Protein AF-A0A3S4TKV3-F1 (afdb_monomer_lite)

Sequence (472 aa):
MVNDLKDKLLKAQNDSVLFEVIQDLFYDEQNAEGQLSAALVELHHQGHINLLDTYLKLPQKEKEQNYYPIIQTFQDAIPHLKVEVLELVECINHLMKETVQDGTAHSLLLPLKKFCSIEITRAQALFDFVLENPHFESDMLSIALEAGATRNESLFFNHAICLLQHDQEEVCQRAIQAIGNINYKDKNLIELAVDAVDTLLEKHHSDFILASSLRTLVRLSAQTDKLEHALINFIDGHINHHGEQYIYEASVTLFIEHKQITPSIESRLLDICSYANPQSTQTINNIDHALRRILKQDNLQICVNFIEKFFEHNDFKLSVKAFSSFVRELHNHKDTYLATLITRWMLAKKLALGQFCFDLIQSVHGDCSLTYDIKLVPTNVGACSFLAKKACGWFFVHPKTVMSLIESLISVANETELAEIQRIVFNPLLISYPGSVKDYLSNLQIKSSPYSLPLFYQSSLIIVRLLMQLCK

pLDDT: mean 88.49, std 13.49, range [31.33, 98.62]

Structure (mmCIF, N/CA/C/O backbone):
data_AF-A0A3S4TKV3-F1
#
_entry.id   AF-A0A3S4TKV3-F1
#
loop_
_atom_site.group_PDB
_atom_site.id
_atom_site.type_symbol
_atom_site.label_atom_id
_atom_site.label_alt_id
_atom_site.label_comp_id
_atom_site.label_asym_id
_atom_site.label_entity_id
_atom_site.label_seq_id
_atom_site.pdbx_PDB_ins_code
_atom_site.Cartn_x
_atom_site.Cartn_y
_atom_site.Cartn_z
_atom_site.occupancy
_atom_site.B_iso_or_equiv
_atom_site.auth_seq_id
_atom_site.auth_comp_id
_atom_site.auth_asym_id
_atom_site.auth_atom_id
_atom_site.pdbx_PDB_model_num
ATOM 1 N N . MET A 1 1 ? -35.896 25.231 12.201 1.00 66.69 1 MET A N 1
ATOM 2 C CA . MET A 1 1 ? -35.278 24.246 11.295 1.00 66.69 1 MET A CA 1
ATOM 3 C C . MET A 1 1 ? -35.366 22.850 11.893 1.00 66.69 1 MET A C 1
ATOM 5 O O . MET A 1 1 ? -36.233 22.119 11.456 1.00 66.69 1 MET A O 1
ATOM 9 N N . VAL A 1 2 ? -34.651 22.525 12.981 1.00 72.75 2 VAL A N 1
ATOM 10 C CA . VAL A 1 2 ? -34.761 21.206 13.654 1.00 72.75 2 VAL A CA 1
ATOM 11 C C . VAL A 1 2 ? -36.206 20.828 14.032 1.00 72.75 2 VAL A C 1
ATOM 13 O O . VAL A 1 2 ? -36.629 19.715 13.755 1.00 72.75 2 VAL A O 1
ATOM 16 N N . ASN A 1 3 ? -37.009 21.754 14.574 1.00 78.19 3 ASN A N 1
ATOM 17 C CA . ASN A 1 3 ? -38.426 21.473 14.869 1.00 78.19 3 ASN A CA 1
ATOM 18 C C . ASN A 1 3 ? -39.281 21.192 13.615 1.00 78.19 3 ASN A C 1
ATOM 20 O O . ASN A 1 3 ? -40.187 20.376 13.688 1.00 78.19 3 ASN A O 1
ATOM 24 N N . ASP A 1 4 ? -38.967 21.804 12.467 1.00 83.12 4 ASP A N 1
ATOM 25 C CA . ASP A 1 4 ? -39.673 21.537 11.201 1.00 83.12 4 ASP A CA 1
ATOM 26 C C . ASP A 1 4 ? -39.309 20.148 10.646 1.00 83.12 4 ASP A C 1
ATOM 28 O O . ASP A 1 4 ? -40.176 19.404 10.194 1.00 83.12 4 ASP A O 1
ATOM 32 N N . LEU A 1 5 ? -38.035 19.748 10.769 1.00 85.19 5 LEU A N 1
ATOM 33 C CA . LEU A 1 5 ? -37.584 18.393 10.431 1.00 85.19 5 LEU A CA 1
ATOM 34 C C . LEU A 1 5 ? -38.294 17.340 11.288 1.00 85.19 5 LEU A C 1
ATOM 36 O O . LEU A 1 5 ? -38.765 16.335 10.761 1.00 85.19 5 LEU A O 1
ATOM 40 N N . LYS A 1 6 ? -38.435 17.587 12.595 1.00 85.38 6 LYS A N 1
ATOM 41 C CA . LYS A 1 6 ? -39.167 16.684 13.493 1.00 85.38 6 LYS A CA 1
ATOM 42 C C . LYS A 1 6 ? -40.624 16.515 13.089 1.00 85.38 6 LYS A C 1
ATOM 44 O O . LYS A 1 6 ? -41.102 15.387 13.050 1.00 85.38 6 LYS A O 1
ATOM 49 N N . ASP A 1 7 ? -41.309 17.606 12.757 1.00 86.88 7 ASP A N 1
ATOM 50 C CA . ASP A 1 7 ? -42.708 17.551 12.328 1.00 86.88 7 ASP A CA 1
ATOM 51 C C . ASP A 1 7 ? -42.875 16.751 11.029 1.00 86.88 7 ASP A C 1
ATOM 53 O O . ASP A 1 7 ? -43.895 16.087 10.840 1.00 86.88 7 ASP A O 1
ATOM 57 N N . LYS A 1 8 ? -41.885 16.789 10.128 1.00 87.44 8 LYS A N 1
ATOM 58 C CA . LYS A 1 8 ? -41.862 15.954 8.917 1.00 87.44 8 LYS A CA 1
ATOM 59 C C . LYS A 1 8 ? -41.610 14.479 9.252 1.00 87.44 8 LYS A C 1
ATOM 61 O O . LYS A 1 8 ? -42.349 13.629 8.766 1.00 87.44 8 LYS A O 1
ATOM 66 N N . LEU A 1 9 ? -40.645 14.181 10.125 1.00 89.31 9 LEU A N 1
ATOM 67 C CA . LEU A 1 9 ? -40.325 12.814 10.565 1.00 89.31 9 LEU A CA 1
ATOM 68 C C . LEU A 1 9 ? -41.496 12.151 11.309 1.00 89.31 9 LEU A C 1
ATOM 70 O O . LEU A 1 9 ? -41.817 10.996 11.050 1.00 89.31 9 LEU A O 1
ATOM 74 N N . LEU A 1 10 ? -42.192 12.891 12.177 1.00 89.56 10 LEU A N 1
ATOM 75 C CA . LEU A 1 10 ? -43.347 12.398 12.940 1.00 89.56 10 LEU A CA 1
ATOM 76 C C . LEU A 1 10 ? -44.586 12.109 12.081 1.00 89.56 10 LEU A C 1
ATOM 78 O O . LEU A 1 10 ? -45.495 11.416 12.532 1.00 89.56 10 LEU A O 1
ATOM 82 N N . LYS A 1 11 ? -44.654 12.641 10.854 1.00 89.38 11 LYS A N 1
ATOM 83 C CA . LYS A 1 11 ? -45.747 12.342 9.914 1.00 89.38 11 LYS A CA 1
ATOM 84 C C . LYS A 1 11 ? -45.597 10.975 9.248 1.00 89.38 11 LYS A C 1
ATOM 86 O O . LYS A 1 11 ? -46.554 10.523 8.615 1.00 89.38 11 LYS A O 1
ATOM 91 N N . ALA A 1 12 ? -44.440 10.324 9.375 1.00 86.06 12 ALA A N 1
ATOM 92 C CA . ALA A 1 12 ? -44.248 8.978 8.866 1.00 86.06 12 ALA A CA 1
ATOM 93 C C . ALA A 1 12 ? -45.174 7.995 9.598 1.00 86.06 12 ALA A C 1
ATOM 95 O O . ALA A 1 12 ? -45.174 7.903 10.822 1.00 86.06 12 ALA A O 1
ATOM 96 N N . GLN A 1 13 ? -45.998 7.273 8.837 1.00 75.75 13 GLN A N 1
ATOM 97 C CA . GLN A 1 13 ? -47.019 6.374 9.393 1.00 75.75 13 GLN A CA 1
ATOM 98 C C . GLN A 1 13 ? -46.471 4.982 9.738 1.00 75.75 13 GLN A C 1
ATOM 100 O O . GLN A 1 13 ? -47.117 4.229 10.465 1.00 75.75 13 GLN A O 1
ATOM 105 N N . ASN A 1 14 ? -45.313 4.621 9.182 1.00 84.31 14 ASN A N 1
ATOM 106 C CA . ASN A 1 14 ? -44.603 3.368 9.416 1.00 84.31 14 ASN A CA 1
ATOM 107 C C . ASN A 1 14 ? -43.107 3.530 9.080 1.00 84.31 14 ASN A C 1
ATOM 109 O O . ASN A 1 14 ? -42.698 4.560 8.540 1.00 84.31 14 ASN A O 1
ATOM 113 N N . ASP A 1 15 ? -42.318 2.492 9.368 1.00 81.75 15 ASP A N 1
ATOM 114 C CA . ASP A 1 15 ? -40.857 2.497 9.209 1.00 81.75 15 ASP A CA 1
ATOM 115 C C . ASP A 1 15 ? -40.417 2.708 7.744 1.00 81.75 15 ASP A C 1
ATOM 117 O O . ASP A 1 15 ? -39.469 3.443 7.485 1.00 81.75 15 ASP A O 1
ATOM 121 N N . SER A 1 16 ? -41.151 2.156 6.768 1.00 81.31 16 SER A N 1
ATOM 122 C CA . SER A 1 16 ? -40.861 2.349 5.335 1.00 81.31 16 SER A CA 1
ATOM 123 C C . SER A 1 16 ? -40.997 3.815 4.923 1.00 81.31 16 SER A C 1
ATOM 125 O O . SER A 1 16 ? -40.105 4.369 4.287 1.00 81.31 16 SER A O 1
ATOM 127 N N . VAL A 1 17 ? -42.093 4.460 5.332 1.00 85.06 17 VAL A N 1
ATOM 128 C CA . VAL A 1 17 ? -42.338 5.884 5.054 1.00 85.06 17 VAL A CA 1
ATOM 129 C C . VAL A 1 17 ? -41.316 6.755 5.786 1.00 85.06 17 VAL A C 1
ATOM 131 O O . VAL A 1 17 ? -40.918 7.799 5.280 1.00 85.06 17 VAL A O 1
ATOM 134 N N . LEU A 1 18 ? -40.847 6.336 6.965 1.00 88.94 18 LEU A N 1
ATOM 135 C CA . LEU A 1 18 ? -39.812 7.064 7.696 1.00 88.94 18 LEU A CA 1
ATOM 136 C C . LEU A 1 18 ? -38.477 7.066 6.938 1.00 88.94 18 LEU A C 1
ATOM 138 O O . LEU A 1 18 ? -37.832 8.110 6.864 1.00 88.94 18 LEU A O 1
ATOM 142 N N . PHE A 1 19 ? -38.079 5.941 6.339 1.00 89.44 19 PHE A N 1
ATOM 143 C CA . PHE A 1 19 ? -36.860 5.873 5.528 1.00 89.44 19 PHE A CA 1
ATOM 144 C C . PHE A 1 19 ? -36.936 6.728 4.258 1.00 89.44 19 PHE A C 1
ATOM 146 O O . PHE A 1 19 ? -35.955 7.396 3.931 1.00 89.44 19 PHE A O 1
ATOM 153 N N . GLU A 1 20 ? -38.093 6.769 3.591 1.00 87.88 20 GLU A N 1
ATOM 154 C CA . GLU A 1 20 ? -38.337 7.674 2.456 1.00 87.88 20 GLU A CA 1
ATOM 155 C C . GLU A 1 20 ? -38.192 9.141 2.884 1.00 87.88 20 GLU A C 1
ATOM 157 O O . GLU A 1 20 ? -37.454 9.905 2.265 1.00 87.88 20 GLU A O 1
ATOM 162 N N . VAL A 1 21 ? -38.799 9.522 4.015 1.00 89.69 21 VAL A N 1
ATOM 163 C CA . VAL A 1 21 ? -38.673 10.883 4.559 1.00 89.69 21 VAL A CA 1
ATOM 164 C C . VAL A 1 21 ? -37.220 11.210 4.921 1.00 89.69 21 VAL A C 1
ATOM 166 O O . VAL A 1 21 ? -36.770 12.326 4.671 1.00 89.69 21 VAL A O 1
ATOM 169 N N . ILE A 1 22 ? -36.458 10.266 5.484 1.00 89.62 22 ILE A N 1
ATOM 170 C CA . ILE A 1 22 ? -35.026 10.461 5.768 1.00 89.62 22 ILE A CA 1
ATOM 171 C C . ILE A 1 22 ? -34.249 10.710 4.472 1.00 89.62 22 ILE A C 1
ATOM 173 O O . ILE A 1 22 ? -33.426 11.622 4.438 1.00 89.62 22 ILE A O 1
ATOM 177 N N . GLN A 1 23 ? -34.510 9.941 3.412 1.00 88.88 23 GLN A N 1
ATOM 178 C CA . GLN A 1 23 ? -33.855 10.131 2.115 1.00 88.88 23 GLN A CA 1
ATOM 179 C C . GLN A 1 23 ? -34.175 11.503 1.514 1.00 88.88 23 GLN A C 1
ATOM 181 O O . GLN A 1 23 ? -33.253 12.212 1.110 1.00 88.88 23 GLN A O 1
ATOM 186 N N . ASP A 1 24 ? -35.446 11.901 1.510 1.00 88.88 24 ASP A N 1
ATOM 187 C CA . ASP A 1 24 ? -35.873 13.199 0.982 1.00 88.88 24 ASP A CA 1
ATOM 188 C C . ASP A 1 24 ? -35.232 14.357 1.757 1.00 88.88 24 ASP A C 1
ATOM 190 O O . ASP A 1 24 ? -34.696 15.296 1.167 1.00 88.88 24 ASP A O 1
ATOM 194 N N . LEU A 1 25 ? -35.226 14.273 3.092 1.00 89.19 25 LEU A N 1
ATOM 195 C CA . LEU A 1 25 ? -34.630 15.295 3.955 1.00 89.19 25 LEU A CA 1
ATOM 196 C C . LEU A 1 25 ? -33.105 15.329 3.879 1.00 89.19 25 LEU A C 1
ATOM 198 O O . LEU A 1 25 ? -32.507 16.379 4.103 1.00 89.19 25 LEU A O 1
ATOM 202 N N . PHE A 1 26 ? -32.461 14.204 3.576 1.00 86.88 26 PHE A N 1
ATOM 203 C CA . PHE A 1 26 ? -31.012 14.153 3.418 1.00 86.88 26 PHE A CA 1
ATOM 204 C C . PHE A 1 26 ? -30.543 14.994 2.224 1.00 86.88 26 PHE A C 1
ATOM 206 O O . PHE A 1 26 ? -29.505 15.645 2.315 1.00 86.88 26 PHE A O 1
ATOM 213 N N . TYR A 1 27 ? -31.314 15.009 1.133 1.00 85.44 27 TYR A N 1
ATOM 214 C CA . TYR A 1 27 ? -31.005 15.783 -0.074 1.00 85.44 27 TYR A CA 1
ATOM 215 C C . TYR A 1 27 ? -31.621 17.189 -0.098 1.00 85.44 27 TYR A C 1
ATOM 217 O O . TYR A 1 27 ? -31.359 17.948 -1.032 1.00 85.44 27 TYR A O 1
ATOM 225 N N . ASP A 1 28 ? -32.426 17.554 0.901 1.00 83.62 28 ASP A N 1
ATOM 226 C CA . ASP A 1 28 ? -33.000 18.894 1.014 1.00 83.62 28 ASP A CA 1
ATOM 227 C C . ASP A 1 28 ? -31.884 19.925 1.266 1.00 83.62 28 ASP A C 1
ATOM 229 O O . ASP A 1 28 ? -31.167 19.850 2.263 1.00 83.62 28 ASP A O 1
ATOM 233 N N . GLU A 1 29 ? -31.751 20.924 0.385 1.00 68.38 29 GLU A N 1
ATOM 234 C CA . GLU A 1 29 ? -30.771 22.016 0.512 1.00 68.38 29 GLU A CA 1
ATOM 235 C C . GLU A 1 29 ? -30.930 22.812 1.822 1.00 68.38 29 GLU A C 1
ATOM 237 O O . GLU A 1 29 ? -30.008 23.507 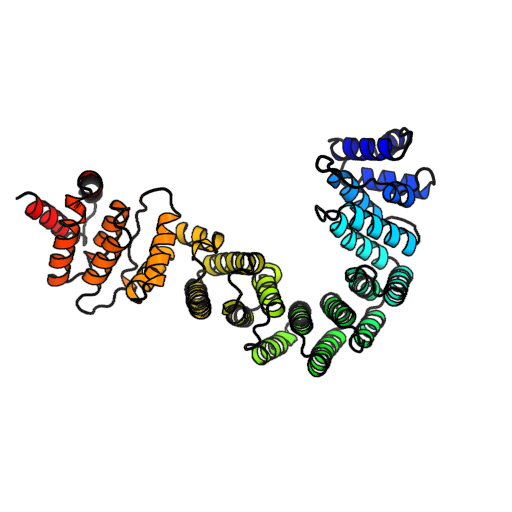2.254 1.00 68.38 29 GLU A O 1
ATOM 242 N N . GLN A 1 30 ? -32.099 22.723 2.467 1.00 66.50 30 GLN A N 1
ATOM 243 C CA . GLN A 1 30 ? -32.365 23.348 3.762 1.00 66.50 30 GLN A CA 1
ATOM 244 C C . GLN A 1 30 ? -31.854 22.527 4.953 1.00 66.50 30 GLN A C 1
ATOM 246 O O . GLN A 1 30 ? -31.803 23.052 6.069 1.00 66.50 30 GLN A O 1
ATOM 251 N N . ASN A 1 31 ? -31.470 21.264 4.755 1.00 72.00 31 ASN A N 1
ATOM 252 C CA . ASN A 1 31 ? -30.847 20.447 5.785 1.00 72.00 31 ASN A CA 1
ATOM 253 C C . ASN A 1 31 ? -29.372 20.846 5.927 1.00 72.00 31 ASN A C 1
ATOM 255 O O . ASN A 1 31 ? -28.505 20.402 5.176 1.00 72.00 31 ASN A O 1
ATOM 259 N N . ALA A 1 32 ? -29.075 21.708 6.901 1.00 66.31 32 ALA A N 1
ATOM 260 C CA . ALA A 1 32 ? -27.686 21.979 7.248 1.00 66.31 32 ALA A CA 1
ATOM 261 C C . ALA A 1 32 ? -27.038 20.724 7.863 1.00 66.31 32 ALA A C 1
ATOM 263 O O . ALA A 1 32 ? -27.697 19.951 8.561 1.00 66.31 32 ALA A O 1
ATOM 264 N N . GLU A 1 33 ? -25.737 20.557 7.630 1.00 71.81 33 GLU A N 1
ATOM 265 C CA . GLU A 1 33 ? -24.948 19.394 8.051 1.00 71.81 33 GLU A CA 1
ATOM 266 C C . GLU A 1 33 ? -25.231 18.998 9.519 1.00 71.81 33 GLU A C 1
ATOM 268 O O . GLU A 1 33 ? -25.091 19.807 10.440 1.00 71.81 33 GLU A O 1
ATOM 273 N N . GLY A 1 34 ? -25.692 17.758 9.734 1.00 76.75 34 GLY A N 1
ATOM 274 C CA . GLY A 1 34 ? -25.980 17.189 11.058 1.00 76.75 34 GLY A CA 1
ATOM 275 C C . GLY A 1 34 ? -27.327 17.557 11.706 1.00 76.75 34 GLY A C 1
ATOM 276 O O . GLY A 1 34 ? -27.624 17.066 12.795 1.00 76.75 34 GLY A O 1
ATOM 277 N N . GLN A 1 35 ? -28.182 18.383 11.087 1.00 87.69 35 GLN A N 1
ATOM 278 C CA . GLN A 1 35 ? -29.480 18.737 11.691 1.00 87.69 35 GLN A CA 1
ATOM 279 C C . GLN A 1 35 ? -30.503 17.596 11.660 1.00 87.69 35 GLN A C 1
ATOM 281 O O . GLN A 1 35 ? -31.261 17.427 12.619 1.00 87.69 35 GLN A O 1
ATOM 286 N N . LEU A 1 36 ? -30.520 16.805 10.585 1.00 91.31 36 LEU A N 1
ATOM 287 C CA . LEU A 1 36 ? -31.395 15.638 10.462 1.00 91.31 36 LEU A CA 1
ATOM 288 C C . LEU A 1 36 ? -31.083 14.566 11.518 1.00 91.31 36 LEU A C 1
ATOM 290 O O . LEU A 1 36 ? -31.995 14.080 12.189 1.00 91.31 36 LEU A O 1
ATOM 294 N N . SER A 1 37 ? -29.804 14.237 11.722 1.00 92.12 37 SER A N 1
ATOM 295 C CA . SER A 1 37 ? -29.390 13.277 12.752 1.00 92.12 37 SER A CA 1
ATOM 296 C C . SER A 1 37 ? -29.705 13.794 14.158 1.00 92.12 37 SER A C 1
ATOM 298 O O . SER A 1 37 ? -30.237 13.042 14.972 1.00 92.12 37 SER A O 1
ATOM 300 N N . ALA A 1 38 ? -29.495 15.088 14.430 1.00 92.25 38 ALA A N 1
ATOM 301 C CA . ALA A 1 38 ? -29.890 15.704 15.698 1.00 92.25 38 ALA A CA 1
ATOM 302 C C . ALA A 1 38 ? -31.407 15.606 15.952 1.00 92.25 38 ALA A C 1
ATOM 304 O O . ALA A 1 38 ? -31.826 15.245 17.053 1.00 92.25 38 ALA A O 1
ATOM 305 N N . ALA A 1 39 ? -32.238 15.862 14.934 1.00 93.12 39 ALA A N 1
ATOM 306 C CA . ALA A 1 39 ? -33.689 15.722 15.043 1.00 93.12 39 ALA A CA 1
ATOM 307 C C . ALA A 1 39 ? -34.103 14.279 15.381 1.00 93.12 39 ALA A C 1
ATOM 309 O O . ALA A 1 39 ? -34.924 14.075 16.276 1.00 93.12 39 ALA A O 1
ATOM 310 N N . LEU A 1 40 ? -33.509 13.286 14.711 1.00 93.94 40 LEU A N 1
ATOM 311 C CA . LEU A 1 40 ? -33.764 11.864 14.966 1.00 93.94 40 LEU A CA 1
ATOM 312 C C . LEU A 1 40 ? -33.343 11.447 16.380 1.00 93.94 40 LEU A C 1
ATOM 314 O O . LEU A 1 40 ? -34.106 10.769 17.066 1.00 93.94 40 LEU A O 1
ATOM 318 N N . VAL A 1 41 ? -32.168 11.882 16.842 1.00 95.12 41 VAL A N 1
ATOM 319 C CA . VAL A 1 41 ? -31.680 11.617 18.206 1.00 95.12 41 VAL A CA 1
ATOM 320 C C . VAL A 1 41 ? -32.639 12.194 19.248 1.00 95.12 41 VAL A C 1
ATOM 322 O O . VAL A 1 41 ? -32.983 11.513 20.214 1.00 95.12 41 VAL A O 1
ATOM 325 N N . GLU A 1 42 ? -33.118 13.424 19.048 1.00 94.62 42 GLU A N 1
ATOM 326 C CA . GLU A 1 42 ? -34.072 14.051 19.966 1.00 94.62 42 GLU A CA 1
ATOM 327 C C . GLU A 1 42 ? -35.421 13.320 19.983 1.00 94.62 42 GLU A C 1
ATOM 329 O O . GLU A 1 42 ? -35.952 13.061 21.062 1.00 94.62 42 GLU A O 1
ATOM 334 N N . LEU A 1 43 ? -35.955 12.933 18.818 1.00 94.31 43 LEU A N 1
ATOM 335 C CA . LEU A 1 43 ? -37.187 12.135 18.736 1.00 94.31 43 LEU A CA 1
ATOM 336 C C . LEU A 1 43 ? -37.034 10.766 19.405 1.00 94.31 43 LEU A C 1
ATOM 338 O O . LEU A 1 43 ? -37.980 10.278 20.029 1.00 94.31 43 LEU A O 1
ATOM 342 N N . HIS A 1 44 ? -35.842 10.178 19.324 1.00 95.31 44 HIS A N 1
ATOM 343 C CA . HIS A 1 44 ? -35.521 8.937 20.007 1.00 95.31 44 HIS A CA 1
ATOM 344 C C . HIS A 1 44 ? -35.502 9.079 21.522 1.00 95.31 44 HIS A C 1
ATOM 346 O O . HIS A 1 44 ? -36.185 8.334 22.221 1.00 95.31 44 HIS A O 1
ATOM 352 N N . HIS A 1 45 ? -34.798 10.084 22.044 1.00 94.75 45 HIS A N 1
ATOM 353 C CA . HIS A 1 45 ? -34.766 10.342 23.488 1.00 94.75 45 HIS A CA 1
ATOM 354 C C . HIS A 1 45 ? -36.134 10.734 24.054 1.00 94.75 45 HIS A C 1
ATOM 356 O O . HIS A 1 45 ? -36.389 10.512 25.235 1.00 94.75 45 HIS A O 1
ATOM 362 N N . GLN A 1 46 ? -37.015 11.305 23.231 1.00 93.56 46 GLN A N 1
ATOM 363 C CA . GLN A 1 46 ? -38.399 11.621 23.599 1.00 93.56 46 GLN A CA 1
ATOM 364 C C . GLN A 1 46 ? -39.341 10.406 23.535 1.00 93.56 46 GLN A C 1
ATOM 366 O O . GLN A 1 46 ? -40.497 10.516 23.937 1.00 93.56 46 GLN A O 1
ATOM 371 N N . GLY A 1 47 ? -38.871 9.254 23.042 1.00 91.31 47 GLY A N 1
ATOM 372 C CA . GLY A 1 47 ? -39.676 8.042 22.888 1.00 91.31 47 GLY A CA 1
ATOM 373 C C . GLY A 1 47 ? -40.693 8.113 21.747 1.00 91.31 47 GLY A C 1
ATOM 374 O O . GLY A 1 47 ? -41.593 7.280 21.681 1.00 91.31 47 GLY A O 1
ATOM 375 N N . HIS A 1 48 ? -40.576 9.098 20.852 1.00 92.00 48 HIS A N 1
ATOM 376 C CA . HIS A 1 48 ? -41.459 9.217 19.693 1.00 92.00 48 HIS A CA 1
ATOM 377 C C . HIS A 1 48 ? -41.072 8.260 18.563 1.00 92.00 48 HIS A C 1
ATOM 379 O O . HIS A 1 48 ? -41.943 7.806 17.828 1.00 92.00 48 HIS A O 1
ATOM 385 N N . ILE A 1 49 ? -39.777 7.957 18.426 1.00 91.81 49 ILE A N 1
ATOM 386 C CA . ILE A 1 49 ? -39.244 7.017 17.433 1.00 91.81 49 ILE A CA 1
ATOM 387 C C . ILE A 1 49 ? -38.205 6.125 18.114 1.00 91.81 49 ILE A C 1
ATOM 389 O O . ILE A 1 49 ? -37.207 6.623 18.625 1.00 91.81 49 ILE A O 1
ATOM 393 N N . ASN A 1 50 ? -38.360 4.802 18.088 1.00 92.81 50 ASN A N 1
ATOM 394 C CA . ASN A 1 50 ? -37.247 3.930 18.463 1.00 92.81 50 ASN A CA 1
ATOM 395 C C . ASN A 1 50 ? -36.346 3.703 17.243 1.00 92.81 50 ASN A C 1
ATOM 397 O O . ASN A 1 50 ? -36.670 2.893 16.378 1.00 92.81 50 ASN A O 1
ATOM 401 N N . LEU A 1 51 ? -35.225 4.430 17.159 1.00 93.56 51 LEU A N 1
ATOM 402 C CA . LEU A 1 51 ? -34.306 4.317 16.028 1.00 93.56 51 LEU A CA 1
ATOM 403 C C . LEU A 1 51 ? -33.727 2.910 15.895 1.00 93.56 51 LEU A C 1
ATOM 405 O O . LEU A 1 51 ? -33.630 2.425 14.777 1.00 93.56 51 LEU A O 1
ATOM 409 N N . LEU A 1 52 ? -33.390 2.233 16.995 1.00 94.38 52 LEU A N 1
ATOM 410 C CA . LEU A 1 52 ? -32.834 0.882 16.900 1.00 94.38 52 LEU A CA 1
ATOM 411 C C . LEU A 1 52 ? -33.867 -0.090 16.320 1.00 94.38 52 LEU A C 1
ATOM 413 O O . LEU A 1 52 ? -33.576 -0.746 15.325 1.00 94.38 52 LEU A O 1
ATOM 417 N N . ASP A 1 53 ? -35.099 -0.083 16.840 1.00 93.19 53 ASP A N 1
ATOM 418 C CA . ASP A 1 53 ? -36.188 -0.919 16.308 1.00 93.19 53 ASP A CA 1
ATOM 419 C C . ASP A 1 53 ? -36.530 -0.586 14.853 1.00 93.19 53 ASP A C 1
ATOM 421 O O . ASP A 1 53 ? -36.917 -1.468 14.090 1.00 93.19 53 ASP A O 1
ATOM 425 N N . THR A 1 54 ? -36.429 0.690 14.472 1.00 92.25 54 THR A N 1
ATOM 426 C CA . THR A 1 54 ? -36.692 1.139 13.100 1.00 92.25 54 THR A CA 1
ATOM 427 C C . THR A 1 54 ? -35.646 0.548 12.156 1.00 92.25 54 THR A C 1
ATOM 429 O O . THR A 1 54 ? -35.994 -0.081 11.161 1.00 92.25 54 THR A O 1
ATOM 432 N N . TYR A 1 55 ? -34.359 0.705 12.481 1.00 92.12 55 TYR A N 1
ATOM 433 C CA . TYR A 1 55 ? -33.250 0.239 11.644 1.00 92.12 55 TYR A CA 1
ATOM 434 C C . TYR A 1 55 ? -33.110 -1.288 11.627 1.00 92.12 55 TYR A C 1
ATOM 436 O O . TYR A 1 55 ? -32.711 -1.839 10.607 1.00 92.12 55 TYR A O 1
ATOM 444 N N . LEU A 1 56 ? -33.527 -1.983 12.691 1.00 91.25 56 LEU A N 1
ATOM 445 C CA . LEU A 1 56 ? -33.641 -3.449 12.727 1.00 91.25 56 LEU A CA 1
ATOM 446 C C . LEU A 1 56 ? -34.686 -4.021 11.754 1.00 91.25 56 LEU A C 1
ATOM 448 O O . LEU A 1 56 ? -34.724 -5.228 11.528 1.00 91.25 56 LEU A O 1
ATOM 452 N N . LYS A 1 57 ? -35.568 -3.178 11.215 1.00 89.94 57 LYS A N 1
ATOM 453 C CA . LYS A 1 57 ? -36.577 -3.563 10.220 1.00 89.94 57 LYS A CA 1
ATOM 454 C C . LYS A 1 57 ? -36.230 -3.070 8.821 1.00 89.94 57 LYS A C 1
ATOM 456 O O . LYS A 1 57 ? -37.071 -3.178 7.926 1.00 89.94 57 LYS A O 1
ATOM 461 N N . LEU A 1 58 ? -35.040 -2.494 8.628 1.00 86.19 58 LEU A N 1
ATOM 462 C CA . LEU A 1 58 ? -34.594 -2.078 7.307 1.00 86.19 58 LEU A CA 1
ATOM 463 C C . LEU A 1 58 ? -34.528 -3.333 6.415 1.00 86.19 58 LEU A C 1
ATOM 465 O O . LEU A 1 58 ? -33.809 -4.272 6.751 1.00 86.19 58 LEU A O 1
ATOM 469 N N . PRO A 1 59 ? -35.298 -3.402 5.315 1.00 77.88 59 PRO A N 1
ATOM 470 C CA . PRO A 1 59 ? -35.360 -4.614 4.514 1.00 77.88 59 PRO A CA 1
ATOM 471 C C . PRO A 1 59 ? -34.033 -4.865 3.799 1.00 77.88 59 PRO A C 1
ATOM 473 O O . PRO A 1 59 ? -33.251 -3.938 3.561 1.00 77.88 59 PRO A O 1
ATOM 476 N N . GLN A 1 60 ? -33.807 -6.115 3.395 1.00 73.44 60 GLN A N 1
ATOM 477 C CA . GLN A 1 60 ? -32.644 -6.472 2.593 1.00 73.44 60 GLN A CA 1
ATOM 478 C C . GLN A 1 60 ? -32.569 -5.604 1.341 1.00 73.44 60 GLN A C 1
ATOM 480 O O . GLN A 1 60 ? -33.557 -5.435 0.624 1.00 73.44 60 GLN A O 1
ATOM 485 N N . LYS A 1 61 ? -31.380 -5.066 1.069 1.00 68.62 61 LYS A N 1
ATOM 486 C CA . LYS A 1 61 ? -31.176 -4.166 -0.059 1.00 68.62 61 LYS A CA 1
ATOM 487 C C . LYS A 1 61 ? -31.443 -4.879 -1.392 1.00 68.62 61 LYS A C 1
ATOM 489 O O . LYS A 1 61 ? -30.712 -5.797 -1.771 1.00 68.62 61 LYS A O 1
ATOM 494 N N . GLU A 1 62 ? -32.433 -4.409 -2.150 1.00 66.94 62 GLU A N 1
ATOM 495 C CA . GLU A 1 62 ? -32.596 -4.770 -3.564 1.00 66.94 62 GLU A CA 1
ATOM 496 C C . GLU A 1 62 ? -31.646 -3.939 -4.450 1.00 66.94 62 GLU A C 1
ATOM 498 O O . GLU A 1 62 ? -31.254 -2.827 -4.091 1.00 66.94 62 GLU A O 1
ATOM 503 N N . LYS A 1 63 ? -31.265 -4.456 -5.630 1.00 59.97 63 LYS A N 1
ATOM 504 C CA . LYS A 1 63 ? -30.195 -3.892 -6.490 1.00 59.97 63 LYS A CA 1
ATOM 505 C C . LYS A 1 63 ? -30.343 -2.405 -6.861 1.00 59.97 63 LYS A C 1
ATOM 507 O O . LYS A 1 63 ? -29.352 -1.803 -7.264 1.00 59.97 63 LYS A O 1
ATOM 512 N N . GLU A 1 64 ? -31.534 -1.825 -6.744 1.00 61.62 64 GLU A N 1
ATOM 513 C CA . GLU A 1 64 ? -31.837 -0.447 -7.156 1.00 61.62 64 GLU A CA 1
ATOM 514 C C . GLU A 1 64 ? -32.014 0.536 -5.984 1.00 61.62 64 GLU A C 1
ATOM 516 O O . GLU A 1 64 ? -32.068 1.745 -6.205 1.00 61.62 64 GLU A O 1
ATOM 521 N N . GLN A 1 65 ? -32.069 0.064 -4.734 1.00 70.50 65 GLN A N 1
ATOM 522 C CA . GLN A 1 65 ? -32.277 0.945 -3.580 1.00 70.50 65 GLN A CA 1
ATOM 523 C C . GLN A 1 65 ? -30.972 1.618 -3.143 1.00 70.50 65 GLN A C 1
ATOM 525 O O . GLN A 1 65 ? -29.932 0.976 -3.030 1.00 70.50 65 GLN A O 1
ATOM 530 N N . ASN A 1 66 ? -31.005 2.922 -2.856 1.00 76.56 66 ASN A N 1
ATOM 531 C CA . ASN A 1 66 ? -29.851 3.646 -2.323 1.00 76.56 66 ASN A CA 1
ATOM 532 C C . ASN A 1 66 ? -29.972 3.825 -0.802 1.00 76.56 66 ASN A C 1
ATOM 534 O O . ASN A 1 66 ? -30.630 4.747 -0.327 1.00 76.56 66 ASN A O 1
ATOM 538 N N . TYR A 1 67 ? -29.312 2.961 -0.028 1.00 85.50 67 TYR A N 1
ATOM 539 C CA . TYR A 1 67 ? -29.295 3.057 1.438 1.00 85.50 67 TYR A CA 1
ATOM 540 C C . TYR A 1 67 ? -28.272 4.049 1.987 1.00 85.50 67 TYR A C 1
ATOM 542 O O . TYR A 1 67 ? -28.278 4.313 3.187 1.00 85.50 67 TYR A O 1
ATOM 550 N N . TYR A 1 68 ? -27.443 4.655 1.133 1.00 85.44 68 TYR A N 1
ATOM 551 C CA . TYR A 1 68 ? -26.412 5.586 1.581 1.00 85.44 68 TYR A CA 1
ATOM 552 C C . TYR A 1 68 ? -26.957 6.727 2.465 1.00 85.44 68 TYR A C 1
ATOM 554 O O . TYR A 1 68 ? -26.428 6.888 3.562 1.00 85.44 68 TYR A O 1
ATOM 562 N N . PRO A 1 69 ? -28.034 7.460 2.104 1.00 88.38 69 PRO A N 1
ATOM 563 C CA . PRO A 1 69 ? -28.572 8.531 2.954 1.00 88.38 69 PRO A CA 1
ATOM 564 C C . PRO A 1 69 ? -29.041 8.045 4.331 1.00 88.38 69 PRO A C 1
ATOM 566 O O . PRO A 1 69 ? -28.848 8.724 5.339 1.00 88.38 69 PRO A O 1
ATOM 569 N N . ILE A 1 70 ? -29.642 6.853 4.375 1.00 89.31 70 ILE A N 1
ATOM 570 C CA . ILE A 1 70 ? -30.192 6.243 5.590 1.00 89.31 70 ILE A CA 1
ATOM 571 C C . ILE A 1 70 ? -29.045 5.842 6.523 1.00 89.31 70 ILE A C 1
ATOM 573 O O . ILE A 1 70 ? -28.988 6.287 7.669 1.00 89.31 70 ILE A O 1
ATOM 577 N N . ILE A 1 71 ? -28.082 5.068 6.010 1.00 89.75 71 ILE A N 1
ATOM 578 C CA . ILE A 1 71 ? -26.909 4.621 6.771 1.00 89.75 71 ILE A CA 1
ATOM 579 C C . ILE A 1 71 ? -26.064 5.815 7.217 1.00 89.75 71 ILE A C 1
ATOM 581 O O . ILE A 1 71 ? -25.664 5.865 8.376 1.00 89.75 71 ILE A O 1
ATOM 585 N N . GLN A 1 72 ? -25.850 6.811 6.352 1.00 89.62 72 GLN A N 1
ATOM 586 C CA . GLN A 1 72 ? -25.095 8.020 6.689 1.00 89.62 72 GLN A CA 1
ATOM 587 C C . GLN A 1 72 ? -25.776 8.826 7.805 1.00 89.62 72 GLN A C 1
ATOM 589 O O . GLN A 1 72 ? -25.117 9.268 8.742 1.00 89.62 72 GLN A O 1
ATOM 594 N N . THR A 1 73 ? -27.101 8.973 7.764 1.00 91.62 73 THR A N 1
ATOM 595 C CA . THR A 1 73 ? -27.837 9.679 8.823 1.00 91.62 73 THR A CA 1
ATOM 596 C C . THR A 1 73 ? -27.735 8.944 10.163 1.00 91.62 73 THR A C 1
ATOM 598 O O . THR A 1 73 ? -27.567 9.575 11.211 1.00 91.62 73 THR A O 1
ATOM 601 N N . PHE A 1 74 ? -27.795 7.609 10.148 1.00 94.00 74 PHE A N 1
ATOM 602 C CA . PHE A 1 74 ? -27.610 6.796 11.351 1.00 94.00 74 PHE A CA 1
ATOM 603 C C . PHE A 1 74 ? -26.188 6.865 11.892 1.00 94.00 74 PHE A C 1
ATOM 605 O O . PHE A 1 74 ? -25.996 7.033 13.096 1.00 94.00 74 PHE A O 1
ATOM 612 N N . GLN A 1 75 ? -25.198 6.808 10.999 1.00 93.25 75 GLN A N 1
ATOM 613 C CA . GLN A 1 75 ? -23.781 6.974 11.306 1.00 93.25 75 GLN A CA 1
ATOM 614 C C . GLN A 1 75 ? -23.542 8.240 12.143 1.00 93.25 75 GLN A C 1
ATOM 616 O O . GLN A 1 75 ? -22.807 8.202 13.132 1.00 93.25 75 GLN A O 1
ATOM 621 N N . ASP A 1 76 ? -24.205 9.338 11.780 1.00 92.88 76 ASP A N 1
ATOM 622 C CA . ASP A 1 76 ? -24.097 10.620 12.478 1.00 92.88 76 ASP A CA 1
ATOM 623 C C . ASP A 1 76 ? -24.900 10.654 13.791 1.00 92.88 76 ASP A C 1
ATOM 625 O O . ASP A 1 76 ? -24.527 11.363 14.725 1.00 92.88 76 ASP A O 1
ATOM 629 N N . ALA A 1 77 ? -25.979 9.874 13.899 1.00 95.19 77 ALA A N 1
ATOM 630 C CA . ALA A 1 77 ? -26.804 9.785 15.104 1.00 95.19 77 ALA A CA 1
ATOM 631 C C . ALA A 1 77 ? -26.159 8.940 16.219 1.00 95.19 77 ALA A C 1
ATOM 633 O O . ALA A 1 77 ? -26.250 9.315 17.391 1.00 95.19 77 ALA A O 1
ATOM 634 N N . ILE A 1 78 ? -25.493 7.828 15.870 1.00 96.12 78 ILE A N 1
ATOM 635 C CA . ILE A 1 78 ? -24.961 6.820 16.811 1.00 96.12 78 ILE A CA 1
ATOM 636 C C . ILE A 1 78 ? -24.216 7.429 18.012 1.00 96.12 78 ILE A C 1
ATOM 638 O O . ILE A 1 78 ? -24.569 7.093 19.145 1.00 96.12 78 ILE A O 1
ATOM 642 N N . PRO A 1 79 ? -23.238 8.345 17.842 1.00 95.50 79 PRO A N 1
ATOM 643 C CA . PRO A 1 79 ? -22.461 8.867 18.967 1.00 95.50 79 PRO A CA 1
ATOM 644 C C . PRO A 1 79 ? -23.298 9.637 19.999 1.00 95.50 79 PRO A C 1
ATOM 646 O O . PRO A 1 79 ? -22.836 9.863 21.114 1.00 95.50 79 PRO A O 1
ATOM 649 N N . HIS A 1 80 ? -24.515 10.052 19.648 1.00 95.19 80 HIS A N 1
ATOM 650 C CA . HIS A 1 80 ? -25.385 10.873 20.489 1.00 95.19 80 HIS A CA 1
ATOM 651 C C . HIS A 1 80 ? -26.545 10.086 21.116 1.00 95.19 80 HIS A C 1
ATOM 653 O O . HIS A 1 80 ? -27.308 10.640 21.913 1.00 95.19 80 HIS A O 1
ATOM 659 N N . LEU A 1 81 ? -26.681 8.795 20.800 1.00 95.62 81 LEU A N 1
ATOM 660 C CA . LEU A 1 81 ? -27.727 7.944 21.357 1.00 95.62 81 LEU A CA 1
ATOM 661 C C . LEU A 1 81 ? -27.486 7.630 22.844 1.00 95.62 81 LEU A C 1
ATOM 663 O O . LEU A 1 81 ? -26.357 7.584 23.341 1.00 95.62 81 LEU A O 1
ATOM 667 N N . LYS A 1 82 ? -28.592 7.414 23.562 1.00 94.50 82 LYS A N 1
ATOM 668 C CA . LYS A 1 82 ? -28.624 6.983 24.965 1.00 94.50 82 LYS A CA 1
ATOM 669 C C . LYS A 1 82 ? -29.335 5.637 25.013 1.00 94.50 82 LYS A C 1
ATOM 671 O O . LYS A 1 82 ? -30.506 5.571 25.361 1.00 94.50 82 LYS A O 1
ATOM 676 N N . VAL A 1 83 ? -28.620 4.619 24.559 1.00 95.12 83 VAL A N 1
ATOM 677 C CA . VAL A 1 83 ? -29.104 3.248 24.373 1.00 95.12 83 VAL A CA 1
ATOM 678 C C . VAL A 1 83 ? -28.131 2.276 25.020 1.00 95.12 83 VAL A C 1
ATOM 680 O O . VAL A 1 83 ? -26.972 2.634 25.262 1.00 95.12 83 VAL A O 1
ATOM 683 N N . GLU A 1 84 ? -28.591 1.057 25.277 1.00 95.25 84 GLU A N 1
ATOM 684 C CA . GLU A 1 84 ? -27.711 -0.019 25.712 1.00 95.25 84 GLU A CA 1
ATOM 685 C C . GLU A 1 84 ? -26.764 -0.426 24.577 1.00 95.25 84 GLU A C 1
ATOM 687 O O . GLU A 1 84 ? -27.114 -0.409 23.394 1.00 95.25 84 GLU A O 1
ATOM 692 N N . VAL A 1 85 ? -25.529 -0.786 24.936 1.00 95.06 85 VAL A N 1
ATOM 693 C CA . VAL A 1 85 ? -24.489 -1.125 23.949 1.00 95.06 85 VAL A CA 1
ATOM 694 C C . VAL A 1 85 ? -24.909 -2.314 23.097 1.00 95.06 85 VAL A C 1
ATOM 696 O O . VAL A 1 85 ? -24.719 -2.292 21.886 1.00 95.06 85 VAL A O 1
ATOM 699 N N . LEU A 1 86 ? -25.483 -3.338 23.730 1.00 92.31 86 LEU A N 1
ATOM 700 C CA . LEU A 1 86 ? -25.823 -4.590 23.061 1.00 92.31 86 LEU A CA 1
ATOM 701 C C . LEU A 1 86 ? -26.945 -4.397 22.041 1.00 92.31 86 LEU A C 1
ATOM 703 O O . LEU A 1 86 ? -26.827 -4.886 20.925 1.00 92.31 86 LEU A O 1
ATOM 707 N N . GLU A 1 87 ? -27.958 -3.591 22.367 1.00 94.25 87 GLU A N 1
ATOM 708 C CA . GLU A 1 87 ? -29.038 -3.250 21.432 1.00 94.25 87 GLU A CA 1
ATOM 709 C C . GLU A 1 87 ? -28.491 -2.539 20.184 1.00 94.25 87 GLU A C 1
ATOM 711 O O . GLU A 1 87 ? -28.876 -2.835 19.050 1.00 94.25 87 GLU A O 1
ATOM 716 N N . LEU A 1 88 ? -27.544 -1.612 20.373 1.00 95.12 88 LEU A N 1
ATOM 717 C CA . LEU A 1 88 ? -26.897 -0.925 19.258 1.00 95.12 88 LEU A CA 1
ATOM 718 C C . LEU A 1 88 ? -26.040 -1.884 18.417 1.00 95.12 88 LEU A C 1
ATOM 720 O O . LEU A 1 88 ? -26.056 -1.812 17.189 1.00 95.12 88 LEU A O 1
ATOM 724 N N . VAL A 1 89 ? -25.292 -2.771 19.068 1.00 92.50 89 VAL A N 1
ATOM 725 C CA . VAL A 1 89 ? -24.423 -3.758 18.415 1.00 92.50 89 VAL A CA 1
ATOM 726 C C . VAL A 1 89 ? -25.234 -4.761 17.595 1.00 92.50 89 VAL A C 1
ATOM 728 O O . VAL A 1 89 ? -24.867 -5.059 16.458 1.00 92.50 89 VAL A O 1
ATOM 731 N N . GLU A 1 90 ? -26.359 -5.239 18.125 1.00 90.94 90 GLU A N 1
ATOM 732 C CA . GLU A 1 90 ? -27.305 -6.092 17.402 1.00 90.94 90 GLU A CA 1
ATOM 733 C C . GLU A 1 90 ? -27.857 -5.389 16.158 1.00 90.94 90 GLU A C 1
ATOM 735 O O . GLU A 1 90 ? -27.870 -5.976 15.073 1.00 90.94 90 GLU A O 1
ATOM 740 N N . CYS A 1 91 ? -28.232 -4.113 16.289 1.00 93.19 91 CYS A N 1
ATOM 741 C CA . CYS A 1 91 ? -28.696 -3.294 15.172 1.00 93.19 91 CYS A CA 1
ATOM 742 C C . CYS A 1 91 ? -27.618 -3.120 14.089 1.00 93.19 91 CYS A C 1
ATOM 744 O O . CYS A 1 91 ? -27.876 -3.376 12.913 1.00 93.19 91 CYS A O 1
ATOM 746 N N . ILE A 1 92 ? -26.386 -2.764 14.464 1.00 91.62 92 ILE A N 1
ATOM 747 C CA . ILE A 1 92 ? -25.275 -2.622 13.508 1.00 91.62 92 ILE A CA 1
ATOM 748 C C . ILE A 1 92 ? -24.993 -3.952 12.798 1.00 91.62 92 ILE A C 1
ATOM 750 O O . ILE A 1 92 ? -24.854 -3.973 11.577 1.00 91.62 92 ILE A O 1
ATOM 754 N N . ASN A 1 93 ? -24.965 -5.066 13.532 1.00 87.56 93 ASN A N 1
ATOM 755 C CA . ASN A 1 93 ? -24.738 -6.392 12.957 1.00 87.56 93 ASN A CA 1
ATOM 756 C C . ASN A 1 93 ? -25.848 -6.791 11.969 1.00 87.56 93 ASN A C 1
ATOM 758 O O . ASN A 1 93 ? -25.573 -7.357 10.911 1.00 87.56 93 ASN A O 1
ATOM 762 N N . HIS A 1 94 ? -27.106 -6.474 12.282 1.00 88.31 94 HIS A N 1
ATOM 763 C CA . HIS A 1 94 ? -28.207 -6.656 11.339 1.00 88.31 94 HIS A CA 1
ATOM 764 C C . HIS A 1 94 ? -27.966 -5.856 10.050 1.00 88.31 94 HIS A C 1
ATOM 766 O O . HIS A 1 94 ? -27.959 -6.433 8.965 1.00 88.31 94 HIS A O 1
ATOM 772 N N . LEU A 1 95 ? -27.652 -4.562 10.156 1.00 88.81 95 LEU A N 1
ATOM 773 C CA . LEU A 1 95 ? -27.398 -3.709 8.989 1.00 88.81 95 LEU A CA 1
ATOM 774 C C . LEU A 1 95 ? -26.201 -4.182 8.152 1.00 88.81 95 LEU A C 1
ATOM 776 O O . LEU A 1 95 ? -26.249 -4.120 6.922 1.00 88.81 95 LEU A O 1
ATOM 780 N N . MET A 1 96 ? -25.143 -4.690 8.788 1.00 85.56 96 MET A N 1
ATOM 781 C CA . MET A 1 96 ? -23.999 -5.282 8.088 1.00 85.56 96 MET A CA 1
ATOM 782 C C . MET A 1 96 ? -24.405 -6.505 7.261 1.00 85.56 96 MET A C 1
ATOM 784 O O . MET A 1 96 ? -23.969 -6.624 6.117 1.00 85.56 96 MET A O 1
ATOM 788 N N . LYS A 1 97 ? -25.308 -7.353 7.772 1.00 83.94 97 LYS A N 1
ATOM 789 C CA . LYS A 1 97 ? -25.857 -8.510 7.040 1.00 83.94 97 LYS A CA 1
ATOM 790 C C . LYS A 1 97 ? -26.796 -8.111 5.900 1.00 83.94 97 LYS A C 1
ATOM 792 O O . LYS A 1 97 ? -26.758 -8.727 4.836 1.00 83.94 97 LYS A O 1
ATOM 797 N N . GLU A 1 98 ? -27.597 -7.067 6.083 1.00 80.94 98 GLU A N 1
ATOM 798 C CA . GLU A 1 98 ? -28.541 -6.609 5.054 1.00 80.94 98 GLU A CA 1
ATOM 799 C C . GLU A 1 98 ? -27.872 -5.791 3.931 1.00 80.94 98 GLU A C 1
ATOM 801 O O . GLU A 1 98 ? -28.421 -5.679 2.831 1.00 80.94 98 GLU A O 1
ATOM 806 N N . THR A 1 99 ? -26.664 -5.257 4.166 1.00 74.19 99 THR A N 1
ATOM 807 C CA . THR A 1 99 ? -25.906 -4.415 3.211 1.00 74.19 99 THR A CA 1
ATOM 808 C C . THR A 1 99 ? -24.593 -5.042 2.719 1.00 74.19 99 THR A C 1
ATOM 810 O O . THR A 1 99 ? -23.734 -4.356 2.161 1.00 74.19 99 THR A O 1
ATOM 813 N N . VAL A 1 100 ? -24.438 -6.368 2.837 1.00 68.00 100 VAL A N 1
ATOM 814 C CA . VAL A 1 100 ? -23.209 -7.098 2.442 1.00 68.00 100 VAL A CA 1
ATOM 815 C C . VAL A 1 100 ? -22.744 -6.776 1.015 1.00 68.00 100 VAL A C 1
ATOM 817 O O . VAL A 1 100 ? -21.545 -6.731 0.757 1.00 68.00 100 VAL A O 1
ATOM 820 N N . GLN A 1 101 ? -23.666 -6.541 0.073 1.00 63.84 101 GLN A N 1
ATOM 821 C CA . GLN A 1 101 ? -23.327 -6.366 -1.347 1.00 63.84 101 GLN A CA 1
ATOM 822 C C . GLN A 1 101 ? -22.544 -5.085 -1.668 1.00 63.84 101 GLN A C 1
ATOM 824 O O . GLN A 1 101 ? -21.814 -5.076 -2.657 1.00 63.84 101 GLN A O 1
ATOM 829 N N . ASP A 1 102 ? -22.697 -4.015 -0.884 1.00 66.50 102 ASP A N 1
ATOM 830 C CA . ASP A 1 102 ? -21.990 -2.746 -1.108 1.00 66.50 102 ASP A CA 1
ATOM 831 C C . ASP A 1 102 ? -21.079 -2.332 0.056 1.00 66.50 102 ASP A C 1
ATOM 833 O O . ASP A 1 102 ? -20.305 -1.385 -0.081 1.00 66.50 102 ASP A O 1
ATOM 837 N N . GLY A 1 103 ? -21.153 -3.044 1.186 1.00 67.31 103 GLY A N 1
ATOM 838 C CA . GLY A 1 103 ? -20.325 -2.811 2.363 1.00 67.31 103 GLY A CA 1
ATOM 839 C C . GLY A 1 103 ? -20.626 -1.504 3.099 1.00 67.31 103 GLY A C 1
ATOM 840 O O . GLY A 1 103 ? -19.867 -1.155 4.002 1.00 67.31 103 GLY A O 1
ATOM 841 N N . THR A 1 104 ? -21.709 -0.790 2.766 1.00 74.44 104 THR A N 1
ATOM 842 C CA . THR A 1 104 ? -22.009 0.541 3.318 1.00 74.44 104 THR A CA 1
ATOM 843 C C . THR A 1 104 ? -22.107 0.552 4.838 1.00 74.44 104 THR A C 1
ATOM 845 O O . THR A 1 104 ? -21.578 1.468 5.459 1.00 74.44 104 THR A O 1
ATOM 848 N N . ALA A 1 105 ? -22.679 -0.480 5.466 1.00 78.38 105 ALA A N 1
ATOM 849 C CA . ALA A 1 105 ? -22.776 -0.536 6.925 1.00 78.38 105 ALA A CA 1
ATOM 850 C C . ALA A 1 105 ? -21.431 -0.726 7.652 1.00 78.38 105 ALA A C 1
ATOM 852 O O . ALA A 1 105 ? -21.368 -0.452 8.848 1.00 78.38 105 ALA A O 1
ATOM 853 N N . HIS A 1 106 ? -20.333 -1.098 6.974 1.00 82.12 106 HIS A N 1
ATOM 854 C CA . HIS A 1 106 ? -19.008 -1.117 7.620 1.00 82.12 106 HIS A CA 1
ATOM 855 C C . HIS A 1 106 ? -18.591 0.285 8.094 1.00 82.12 106 HIS A C 1
ATOM 857 O O . HIS A 1 106 ? -17.793 0.419 9.024 1.00 82.12 106 HIS A O 1
ATOM 863 N N . SER A 1 107 ? -19.163 1.349 7.513 1.00 86.38 107 SER A N 1
ATOM 864 C CA . SER A 1 107 ? -18.929 2.721 7.965 1.00 86.38 107 SER A CA 1
ATOM 865 C C . SER A 1 107 ? -19.456 2.995 9.385 1.00 86.38 107 SER A C 1
ATOM 867 O O . SER A 1 107 ? -19.003 3.947 10.024 1.00 86.38 107 SER A O 1
ATOM 869 N N . LEU A 1 108 ? -20.348 2.144 9.918 1.00 91.25 108 LEU A N 1
ATOM 870 C CA . LEU A 1 108 ? -20.938 2.261 11.260 1.00 91.25 108 LEU A CA 1
ATOM 871 C C . LEU A 1 108 ? -19.977 1.862 12.393 1.00 91.25 108 LEU A C 1
ATOM 873 O O . LEU A 1 108 ? -20.184 2.257 13.544 1.00 91.25 108 LEU A O 1
ATOM 877 N N . LEU A 1 109 ? -18.884 1.158 12.080 1.00 91.31 109 LEU A N 1
ATOM 878 C CA . LEU A 1 109 ? -17.871 0.752 13.058 1.00 91.31 109 LEU A CA 1
ATOM 879 C C . LEU A 1 109 ? -17.157 1.956 13.703 1.00 91.31 109 LEU A C 1
ATOM 881 O O . LEU A 1 109 ? -16.881 1.965 14.905 1.00 91.31 109 LEU A O 1
ATOM 885 N N . LEU A 1 110 ? -16.902 3.022 12.936 1.00 92.06 110 LEU A N 1
ATOM 886 C CA . LEU A 1 110 ? -16.255 4.230 13.458 1.00 92.06 110 LEU A CA 1
ATOM 887 C C . LEU A 1 110 ? -17.160 5.017 14.435 1.00 92.06 110 LEU A C 1
ATOM 889 O O . LEU A 1 110 ? -16.680 5.404 15.506 1.00 92.06 110 LEU A O 1
ATOM 893 N N . PRO A 1 111 ? -18.450 5.270 14.139 1.00 94.75 111 PRO A N 1
ATOM 894 C CA . PRO A 1 111 ? -19.396 5.788 15.124 1.00 94.75 111 PRO A CA 1
ATOM 895 C C . PRO A 1 111 ? -19.563 4.905 16.352 1.00 94.75 111 PRO A C 1
ATOM 897 O O . PRO A 1 111 ? -19.626 5.454 17.449 1.00 94.75 111 PRO A O 1
ATOM 900 N N . LEU A 1 112 ? -19.595 3.574 16.200 1.00 95.56 112 LEU A N 1
ATOM 901 C CA . LEU A 1 112 ? -19.654 2.655 17.339 1.00 95.56 112 LEU A CA 1
ATOM 902 C C . LEU A 1 112 ? -18.458 2.872 18.271 1.00 95.56 112 LEU A C 1
ATOM 904 O O . LEU A 1 112 ? -18.640 3.060 19.473 1.00 95.56 112 LEU A O 1
ATOM 908 N N . LYS A 1 113 ? -17.242 2.967 17.716 1.00 95.25 113 LYS A N 1
ATOM 909 C CA . LYS A 1 113 ? -16.046 3.327 18.490 1.00 95.25 113 LYS A CA 1
ATOM 910 C C . LYS A 1 113 ? -16.240 4.644 19.241 1.00 95.25 113 LYS A C 1
ATOM 912 O O . LYS A 1 113 ? -15.999 4.695 20.445 1.00 95.25 113 LYS A O 1
ATOM 917 N N . LYS A 1 114 ? -16.719 5.698 18.565 1.00 95.94 114 LYS A N 1
ATOM 918 C CA . LYS A 1 114 ? -16.993 7.002 19.202 1.00 95.94 114 LYS A CA 1
ATOM 919 C C . LYS A 1 114 ? -18.013 6.880 20.335 1.00 95.94 114 LYS A C 1
ATOM 921 O O . LYS A 1 114 ? -17.787 7.454 21.395 1.00 95.94 114 LYS A O 1
ATOM 926 N N . PHE A 1 115 ? -19.096 6.133 20.125 1.00 97.19 115 PHE A N 1
ATOM 927 C CA . PHE A 1 115 ? -20.138 5.875 21.116 1.00 97.19 115 PHE A CA 1
ATOM 928 C C . PHE A 1 115 ? -19.582 5.153 22.354 1.00 97.19 115 PHE A C 1
ATOM 930 O O . PHE A 1 115 ? -19.830 5.587 23.482 1.00 97.19 115 PHE A O 1
ATOM 937 N N . CYS A 1 116 ? -18.773 4.107 22.159 1.00 96.88 116 CYS A N 1
ATOM 938 C CA . CYS A 1 116 ? -18.123 3.366 23.242 1.00 96.88 116 CYS A CA 1
ATOM 939 C C . CYS A 1 116 ? -17.047 4.192 23.965 1.00 96.88 116 CYS A C 1
ATOM 941 O O . CYS A 1 116 ? -16.839 4.013 25.161 1.00 96.88 116 CYS A O 1
ATOM 943 N N . SER A 1 117 ? -16.397 5.144 23.289 1.00 96.25 117 SER A N 1
ATOM 944 C CA . SER A 1 117 ? -15.416 6.045 23.911 1.00 96.25 117 SER A CA 1
ATOM 945 C C . SER A 1 117 ? -16.036 7.071 24.869 1.00 96.25 117 SER A C 1
ATOM 947 O O . SER A 1 117 ? -15.302 7.769 25.572 1.00 96.25 117 SER A O 1
ATOM 949 N N . ILE A 1 118 ? -17.363 7.225 24.927 1.00 95.00 118 ILE A N 1
ATOM 950 C CA . ILE A 1 118 ? -18.007 8.206 25.820 1.00 95.00 118 ILE A CA 1
ATOM 951 C C . ILE A 1 118 ? -17.923 7.755 27.281 1.00 95.00 118 ILE A C 1
ATOM 953 O O . ILE A 1 118 ? -17.520 8.543 28.136 1.00 95.00 118 ILE A O 1
ATOM 957 N N . GLU A 1 119 ? -18.230 6.490 27.557 1.00 94.25 119 GLU A N 1
ATOM 958 C CA . GLU A 1 119 ? -18.301 5.920 28.904 1.00 94.25 119 GLU A CA 1
ATOM 959 C C . GLU A 1 119 ? -17.528 4.604 28.952 1.00 94.25 119 GLU A C 1
ATOM 961 O O . GLU A 1 119 ? -17.722 3.729 28.112 1.00 94.25 119 GLU A O 1
ATOM 966 N N . ILE A 1 120 ? -16.681 4.432 29.970 1.00 95.31 120 ILE A N 1
ATOM 967 C CA . ILE A 1 120 ? -15.857 3.223 30.111 1.00 95.31 120 ILE A CA 1
ATOM 968 C C . ILE A 1 120 ? -16.700 1.944 30.217 1.00 95.31 120 ILE A C 1
ATOM 970 O O . ILE A 1 120 ? -16.307 0.903 29.700 1.00 95.31 120 ILE A O 1
ATOM 974 N N . THR A 1 121 ? -17.884 2.037 30.826 1.00 96.56 121 THR A N 1
ATOM 975 C CA . THR A 1 121 ? -18.846 0.935 30.945 1.00 96.56 121 THR A CA 1
ATOM 976 C C . THR A 1 121 ? -19.322 0.443 29.585 1.00 96.56 121 THR A C 1
ATOM 978 O O . THR A 1 121 ? -19.546 -0.751 29.430 1.00 96.56 121 THR A O 1
ATOM 981 N N . ARG A 1 122 ? -19.416 1.324 28.578 1.00 96.69 122 ARG A N 1
ATOM 982 C CA . ARG A 1 122 ? -19.836 0.932 27.229 1.00 96.69 122 ARG A CA 1
ATOM 983 C C . ARG A 1 122 ? -18.766 0.129 26.506 1.00 96.69 122 ARG A C 1
ATOM 985 O O . ARG A 1 122 ? -19.067 -0.876 25.871 1.00 96.69 122 ARG A O 1
ATOM 992 N N . ALA A 1 123 ? -17.516 0.578 26.606 1.00 96.88 123 ALA A N 1
ATOM 993 C CA . ALA A 1 123 ? -16.379 -0.155 26.062 1.00 96.88 123 ALA A CA 1
ATOM 994 C C . ALA A 1 123 ? -16.210 -1.518 26.752 1.00 96.88 123 ALA A C 1
ATOM 996 O O . ALA A 1 123 ? -15.972 -2.510 26.072 1.00 96.88 123 ALA A O 1
ATOM 997 N N . GLN A 1 124 ? -16.392 -1.573 28.077 1.00 96.94 124 GLN A N 1
ATOM 998 C CA . GLN A 1 124 ? -16.343 -2.823 28.837 1.00 96.94 124 GLN A CA 1
ATOM 999 C C . GLN A 1 124 ? -17.471 -3.782 28.432 1.00 96.94 124 GLN A C 1
ATOM 1001 O O . GLN A 1 124 ? -17.197 -4.937 28.143 1.00 96.94 124 GLN A O 1
ATOM 1006 N N . ALA A 1 125 ? -18.712 -3.298 28.320 1.00 96.19 125 ALA A N 1
ATOM 1007 C CA . ALA A 1 125 ? -19.840 -4.126 27.894 1.00 96.19 125 ALA A CA 1
ATOM 1008 C C . ALA A 1 125 ? -19.646 -4.700 26.479 1.00 96.19 125 ALA A C 1
ATOM 1010 O O . ALA A 1 125 ? -19.942 -5.870 26.252 1.00 96.19 125 ALA A O 1
ATOM 1011 N N . LEU A 1 126 ? -19.112 -3.905 25.539 1.00 95.25 126 LEU A N 1
ATOM 1012 C CA . LEU A 1 126 ? -18.767 -4.401 24.202 1.00 95.25 126 LEU A CA 1
ATOM 1013 C C . LEU A 1 126 ? -17.657 -5.459 24.265 1.00 95.25 126 LEU A C 1
ATOM 1015 O O . LEU A 1 126 ? -17.746 -6.480 23.592 1.00 95.25 126 LEU A O 1
ATOM 1019 N N . PHE A 1 127 ? -16.619 -5.211 25.065 1.00 94.88 127 PHE A N 1
ATOM 1020 C CA . PHE A 1 127 ? -15.499 -6.131 25.241 1.00 94.88 127 PHE A CA 1
ATOM 1021 C C . PHE A 1 127 ? -15.962 -7.490 25.783 1.00 94.88 127 PHE A C 1
ATOM 1023 O O . PHE A 1 127 ? -15.664 -8.516 25.174 1.00 94.88 127 PHE A O 1
ATOM 1030 N N . ASP A 1 128 ? -16.733 -7.489 26.872 1.00 93.81 128 ASP A N 1
ATOM 1031 C CA . ASP A 1 128 ? -17.238 -8.711 27.504 1.00 93.81 128 ASP A CA 1
ATOM 1032 C C . ASP A 1 128 ? -18.144 -9.492 26.538 1.00 93.81 128 ASP A C 1
ATOM 1034 O O . ASP A 1 128 ? -17.966 -10.694 26.343 1.00 93.81 128 ASP A O 1
ATOM 1038 N N . PHE A 1 129 ? -19.047 -8.795 25.840 1.00 91.69 129 PHE A N 1
ATOM 1039 C CA . PHE A 1 129 ? -19.950 -9.411 24.869 1.00 91.69 129 PHE A CA 1
ATOM 1040 C C . PHE A 1 129 ? -19.217 -10.099 23.712 1.00 91.69 129 PHE A C 1
ATOM 1042 O O . PHE A 1 129 ? -19.562 -11.226 23.352 1.00 91.69 129 PHE A O 1
ATOM 1049 N N . VAL A 1 130 ? -18.209 -9.446 23.126 1.00 89.69 130 VAL A N 1
ATOM 1050 C CA . VAL A 1 130 ? -17.456 -10.018 21.997 1.00 89.69 130 VAL A CA 1
ATOM 1051 C C . VAL A 1 130 ? -16.618 -11.219 22.446 1.00 89.69 130 VAL A C 1
ATOM 1053 O O . VAL A 1 130 ? -16.493 -12.184 21.696 1.00 89.69 130 VAL A O 1
ATOM 1056 N N . LEU A 1 131 ? -16.093 -11.219 23.676 1.00 87.00 131 LEU A N 1
ATOM 1057 C CA . LEU A 1 131 ? -15.369 -12.377 24.215 1.00 87.00 131 LEU A CA 1
ATOM 1058 C C . LEU A 1 131 ? -16.273 -13.578 24.495 1.00 87.00 131 LEU A C 1
ATOM 1060 O O . LEU A 1 131 ? -15.867 -14.715 24.260 1.00 87.00 131 LEU A O 1
ATOM 1064 N N . GLU A 1 132 ? -17.496 -13.346 24.969 1.00 87.69 132 GLU A N 1
ATOM 1065 C CA . GLU A 1 132 ? -18.489 -14.410 25.157 1.00 87.69 132 GLU A CA 1
ATOM 1066 C C . GLU A 1 132 ? -19.031 -14.947 23.822 1.00 87.69 132 GLU A C 1
ATOM 1068 O O . GLU A 1 132 ? -19.520 -16.076 23.754 1.00 87.69 132 GLU A O 1
ATOM 1073 N N . ASN A 1 133 ? -18.903 -14.165 22.745 1.00 83.12 133 ASN A N 1
ATOM 1074 C CA . ASN A 1 133 ? -19.406 -14.485 21.414 1.00 83.12 133 ASN A CA 1
ATOM 1075 C C . ASN A 1 133 ? -18.291 -14.358 20.358 1.00 83.12 133 ASN A C 1
ATOM 1077 O O . ASN A 1 133 ? -18.380 -13.506 19.480 1.00 83.12 133 ASN A O 1
ATOM 1081 N N . PRO A 1 134 ? -17.260 -15.223 20.366 1.00 65.88 134 PRO A N 1
ATOM 1082 C CA . PRO A 1 134 ? -16.081 -15.076 19.500 1.00 65.88 134 PRO A CA 1
ATOM 1083 C C . PRO A 1 134 ? -16.376 -15.206 17.994 1.00 65.88 134 PRO A C 1
ATOM 1085 O O . PRO A 1 134 ? -15.560 -14.821 17.167 1.00 65.88 134 PRO A O 1
ATOM 1088 N N . HIS A 1 135 ? -17.547 -15.729 17.617 1.00 65.88 135 HIS A N 1
ATOM 1089 C CA . HIS A 1 135 ? -18.024 -15.752 16.226 1.00 65.88 135 HIS A CA 1
ATOM 1090 C C . HIS A 1 135 ? -18.705 -14.444 15.788 1.00 65.88 135 HIS A C 1
ATOM 1092 O O . HIS A 1 135 ? -19.138 -14.326 14.641 1.00 65.88 135 HIS A O 1
ATOM 1098 N N . PHE A 1 136 ? -18.862 -13.488 16.702 1.00 65.56 136 PHE A N 1
ATOM 1099 C CA . PHE A 1 136 ? -19.442 -12.182 16.442 1.00 65.56 136 PHE A CA 1
ATOM 1100 C C . PHE A 1 136 ? -18.380 -11.280 15.800 1.00 65.56 136 PHE A C 1
ATOM 1102 O O . PHE A 1 136 ? -17.289 -11.160 16.346 1.00 65.56 136 PHE A O 1
ATOM 1109 N N . GLU A 1 137 ? -18.703 -10.702 14.633 1.00 68.00 137 GLU A N 1
ATOM 1110 C CA . GLU A 1 137 ? -17.966 -9.653 13.892 1.00 68.00 137 GLU A CA 1
ATOM 1111 C C . GLU A 1 137 ? -16.612 -9.255 14.510 1.00 68.00 137 GLU A C 1
ATOM 1113 O O . GLU A 1 137 ? -16.530 -8.437 15.432 1.00 68.00 137 GLU A O 1
ATOM 1118 N N . SER A 1 138 ? -15.533 -9.849 13.994 1.00 63.69 138 SER A N 1
ATOM 1119 C CA . SER A 1 138 ? -14.213 -9.824 14.636 1.00 63.69 138 SER A CA 1
ATOM 1120 C C . SER A 1 138 ? -13.601 -8.418 14.777 1.00 63.69 138 SER A C 1
ATOM 1122 O O . SER A 1 138 ? -12.774 -8.195 15.659 1.00 63.69 138 SER A O 1
ATOM 1124 N N . ASP A 1 139 ? -14.039 -7.433 13.986 1.00 81.25 139 ASP A N 1
ATOM 1125 C CA . ASP A 1 139 ? -13.628 -6.025 14.111 1.00 81.25 139 ASP A CA 1
ATOM 1126 C C . ASP A 1 139 ? -14.108 -5.352 15.413 1.00 81.25 139 ASP A C 1
ATOM 1128 O O . ASP A 1 139 ? -13.535 -4.352 15.855 1.00 81.25 139 ASP A O 1
ATOM 1132 N N . MET A 1 140 ? -15.140 -5.884 16.077 1.00 89.19 140 MET A N 1
ATOM 1133 C CA . MET A 1 140 ? -15.696 -5.256 17.280 1.00 89.19 140 MET A CA 1
ATOM 1134 C C . MET A 1 140 ? -14.799 -5.391 18.511 1.00 89.19 140 MET A C 1
ATOM 1136 O O . MET A 1 140 ? -14.823 -4.518 19.382 1.00 89.19 140 MET A O 1
ATOM 1140 N N . LEU A 1 141 ? -13.954 -6.426 18.565 1.00 92.25 141 LEU A N 1
ATOM 1141 C CA . LEU A 1 141 ? -12.993 -6.596 19.654 1.00 92.25 141 LEU A CA 1
ATOM 1142 C C . LEU A 1 141 ? -11.965 -5.458 19.671 1.00 92.25 141 LEU A C 1
ATOM 1144 O O . LEU A 1 141 ? -11.719 -4.857 20.719 1.00 92.25 141 LEU A O 1
ATOM 1148 N N . SER A 1 142 ? -11.399 -5.115 18.508 1.00 92.88 142 SER A N 1
ATOM 1149 C CA . SER A 1 142 ? -10.452 -4.003 18.416 1.00 92.88 142 SER A CA 1
ATOM 1150 C C . SER A 1 142 ? -11.130 -2.670 18.723 1.00 92.88 142 SER A C 1
ATOM 1152 O O . SER A 1 142 ? -10.567 -1.854 19.448 1.00 92.88 142 SER A O 1
ATOM 1154 N N . ILE A 1 143 ? -12.383 -2.479 18.290 1.00 94.25 143 ILE A N 1
ATOM 1155 C CA . ILE A 1 143 ? -13.176 -1.292 18.642 1.00 94.25 143 ILE A CA 1
ATOM 1156 C C . ILE A 1 143 ? -13.342 -1.154 20.157 1.00 94.25 143 ILE A C 1
ATOM 1158 O O . ILE A 1 143 ? -13.134 -0.059 20.681 1.00 94.25 143 ILE A O 1
ATOM 1162 N N . ALA A 1 144 ? -13.691 -2.232 20.863 1.00 95.62 144 ALA A N 1
ATOM 1163 C CA . ALA A 1 144 ? -13.880 -2.207 22.312 1.00 95.62 144 ALA A CA 1
ATOM 1164 C C . ALA A 1 144 ? -12.594 -1.803 23.046 1.00 95.62 144 ALA A C 1
ATOM 1166 O O . ALA A 1 144 ? -12.608 -0.895 23.882 1.00 95.62 144 ALA A O 1
ATOM 1167 N N . LEU A 1 145 ? -11.476 -2.433 22.673 1.00 96.44 145 LEU A N 1
ATOM 1168 C CA . LEU A 1 145 ? -10.150 -2.165 23.229 1.00 96.44 145 LEU A CA 1
ATOM 1169 C C . LEU A 1 145 ? -9.713 -0.717 22.977 1.00 96.44 145 LEU A C 1
ATOM 1171 O O . LEU A 1 145 ? -9.361 0.009 23.909 1.00 96.44 145 LEU A O 1
ATOM 1175 N N . GLU A 1 146 ? -9.795 -0.266 21.726 1.00 95.88 146 GLU A N 1
ATOM 1176 C CA . GLU A 1 146 ? -9.402 1.086 21.333 1.00 95.88 146 GLU A CA 1
ATOM 1177 C C . GLU A 1 146 ? -10.288 2.154 21.981 1.00 95.88 146 GLU A C 1
ATOM 1179 O O . GLU A 1 146 ? -9.793 3.184 22.445 1.00 95.88 146 GLU A O 1
ATOM 1184 N N . ALA A 1 147 ? -11.605 1.930 22.018 1.00 96.38 147 ALA A N 1
ATOM 1185 C CA . ALA A 1 147 ? -12.546 2.861 22.623 1.00 96.38 147 ALA A CA 1
ATOM 1186 C C . ALA A 1 147 ? -12.323 2.970 24.134 1.00 96.38 147 ALA A C 1
ATOM 1188 O O . ALA A 1 147 ? -12.270 4.084 24.665 1.00 96.38 147 ALA A O 1
ATOM 1189 N N . GLY A 1 148 ? -12.139 1.838 24.813 1.00 97.06 148 GLY A N 1
ATOM 1190 C CA . GLY A 1 148 ? -11.878 1.783 26.247 1.00 97.06 148 GLY A CA 1
ATOM 1191 C C . GLY A 1 148 ? -10.560 2.444 26.642 1.00 97.06 148 GLY A C 1
ATOM 1192 O O . GLY A 1 148 ? -10.518 3.206 27.616 1.00 97.06 148 GLY A O 1
ATOM 1193 N N . ALA A 1 149 ? -9.509 2.266 25.836 1.00 97.19 149 ALA A N 1
ATOM 1194 C CA . ALA A 1 149 ? -8.205 2.885 26.065 1.00 97.19 149 ALA A CA 1
ATOM 1195 C C . ALA A 1 149 ? -8.259 4.425 26.077 1.00 97.19 149 ALA A C 1
ATOM 1197 O O . ALA A 1 149 ? -7.468 5.068 26.765 1.00 97.19 149 ALA A O 1
ATOM 1198 N N . THR A 1 150 ? -9.245 5.048 25.411 1.00 96.06 150 THR A N 1
ATOM 1199 C CA . THR A 1 150 ? -9.440 6.511 25.490 1.00 96.06 150 THR A CA 1
ATOM 1200 C C . THR A 1 150 ? -9.787 7.003 26.903 1.00 96.06 150 THR A C 1
ATOM 1202 O O . THR A 1 150 ? -9.511 8.162 27.240 1.00 96.06 150 THR A O 1
ATOM 1205 N N . ARG A 1 151 ? -10.374 6.132 27.739 1.00 95.06 151 ARG A N 1
ATOM 1206 C CA . ARG A 1 151 ? -10.801 6.418 29.118 1.00 95.06 151 ARG A CA 1
ATOM 1207 C C . ARG A 1 151 ? -9.870 5.829 30.162 1.00 95.06 151 ARG A C 1
ATOM 1209 O O . ARG A 1 151 ? -9.598 6.496 31.157 1.00 95.06 151 ARG A O 1
ATOM 1216 N N . ASN A 1 152 ? -9.384 4.614 29.937 1.00 96.00 152 ASN A N 1
ATOM 1217 C CA . ASN A 1 152 ? -8.423 3.955 30.809 1.00 96.00 152 ASN A CA 1
ATOM 1218 C C . ASN A 1 152 ? -7.424 3.158 29.966 1.00 96.00 152 ASN A C 1
ATOM 1220 O O . ASN A 1 152 ? -7.611 1.973 29.698 1.00 96.00 152 ASN A O 1
ATOM 1224 N N . GLU A 1 153 ? -6.377 3.856 29.540 1.00 95.81 153 GLU A N 1
ATOM 1225 C CA . GLU A 1 153 ? -5.332 3.340 28.658 1.00 95.81 153 GLU A CA 1
ATOM 1226 C C . GLU A 1 153 ? -4.685 2.068 29.212 1.00 95.81 153 GLU A C 1
ATOM 1228 O O . GLU A 1 153 ? -4.676 1.047 28.532 1.00 95.81 153 GLU A O 1
ATOM 1233 N N . SER A 1 154 ? -4.228 2.091 30.468 1.00 96.62 154 SER A N 1
ATOM 1234 C CA . SER A 1 154 ? -3.545 0.947 31.083 1.00 96.62 154 SER A CA 1
ATOM 1235 C C . SER A 1 154 ? -4.446 -0.283 31.214 1.00 96.62 154 SER A C 1
ATOM 1237 O O . SER A 1 154 ? -3.982 -1.397 30.994 1.00 96.62 154 SER A O 1
ATOM 1239 N N . LEU A 1 155 ? -5.731 -0.110 31.554 1.00 97.00 155 LEU A N 1
ATOM 1240 C CA . LEU A 1 155 ? -6.665 -1.234 31.689 1.00 97.00 155 LEU A CA 1
ATOM 1241 C C . LEU A 1 155 ? -6.873 -1.958 30.355 1.00 97.00 155 LEU A C 1
ATOM 1243 O O . LEU A 1 155 ? -6.679 -3.168 30.274 1.00 97.00 155 LEU A O 1
ATOM 1247 N N . PHE A 1 156 ? -7.242 -1.218 29.308 1.00 97.62 156 PHE A N 1
ATOM 1248 C CA . PHE A 1 156 ? -7.561 -1.820 28.012 1.00 97.62 156 PHE A CA 1
ATOM 1249 C C . PHE A 1 156 ? -6.313 -2.262 27.246 1.00 97.62 156 PHE A C 1
ATOM 1251 O O . PHE A 1 156 ? -6.373 -3.247 26.515 1.00 97.62 156 PHE A O 1
ATOM 1258 N N . PHE A 1 157 ? -5.166 -1.618 27.474 1.00 97.94 157 PHE A N 1
ATOM 1259 C CA . PHE A 1 157 ? -3.883 -2.154 27.033 1.00 97.94 157 PHE A CA 1
ATOM 1260 C C . PHE A 1 157 ? -3.614 -3.529 27.656 1.00 97.94 157 PHE A C 1
ATOM 1262 O O . PHE A 1 157 ? -3.339 -4.481 26.933 1.00 97.94 157 PHE A O 1
ATOM 1269 N N . ASN A 1 158 ? -3.775 -3.673 28.977 1.00 97.50 158 ASN A N 1
ATOM 1270 C CA . ASN A 1 158 ? -3.573 -4.958 29.650 1.00 97.50 158 ASN A CA 1
ATOM 1271 C C . ASN A 1 158 ? -4.565 -6.030 29.177 1.00 97.50 158 ASN A C 1
ATOM 1273 O O . ASN A 1 158 ? -4.166 -7.178 28.998 1.00 97.50 158 ASN A O 1
ATOM 1277 N N . HIS A 1 159 ? -5.827 -5.670 28.914 1.00 97.25 159 HIS A N 1
ATOM 1278 C CA . HIS A 1 159 ? -6.779 -6.589 28.280 1.00 97.25 159 HIS A CA 1
ATOM 1279 C C . HIS A 1 159 ? -6.268 -7.078 26.919 1.00 97.25 159 HIS A C 1
ATOM 1281 O O . HIS A 1 159 ? -6.274 -8.281 26.667 1.00 97.25 159 HIS A O 1
ATOM 1287 N N . ALA A 1 160 ? -5.778 -6.174 26.065 1.00 97.06 160 ALA A N 1
ATOM 1288 C CA . ALA A 1 160 ? -5.221 -6.548 24.769 1.00 97.06 160 ALA A CA 1
ATOM 1289 C C . ALA A 1 160 ? -3.997 -7.471 24.915 1.00 97.06 160 ALA A C 1
ATOM 1291 O O . ALA A 1 160 ? -3.932 -8.495 24.243 1.00 97.06 160 ALA A O 1
ATOM 1292 N N . ILE A 1 161 ? -3.081 -7.175 25.845 1.00 97.31 161 ILE A N 1
ATOM 1293 C CA . ILE A 1 161 ? -1.913 -8.022 26.141 1.00 97.31 161 ILE A CA 1
ATOM 1294 C C . ILE A 1 161 ? -2.330 -9.429 26.585 1.00 97.31 161 ILE A C 1
ATOM 1296 O O . ILE A 1 161 ? -1.767 -10.413 26.105 1.00 97.31 161 ILE A O 1
ATOM 1300 N N . CYS A 1 162 ? -3.335 -9.554 27.457 1.00 95.69 162 CYS A N 1
ATOM 1301 C CA . CYS A 1 162 ? -3.860 -10.860 27.860 1.00 95.69 162 CYS A CA 1
ATOM 1302 C C . CYS A 1 162 ? -4.412 -11.652 26.665 1.00 95.69 162 CYS A C 1
ATOM 1304 O O . CYS A 1 162 ? -4.201 -12.861 26.581 1.00 95.69 162 CYS A O 1
ATOM 1306 N N . LEU A 1 163 ? -5.076 -10.979 25.722 1.00 94.56 163 LEU A N 1
ATOM 1307 C CA . LEU A 1 163 ? -5.656 -11.614 24.537 1.00 94.56 163 LEU A CA 1
ATOM 1308 C C . LEU A 1 163 ? -4.619 -12.097 23.520 1.00 94.56 163 LEU A C 1
ATOM 1310 O O . LEU A 1 163 ? -4.919 -13.011 22.759 1.00 94.56 163 LEU A O 1
ATOM 1314 N N . LEU A 1 164 ? -3.385 -11.585 23.547 1.00 95.12 164 LEU A N 1
ATOM 1315 C CA . LEU A 1 164 ? -2.288 -12.134 22.734 1.00 95.12 164 LEU A CA 1
ATOM 1316 C C . LEU A 1 164 ? -1.921 -13.575 23.120 1.00 95.12 164 LEU A C 1
ATOM 1318 O O . LEU A 1 164 ? -1.252 -14.274 22.362 1.00 95.12 164 LEU A O 1
ATOM 1322 N N . GLN A 1 165 ? -2.350 -14.035 24.299 1.00 92.25 165 GLN A N 1
ATOM 1323 C CA . GLN A 1 165 ? -2.143 -15.410 24.748 1.00 92.25 165 GLN A CA 1
ATOM 1324 C C . GLN A 1 165 ? -3.275 -16.362 24.353 1.00 92.25 165 GLN A C 1
ATOM 1326 O O . GLN A 1 165 ? -3.175 -17.552 24.650 1.00 92.25 165 GLN A O 1
ATOM 1331 N N . HIS A 1 166 ? -4.310 -15.871 23.673 1.00 91.31 166 HIS A N 1
ATOM 1332 C CA . HIS A 1 166 ? -5.456 -16.672 23.266 1.00 91.31 166 HIS A CA 1
ATOM 1333 C C . HIS A 1 166 ? -5.077 -17.751 22.232 1.00 91.31 166 HIS A C 1
ATOM 1335 O O . HIS A 1 166 ? -4.118 -17.602 21.475 1.00 91.31 166 HIS A O 1
ATOM 1341 N N . ASP 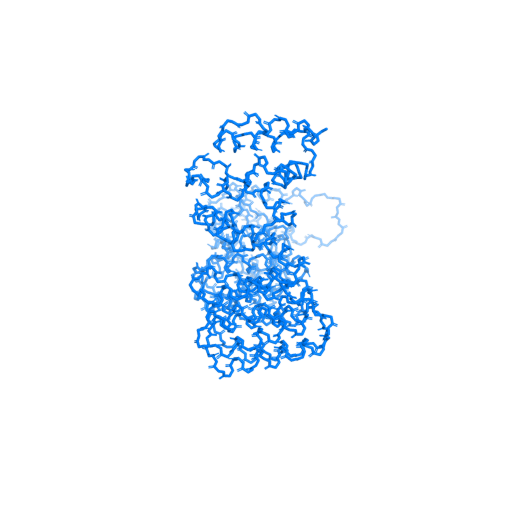A 1 167 ? -5.828 -18.855 22.201 1.00 88.25 167 ASP A N 1
ATOM 1342 C CA . ASP A 1 167 ? -5.553 -19.977 21.288 1.00 88.25 167 ASP A CA 1
ATOM 1343 C C . ASP A 1 167 ? -6.017 -19.693 19.852 1.00 88.25 167 ASP A C 1
ATOM 1345 O O . ASP A 1 167 ? -5.467 -20.222 18.887 1.00 88.25 167 ASP A O 1
ATOM 1349 N N . GLN A 1 168 ? -7.046 -18.855 19.701 1.00 87.94 168 GLN A N 1
ATOM 1350 C CA . GLN A 1 168 ? -7.561 -18.458 18.392 1.00 87.94 168 GLN A CA 1
ATOM 1351 C C . GLN A 1 168 ? -6.745 -17.304 17.815 1.00 87.94 168 GLN A C 1
ATOM 1353 O O . GLN A 1 168 ? -6.725 -16.208 18.375 1.00 87.94 168 GLN A O 1
ATOM 1358 N N . GLU A 1 169 ? -6.147 -17.544 16.650 1.00 89.06 169 GLU A N 1
ATOM 1359 C CA . GLU A 1 169 ? -5.307 -16.575 15.948 1.00 89.06 169 GLU A CA 1
ATOM 1360 C C . GLU A 1 169 ? -6.040 -15.264 15.636 1.00 89.06 169 GLU A C 1
ATOM 1362 O O . GLU A 1 169 ? -5.462 -14.193 15.791 1.00 89.06 169 GLU A O 1
ATOM 1367 N N . GLU A 1 170 ? -7.318 -15.332 15.256 1.00 88.31 170 GLU A N 1
ATOM 1368 C CA . GLU A 1 170 ? -8.131 -14.147 14.964 1.00 88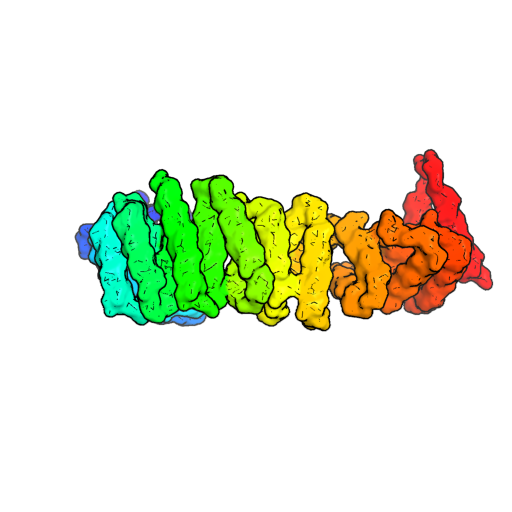.31 170 GLU A CA 1
ATOM 1369 C C . GLU A 1 170 ? -8.201 -13.203 16.172 1.00 88.31 170 GLU A C 1
ATOM 1371 O O . GLU A 1 170 ? -7.992 -12.003 16.028 1.00 88.31 170 GLU A O 1
ATOM 1376 N N . VAL A 1 171 ? -8.391 -13.735 17.384 1.00 91.12 171 VAL A N 1
ATOM 1377 C CA . VAL A 1 171 ? -8.411 -12.934 18.619 1.00 91.12 171 VAL A CA 1
ATOM 1378 C C . VAL A 1 171 ? -7.064 -12.241 18.837 1.00 91.12 171 VAL A C 1
ATOM 1380 O O . VAL A 1 171 ? -7.031 -11.041 19.116 1.00 91.12 171 VAL A O 1
ATOM 1383 N N . CYS A 1 172 ? -5.954 -12.956 18.632 1.00 93.19 172 CYS A N 1
ATOM 1384 C CA . CYS A 1 172 ? -4.610 -12.384 18.724 1.00 93.19 172 CYS A CA 1
ATOM 1385 C C . CYS A 1 172 ? -4.386 -11.277 17.681 1.00 93.19 172 CYS A C 1
ATOM 1387 O O . CYS A 1 172 ? -3.855 -10.219 18.019 1.00 93.19 172 CYS A O 1
ATOM 1389 N N . GLN A 1 173 ? -4.834 -11.478 16.433 1.00 92.44 173 GLN A N 1
ATOM 1390 C CA . GLN A 1 173 ? -4.753 -10.469 15.369 1.00 92.44 173 GLN A CA 1
ATOM 1391 C C . GLN A 1 173 ? -5.518 -9.193 15.745 1.00 92.44 173 GLN A C 1
ATOM 1393 O O . GLN A 1 173 ? -5.005 -8.086 15.589 1.00 92.44 173 GLN A O 1
ATOM 1398 N N . ARG A 1 174 ? -6.736 -9.322 16.278 1.00 91.50 174 ARG A N 1
ATOM 1399 C CA . ARG A 1 174 ? -7.548 -8.166 16.692 1.00 91.50 174 ARG A CA 1
ATOM 1400 C C . ARG A 1 174 ? -6.949 -7.444 17.892 1.00 91.50 174 ARG A C 1
ATOM 1402 O O . ARG A 1 174 ? -6.930 -6.214 17.913 1.00 91.50 174 ARG A O 1
ATOM 1409 N N . ALA A 1 175 ? -6.416 -8.189 18.856 1.00 95.25 175 ALA A N 1
ATOM 1410 C CA . ALA A 1 175 ? -5.746 -7.624 20.018 1.00 95.25 175 ALA A CA 1
ATOM 1411 C C . ALA A 1 175 ? -4.469 -6.855 19.636 1.00 95.25 175 ALA A C 1
ATOM 1413 O O . ALA A 1 175 ? -4.294 -5.720 20.082 1.00 95.25 175 ALA A O 1
ATOM 1414 N N . ILE A 1 176 ? -3.614 -7.410 18.765 1.00 96.31 176 ILE A N 1
ATOM 1415 C CA . ILE A 1 176 ? -2.387 -6.720 18.336 1.00 96.31 176 ILE A CA 1
ATOM 1416 C C . ILE A 1 176 ? -2.700 -5.493 17.470 1.00 96.31 176 ILE A C 1
ATOM 1418 O O . ILE A 1 176 ? -2.121 -4.429 17.674 1.00 96.31 176 ILE A O 1
ATOM 1422 N N . GLN A 1 177 ? -3.703 -5.578 16.589 1.00 94.25 177 GLN A N 1
ATOM 1423 C CA . GLN A 1 177 ? -4.171 -4.416 15.829 1.00 94.25 177 GLN A CA 1
ATOM 1424 C C . GLN A 1 177 ? -4.708 -3.311 16.745 1.00 94.25 177 GLN A C 1
ATOM 1426 O O . GLN A 1 177 ? -4.409 -2.138 16.521 1.00 94.25 177 GLN A O 1
ATOM 1431 N N . ALA A 1 178 ? -5.464 -3.671 17.789 1.00 95.88 178 ALA A N 1
ATOM 1432 C CA . ALA A 1 178 ? -5.951 -2.710 18.772 1.00 95.88 178 ALA A CA 1
ATOM 1433 C C . ALA A 1 178 ? -4.792 -2.008 19.486 1.00 95.88 178 ALA A C 1
ATOM 1435 O O . ALA A 1 178 ? -4.812 -0.786 19.598 1.00 95.88 178 ALA A O 1
ATOM 1436 N N . ILE A 1 179 ? -3.759 -2.759 19.893 1.00 97.56 179 ILE A N 1
ATOM 1437 C CA . ILE A 1 179 ? -2.520 -2.216 20.474 1.00 97.56 179 ILE A CA 1
ATOM 1438 C C . ILE A 1 179 ? -1.918 -1.147 19.553 1.00 97.56 179 ILE A C 1
ATOM 1440 O O . ILE A 1 179 ? -1.671 -0.031 19.998 1.00 97.56 179 ILE A O 1
ATOM 1444 N N . GLY A 1 180 ? -1.777 -1.421 18.254 1.00 95.81 180 GLY A N 1
ATOM 1445 C CA . GLY A 1 180 ? -1.269 -0.432 17.293 1.00 95.81 180 GLY A CA 1
ATOM 1446 C C . GLY A 1 180 ? -2.129 0.830 17.152 1.00 95.81 180 GLY A C 1
ATOM 1447 O O . GLY A 1 180 ? -1.620 1.885 16.775 1.00 95.81 180 GLY A O 1
ATOM 1448 N N . ASN A 1 181 ? -3.421 0.744 17.469 1.00 94.38 181 ASN A N 1
ATOM 1449 C CA . ASN A 1 181 ? -4.398 1.817 17.267 1.00 94.38 181 ASN A CA 1
ATOM 1450 C C . ASN A 1 181 ? -4.669 2.661 18.513 1.00 94.38 181 ASN A C 1
ATOM 1452 O O . ASN A 1 181 ? -5.344 3.695 18.420 1.00 94.38 181 ASN A O 1
ATOM 1456 N N . ILE A 1 182 ? -4.171 2.240 19.676 1.00 95.75 182 ILE A N 1
ATOM 1457 C CA . ILE A 1 182 ? -4.245 3.036 20.897 1.00 95.75 182 ILE A CA 1
ATOM 1458 C C . ILE A 1 182 ? -3.380 4.288 20.711 1.00 95.75 182 ILE A C 1
ATOM 1460 O O . ILE A 1 182 ? -2.233 4.230 20.271 1.00 95.75 182 ILE A O 1
ATOM 1464 N N . ASN A 1 183 ? -3.948 5.448 21.043 1.00 93.44 183 ASN A N 1
ATOM 1465 C CA . ASN A 1 183 ? -3.224 6.715 21.049 1.00 93.44 183 ASN A CA 1
ATOM 1466 C C . ASN A 1 183 ? -2.571 6.918 22.421 1.00 93.44 183 ASN A C 1
ATOM 1468 O O . ASN A 1 183 ? -3.214 7.446 23.334 1.00 93.44 183 ASN A O 1
ATOM 1472 N N . TYR A 1 184 ? -1.321 6.474 22.548 1.00 95.06 184 TYR A N 1
ATOM 1473 C CA . TYR A 1 184 ? -0.630 6.339 23.824 1.00 95.06 184 TYR A CA 1
ATOM 1474 C C . TYR A 1 184 ? -0.218 7.680 24.435 1.00 95.06 184 TYR A C 1
ATOM 1476 O O . TYR A 1 184 ? 0.617 8.416 23.887 1.00 95.06 184 TYR A O 1
ATOM 1484 N N . LYS A 1 185 ? -0.750 7.955 25.629 1.00 93.88 185 LYS A N 1
ATOM 1485 C CA . LYS A 1 185 ? -0.319 9.032 26.527 1.00 93.88 185 LYS A CA 1
ATOM 1486 C C . LYS A 1 185 ? 0.906 8.601 27.326 1.00 93.88 185 LYS A C 1
ATOM 1488 O O . LYS A 1 185 ? 1.851 9.383 27.437 1.00 93.88 185 LYS A O 1
ATOM 1493 N N . ASP A 1 186 ? 0.907 7.375 27.847 1.00 92.38 186 ASP A N 1
ATOM 1494 C CA . ASP A 1 186 ? 2.075 6.782 28.493 1.00 92.38 186 ASP A CA 1
ATOM 1495 C C . ASP A 1 186 ? 2.985 6.106 27.459 1.00 92.38 186 ASP A C 1
ATOM 1497 O O . ASP A 1 186 ? 2.670 5.062 26.888 1.00 92.38 186 ASP A O 1
ATOM 1501 N N . LYS A 1 187 ? 4.156 6.705 27.230 1.00 90.94 187 LYS A N 1
ATOM 1502 C CA . LYS A 1 187 ? 5.141 6.190 26.273 1.00 90.94 187 LYS A CA 1
ATOM 1503 C C . LYS A 1 187 ? 5.796 4.882 26.727 1.00 90.94 187 LYS A C 1
ATOM 1505 O O . LYS A 1 187 ? 6.277 4.155 25.865 1.00 90.94 187 LYS A O 1
ATOM 1510 N N . ASN A 1 188 ? 5.757 4.544 28.019 1.00 92.38 188 ASN A N 1
ATOM 1511 C CA . ASN A 1 188 ? 6.262 3.256 28.504 1.00 92.38 188 ASN A CA 1
ATOM 1512 C C . ASN A 1 188 ? 5.413 2.087 27.983 1.00 92.38 188 ASN A C 1
ATOM 1514 O O . ASN A 1 188 ? 5.935 1.006 27.729 1.00 92.38 188 ASN A O 1
ATOM 1518 N N . LEU A 1 189 ? 4.110 2.306 27.769 1.00 95.38 189 LEU A N 1
ATOM 1519 C CA . LEU A 1 189 ? 3.228 1.281 27.206 1.00 95.38 189 LEU A CA 1
ATOM 1520 C C . LEU A 1 189 ? 3.550 0.977 25.740 1.00 95.38 189 LEU A C 1
ATOM 1522 O O . LEU A 1 189 ? 3.289 -0.131 25.287 1.00 95.38 189 LEU A O 1
ATOM 1526 N N . ILE A 1 190 ? 4.145 1.925 25.010 1.00 95.25 190 ILE A N 1
ATOM 1527 C CA . ILE A 1 190 ? 4.601 1.683 23.638 1.00 95.25 190 ILE A CA 1
ATOM 1528 C C . ILE A 1 190 ? 5.794 0.716 23.644 1.00 95.25 190 ILE A C 1
ATOM 1530 O O . ILE A 1 190 ? 5.832 -0.199 22.831 1.00 95.25 190 ILE A O 1
ATOM 1534 N N . GLU A 1 191 ? 6.746 0.877 24.567 1.00 92.31 191 GLU A N 1
ATOM 1535 C CA . GLU A 1 191 ? 7.880 -0.053 24.698 1.00 92.31 191 GLU A CA 1
ATOM 1536 C C . GLU A 1 191 ? 7.379 -1.466 25.049 1.00 92.31 191 GLU A C 1
ATOM 1538 O O . GLU A 1 191 ? 7.722 -2.426 24.365 1.00 92.31 191 GLU A O 1
ATOM 1543 N N . LEU A 1 192 ? 6.441 -1.577 25.999 1.00 95.31 192 LEU A N 1
ATOM 1544 C CA . LEU A 1 192 ? 5.788 -2.854 26.324 1.00 95.31 192 LEU A CA 1
ATOM 1545 C C . LEU A 1 192 ? 4.995 -3.449 25.150 1.00 95.31 192 LEU A C 1
ATOM 1547 O O . LEU A 1 192 ? 4.906 -4.668 25.022 1.00 95.31 192 LEU A O 1
ATOM 1551 N N . ALA A 1 193 ? 4.393 -2.612 24.302 1.00 96.38 193 ALA A N 1
ATOM 1552 C CA . ALA A 1 193 ? 3.676 -3.063 23.114 1.00 96.38 193 ALA A CA 1
ATOM 1553 C C . ALA A 1 193 ? 4.620 -3.702 22.086 1.00 96.38 193 ALA A C 1
ATOM 1555 O O . ALA A 1 193 ? 4.251 -4.693 21.459 1.00 96.38 193 ALA A O 1
ATOM 1556 N N . VAL A 1 194 ? 5.829 -3.157 21.927 1.00 94.94 194 VAL A N 1
ATOM 1557 C CA . VAL A 1 194 ? 6.859 -3.727 21.045 1.00 94.94 194 VAL A CA 1
ATOM 1558 C C . VAL A 1 194 ? 7.319 -5.085 21.574 1.00 94.94 194 VAL A C 1
ATOM 1560 O O . VAL A 1 194 ? 7.280 -6.058 20.826 1.00 94.94 194 VAL A O 1
ATOM 1563 N N . ASP A 1 195 ? 7.624 -5.191 22.870 1.00 94.38 195 ASP A N 1
ATOM 1564 C CA . ASP A 1 195 ? 8.003 -6.471 23.494 1.00 94.38 195 ASP A CA 1
ATOM 1565 C C . ASP A 1 195 ? 6.895 -7.537 23.344 1.00 94.38 195 ASP A C 1
ATOM 1567 O O . ASP A 1 195 ? 7.153 -8.734 23.165 1.00 94.38 195 ASP A O 1
ATOM 1571 N N . ALA A 1 196 ? 5.630 -7.107 23.391 1.00 95.19 196 ALA A N 1
ATOM 1572 C CA . ALA A 1 196 ? 4.479 -7.981 23.205 1.00 95.19 196 ALA A CA 1
ATOM 1573 C C . ALA A 1 196 ? 4.340 -8.498 21.764 1.00 95.19 196 ALA A C 1
ATOM 1575 O O . ALA A 1 196 ? 3.931 -9.645 21.572 1.00 95.19 196 ALA A O 1
ATOM 1576 N N . VAL A 1 197 ? 4.698 -7.686 20.761 1.00 95.44 197 VAL A N 1
ATOM 1577 C CA . VAL A 1 197 ? 4.763 -8.115 19.353 1.00 95.44 197 VAL A CA 1
ATOM 1578 C C . VAL A 1 197 ? 5.812 -9.212 19.177 1.00 95.44 197 VAL A C 1
ATOM 1580 O O . VAL A 1 197 ? 5.513 -10.238 18.563 1.00 95.44 197 VAL A O 1
ATOM 1583 N N . ASP A 1 198 ? 7.004 -9.030 19.747 1.00 91.56 198 ASP A N 1
ATOM 1584 C CA . ASP A 1 198 ? 8.083 -10.018 19.654 1.00 91.56 198 ASP A CA 1
ATOM 1585 C C . ASP A 1 198 ? 7.668 -11.341 20.313 1.00 91.56 198 ASP A C 1
ATOM 1587 O O . ASP A 1 198 ? 7.737 -12.404 19.693 1.00 91.56 198 ASP A O 1
ATOM 1591 N N . THR A 1 199 ? 7.102 -11.268 21.522 1.00 92.25 199 THR A N 1
ATOM 1592 C CA . THR A 1 199 ? 6.590 -12.444 22.248 1.00 92.25 199 THR A CA 1
ATOM 1593 C C . THR A 1 199 ? 5.493 -13.177 21.462 1.00 92.25 199 THR A C 1
ATOM 1595 O O . THR A 1 199 ? 5.434 -14.409 21.453 1.00 92.25 199 THR A O 1
ATOM 1598 N N . LEU A 1 200 ? 4.603 -12.438 20.790 1.00 94.62 200 LEU A N 1
ATOM 1599 C CA . LEU A 1 200 ? 3.535 -13.024 19.979 1.00 94.62 200 LEU A CA 1
ATOM 1600 C C . LEU A 1 200 ? 4.100 -13.815 18.789 1.00 94.62 200 LEU A C 1
ATOM 1602 O O . LEU A 1 200 ? 3.600 -14.900 18.485 1.00 94.62 200 LEU A O 1
ATOM 1606 N N . LEU A 1 201 ? 5.144 -13.300 18.137 1.00 92.75 201 LEU A N 1
ATOM 1607 C CA . LEU A 1 201 ? 5.762 -13.925 16.964 1.00 92.75 201 LEU A CA 1
ATOM 1608 C C . LEU A 1 201 ? 6.629 -15.139 17.297 1.00 92.75 201 LEU A C 1
ATOM 1610 O O . LEU A 1 201 ? 6.729 -16.058 16.481 1.00 92.75 201 LEU A O 1
ATOM 1614 N N . GLU A 1 202 ? 7.203 -15.191 18.499 1.00 89.50 202 GLU A N 1
ATOM 1615 C CA . GLU A 1 202 ? 7.856 -16.404 19.004 1.00 89.50 202 GLU A CA 1
ATOM 1616 C C . GLU A 1 202 ? 6.862 -17.565 19.156 1.00 89.50 202 GLU A C 1
ATOM 1618 O O . GLU A 1 202 ? 7.220 -18.725 18.946 1.00 89.50 202 GLU A O 1
ATOM 1623 N N . LYS A 1 203 ? 5.603 -17.258 19.495 1.00 86.88 203 LYS A N 1
ATOM 1624 C CA . LYS A 1 203 ? 4.537 -18.249 19.689 1.00 86.88 203 LYS A CA 1
ATOM 1625 C C . LYS A 1 203 ? 3.813 -18.607 18.386 1.00 86.88 203 LYS A C 1
ATOM 1627 O O . LYS A 1 203 ? 3.459 -19.770 18.187 1.00 86.88 203 LYS A O 1
ATOM 1632 N N . HIS A 1 204 ? 3.563 -17.627 17.518 1.00 85.19 204 HIS A N 1
ATOM 1633 C CA . HIS A 1 204 ? 2.761 -17.790 16.306 1.00 85.19 204 HIS A CA 1
ATOM 1634 C C . HIS A 1 204 ? 3.573 -17.479 15.045 1.00 85.19 204 HIS A C 1
ATOM 1636 O O . HIS A 1 204 ? 3.894 -16.329 14.759 1.00 85.19 204 HIS A O 1
ATOM 1642 N N . HIS A 1 205 ? 3.808 -18.495 14.214 1.00 85.38 205 HIS A N 1
ATOM 1643 C CA . HIS A 1 205 ? 4.474 -18.354 12.911 1.00 85.38 205 HIS A CA 1
ATOM 1644 C C . HIS A 1 205 ? 3.471 -18.163 11.760 1.00 85.38 205 HIS A C 1
ATOM 1646 O O . HIS A 1 205 ? 3.555 -18.834 10.730 1.00 85.38 205 HIS A O 1
ATOM 1652 N N . SER A 1 206 ? 2.480 -17.291 11.957 1.00 93.12 206 SER A N 1
ATOM 1653 C CA . SER A 1 206 ? 1.431 -17.018 10.966 1.00 93.12 206 SER A CA 1
ATOM 1654 C C . SER A 1 206 ? 1.732 -15.766 10.151 1.00 93.12 206 SER A C 1
ATOM 1656 O O . SER A 1 206 ? 2.132 -14.734 10.690 1.00 93.12 206 SER A O 1
ATOM 1658 N N . ASP A 1 207 ? 1.459 -15.843 8.850 1.00 96.38 207 ASP A N 1
ATOM 1659 C CA . ASP A 1 207 ? 1.543 -14.709 7.930 1.00 96.38 207 ASP A CA 1
ATOM 1660 C C . ASP A 1 207 ? 0.588 -13.569 8.322 1.00 96.38 207 ASP A C 1
ATOM 1662 O O . ASP A 1 207 ? 0.951 -12.396 8.251 1.00 96.38 207 ASP A O 1
ATOM 1666 N N . PHE A 1 208 ? -0.611 -13.897 8.815 1.00 95.25 208 PHE A N 1
ATOM 1667 C CA . PHE A 1 208 ? -1.581 -12.895 9.261 1.00 95.25 208 PHE A CA 1
ATOM 1668 C C . PHE A 1 208 ? -1.142 -12.179 10.541 1.00 95.25 208 PHE A C 1
ATOM 1670 O O . PHE A 1 208 ? -1.354 -10.970 10.688 1.00 95.25 208 PHE A O 1
ATOM 1677 N N . ILE A 1 209 ? -0.524 -12.915 11.471 1.00 96.25 209 ILE A N 1
ATOM 1678 C CA . ILE A 1 209 ? 0.045 -12.330 12.689 1.00 96.25 209 ILE A CA 1
ATOM 1679 C C . ILE A 1 209 ? 1.217 -11.427 12.317 1.00 96.25 209 ILE A C 1
ATOM 1681 O O . ILE A 1 209 ? 1.251 -10.285 12.760 1.00 96.25 209 ILE A O 1
ATOM 1685 N N . LEU A 1 210 ? 2.118 -11.878 11.441 1.00 97.06 210 LEU A N 1
ATOM 1686 C CA . LEU A 1 210 ? 3.243 -11.067 10.984 1.00 97.06 210 LEU A CA 1
ATOM 1687 C C . LEU A 1 210 ? 2.791 -9.778 10.276 1.00 97.06 210 LEU A C 1
ATOM 1689 O O . LEU A 1 210 ? 3.329 -8.705 10.551 1.00 97.06 210 LEU A O 1
ATOM 1693 N N . ALA A 1 211 ? 1.771 -9.859 9.416 1.00 97.56 211 ALA A N 1
ATOM 1694 C CA . ALA A 1 211 ? 1.146 -8.695 8.789 1.00 97.56 211 ALA A CA 1
ATOM 1695 C C . ALA A 1 211 ? 0.559 -7.733 9.836 1.00 97.56 211 ALA A C 1
ATOM 1697 O O . ALA A 1 211 ? 0.858 -6.539 9.837 1.00 97.56 211 ALA A O 1
ATOM 1698 N N . SER A 1 212 ? -0.218 -8.252 10.789 1.00 96.31 212 SER A N 1
ATOM 1699 C CA . SER A 1 212 ? -0.805 -7.438 11.860 1.00 96.31 212 SER A CA 1
ATOM 1700 C C . SER A 1 212 ? 0.265 -6.796 12.754 1.00 96.31 212 SER A C 1
ATOM 1702 O O . SER A 1 212 ? 0.112 -5.644 13.165 1.00 96.31 212 SER A O 1
ATOM 1704 N N . SER A 1 213 ? 1.374 -7.495 13.002 1.00 97.69 213 SER A N 1
ATOM 1705 C CA . SER A 1 213 ? 2.538 -6.986 13.729 1.00 97.69 213 SER A CA 1
ATOM 1706 C C . SER A 1 213 ? 3.253 -5.868 12.969 1.00 97.69 213 SER A C 1
ATOM 1708 O O . SER A 1 213 ? 3.563 -4.845 13.576 1.00 97.69 213 SER A O 1
ATOM 1710 N N . LEU A 1 214 ? 3.444 -5.991 11.646 1.00 97.88 214 LEU A N 1
ATOM 1711 C CA . LEU A 1 214 ? 4.011 -4.914 10.822 1.00 97.88 214 LEU A CA 1
ATOM 1712 C C . LEU A 1 214 ? 3.175 -3.639 10.938 1.00 97.88 214 LEU A C 1
ATOM 1714 O O . LEU A 1 214 ? 3.710 -2.585 11.283 1.00 97.88 214 LEU A O 1
ATOM 1718 N N . ARG A 1 215 ? 1.860 -3.750 10.712 1.00 96.62 215 ARG A N 1
ATOM 1719 C CA . ARG A 1 215 ? 0.925 -2.624 10.850 1.00 96.62 215 ARG A CA 1
ATOM 1720 C C . ARG A 1 215 ? 1.035 -1.978 12.227 1.00 96.62 215 ARG A C 1
ATOM 1722 O O . ARG A 1 215 ? 1.104 -0.757 12.353 1.00 96.62 215 ARG A O 1
ATOM 1729 N N . THR A 1 216 ? 1.047 -2.813 13.262 1.00 97.00 216 THR A N 1
ATOM 1730 C CA . THR A 1 216 ? 1.118 -2.377 14.657 1.00 97.00 216 THR A CA 1
ATOM 1731 C C . THR A 1 216 ? 2.396 -1.593 14.914 1.00 97.00 216 THR A C 1
ATOM 1733 O O . THR A 1 216 ? 2.329 -0.459 15.380 1.00 97.00 216 THR A O 1
ATOM 1736 N N . LEU A 1 217 ? 3.553 -2.136 14.537 1.00 97.19 217 LEU A N 1
ATOM 1737 C CA . LEU A 1 217 ? 4.840 -1.475 14.741 1.00 97.19 217 LEU A CA 1
ATOM 1738 C C . LEU A 1 217 ? 4.970 -0.175 13.941 1.00 97.19 217 LEU A C 1
ATOM 1740 O O . LEU A 1 217 ? 5.501 0.799 14.473 1.00 97.19 217 LEU A O 1
ATOM 1744 N N . VAL A 1 218 ? 4.441 -0.108 12.715 1.00 96.31 218 VAL A N 1
ATOM 1745 C CA . VAL A 1 218 ? 4.389 1.145 11.941 1.00 96.31 218 VAL A CA 1
ATOM 1746 C C . VAL A 1 218 ? 3.599 2.208 12.708 1.00 96.31 218 VAL A C 1
ATOM 1748 O O . VAL A 1 218 ? 4.107 3.310 12.928 1.00 96.31 218 VAL A O 1
ATOM 1751 N N . ARG A 1 219 ? 2.405 1.874 13.206 1.00 95.12 219 ARG A N 1
ATOM 1752 C CA . ARG A 1 219 ? 1.558 2.820 13.954 1.00 95.12 219 ARG A CA 1
ATOM 1753 C C . ARG A 1 219 ? 2.150 3.226 15.298 1.00 95.12 219 ARG A C 1
ATOM 1755 O O . ARG A 1 219 ? 2.037 4.389 15.681 1.00 95.12 219 ARG A O 1
ATOM 1762 N N . LEU A 1 220 ? 2.813 2.308 15.999 1.00 95.44 220 LEU A N 1
ATOM 1763 C CA . LEU A 1 220 ? 3.547 2.625 17.227 1.00 95.44 220 LEU A CA 1
ATOM 1764 C C . LEU A 1 220 ? 4.733 3.554 16.929 1.00 95.44 220 LEU A C 1
ATOM 1766 O O . LEU A 1 220 ? 4.924 4.544 17.637 1.00 95.44 220 LEU A O 1
ATOM 1770 N N . SER A 1 221 ? 5.485 3.296 15.852 1.00 94.19 221 SER A N 1
ATOM 1771 C CA . SER A 1 221 ? 6.613 4.143 15.442 1.00 94.19 221 SER A CA 1
ATOM 1772 C C . SER A 1 221 ? 6.178 5.558 15.050 1.00 94.19 221 SER A C 1
ATOM 1774 O O . SER A 1 221 ? 6.854 6.526 15.384 1.00 94.19 221 SER A O 1
ATOM 1776 N N . ALA A 1 222 ? 4.981 5.715 14.475 1.00 92.44 222 ALA A N 1
ATOM 1777 C CA . ALA A 1 222 ? 4.407 7.024 14.170 1.00 92.44 222 ALA A CA 1
ATOM 1778 C C . ALA A 1 222 ? 4.120 7.875 15.425 1.00 92.44 222 ALA A C 1
ATOM 1780 O O . ALA A 1 222 ? 3.945 9.090 15.326 1.00 92.44 222 ALA A O 1
ATOM 1781 N N . GLN A 1 223 ? 4.054 7.255 16.609 1.00 93.44 223 GLN A N 1
ATOM 1782 C CA . GLN A 1 223 ? 3.812 7.937 17.882 1.00 93.44 223 GLN A CA 1
ATOM 1783 C C . GLN A 1 223 ? 5.101 8.276 18.650 1.00 93.44 223 GLN A C 1
ATOM 1785 O O . GLN A 1 223 ? 5.014 8.940 19.694 1.00 93.44 223 GLN A O 1
ATOM 1790 N N . THR A 1 224 ? 6.272 7.801 18.203 1.00 91.19 224 THR A N 1
ATOM 1791 C CA . THR A 1 224 ? 7.572 8.045 18.850 1.00 91.19 224 THR A CA 1
ATOM 1792 C C . THR A 1 224 ? 8.762 7.723 17.935 1.00 91.19 224 THR A C 1
ATOM 1794 O O . THR A 1 224 ? 8.924 6.598 17.470 1.00 91.19 224 THR A O 1
ATOM 1797 N N . ASP A 1 225 ? 9.689 8.673 17.788 1.00 86.19 225 ASP A N 1
ATOM 1798 C CA . ASP A 1 225 ? 10.894 8.508 16.953 1.00 86.19 225 ASP A CA 1
ATOM 1799 C C . ASP A 1 225 ? 11.867 7.435 17.481 1.00 86.19 225 ASP A C 1
ATOM 1801 O O . ASP A 1 225 ? 12.758 6.974 16.771 1.00 86.19 225 ASP A O 1
ATOM 1805 N N . LYS A 1 226 ? 11.713 7.002 18.740 1.00 89.56 226 LYS A N 1
ATOM 1806 C CA . LYS A 1 226 ? 12.600 6.004 19.364 1.00 89.56 226 LYS A CA 1
ATOM 1807 C C . LYS A 1 226 ? 12.485 4.606 18.749 1.00 89.56 226 LYS A C 1
ATOM 1809 O O . LYS A 1 226 ? 13.372 3.785 18.967 1.00 89.56 226 LYS A O 1
ATOM 1814 N N . LEU A 1 227 ? 11.402 4.322 18.024 1.00 92.50 227 LEU A N 1
ATOM 1815 C CA . LEU A 1 227 ? 11.097 2.979 17.529 1.00 92.50 227 LEU A CA 1
ATOM 1816 C C . LEU A 1 227 ? 11.518 2.719 16.085 1.00 92.50 227 LEU A C 1
ATOM 1818 O O . LEU A 1 227 ? 11.360 1.594 15.619 1.00 92.50 227 LEU A O 1
ATOM 1822 N N . GLU A 1 228 ? 12.098 3.697 15.384 1.00 91.94 228 GLU A N 1
ATOM 1823 C CA . GLU A 1 228 ? 12.539 3.485 14.000 1.00 91.94 228 GLU A CA 1
ATOM 1824 C C . GLU A 1 228 ? 13.509 2.297 13.891 1.00 91.94 228 GLU A C 1
ATOM 1826 O O . GLU A 1 228 ? 13.341 1.429 13.037 1.00 91.94 228 GLU A O 1
ATOM 1831 N N . HIS A 1 229 ? 14.483 2.203 14.801 1.00 92.81 229 HIS A N 1
ATOM 1832 C CA . HIS A 1 229 ? 15.426 1.085 14.821 1.00 92.81 229 HIS A CA 1
ATOM 1833 C C . HIS A 1 229 ? 14.756 -0.263 15.108 1.00 92.81 229 HIS A C 1
ATOM 1835 O O . HIS A 1 229 ? 15.130 -1.258 14.494 1.00 92.81 229 HIS A O 1
ATOM 1841 N N . ALA A 1 230 ? 13.766 -0.302 16.003 1.00 93.69 230 ALA A N 1
ATOM 1842 C CA . ALA A 1 230 ? 13.027 -1.526 16.304 1.00 93.69 230 ALA A CA 1
ATOM 1843 C C . ALA A 1 230 ? 12.216 -1.992 15.085 1.00 93.69 230 ALA A C 1
ATOM 1845 O O . ALA A 1 230 ? 12.290 -3.158 14.707 1.00 93.69 230 ALA A O 1
ATOM 1846 N N . LEU A 1 231 ? 11.529 -1.068 14.405 1.00 96.31 231 LEU A N 1
ATOM 1847 C CA . LEU A 1 231 ? 10.790 -1.362 13.178 1.00 96.31 231 LEU A CA 1
ATOM 1848 C C . LEU A 1 231 ? 11.719 -1.823 12.044 1.00 96.31 231 LEU A C 1
ATOM 1850 O O . LEU A 1 231 ? 11.403 -2.780 11.342 1.00 96.31 231 LEU A O 1
ATOM 1854 N N . ILE A 1 232 ? 12.884 -1.193 11.877 1.00 96.44 232 ILE A N 1
ATOM 1855 C CA . ILE A 1 232 ? 13.884 -1.638 10.896 1.00 96.44 232 ILE A CA 1
ATOM 1856 C C . ILE A 1 232 ? 14.365 -3.056 11.214 1.00 96.44 232 ILE A C 1
ATOM 1858 O O . ILE A 1 232 ? 14.374 -3.894 10.316 1.00 96.44 232 ILE A O 1
ATOM 1862 N N . ASN A 1 233 ? 14.715 -3.344 12.471 1.00 96.06 233 ASN A N 1
ATOM 1863 C CA . ASN A 1 233 ? 15.159 -4.678 12.883 1.00 96.06 233 ASN A CA 1
ATOM 1864 C C . ASN A 1 233 ? 14.071 -5.732 12.657 1.00 96.06 233 ASN A C 1
ATOM 1866 O O . ASN A 1 233 ? 14.369 -6.826 12.182 1.00 96.06 233 ASN A O 1
ATOM 1870 N N . PHE A 1 234 ? 12.815 -5.390 12.948 1.00 96.88 234 PHE A N 1
ATOM 1871 C CA . PHE A 1 234 ? 11.668 -6.242 12.671 1.00 96.88 234 PHE A CA 1
ATOM 1872 C C . PHE A 1 234 ? 11.556 -6.569 11.178 1.00 96.88 234 PHE A C 1
ATOM 1874 O O . PHE A 1 234 ? 11.445 -7.739 10.811 1.00 96.88 234 PHE A O 1
ATOM 1881 N N . ILE A 1 235 ? 11.610 -5.552 10.313 1.00 97.88 235 ILE A N 1
ATOM 1882 C CA . ILE A 1 235 ? 11.509 -5.736 8.860 1.00 97.88 235 ILE A CA 1
ATOM 1883 C C . ILE A 1 235 ? 12.699 -6.553 8.343 1.00 97.88 235 ILE A C 1
ATOM 1885 O O . ILE A 1 235 ? 12.504 -7.500 7.587 1.00 97.88 235 ILE A O 1
ATOM 1889 N N . ASP A 1 236 ? 13.920 -6.234 8.778 1.00 97.56 236 ASP A N 1
ATOM 1890 C CA . ASP A 1 236 ? 15.136 -6.941 8.362 1.00 97.56 236 ASP A CA 1
ATOM 1891 C C . ASP A 1 236 ? 15.121 -8.411 8.818 1.00 97.56 236 ASP A C 1
ATOM 1893 O O . ASP A 1 236 ? 15.534 -9.296 8.065 1.00 97.56 236 ASP A O 1
ATOM 1897 N N . GLY A 1 237 ? 14.572 -8.697 10.004 1.00 96.50 237 GLY A N 1
ATOM 1898 C CA . GLY A 1 237 ? 14.376 -10.059 10.509 1.00 96.50 237 GLY A CA 1
ATOM 1899 C C . GLY A 1 237 ? 13.396 -10.896 9.680 1.00 96.50 237 GLY A C 1
ATOM 1900 O O . GLY A 1 237 ? 13.530 -12.118 9.628 1.00 96.50 237 GLY A O 1
ATOM 1901 N N . HIS A 1 238 ? 12.460 -10.248 8.980 1.00 96.50 238 HIS A N 1
ATOM 1902 C CA . HIS A 1 238 ? 11.390 -10.902 8.220 1.00 96.50 238 HIS A CA 1
ATOM 1903 C C . HIS A 1 238 ? 11.432 -10.603 6.713 1.00 96.50 238 HIS A C 1
ATOM 1905 O O . HIS A 1 238 ? 10.500 -10.941 5.987 1.00 96.50 238 HIS A O 1
ATOM 1911 N N . ILE A 1 239 ? 12.528 -10.033 6.201 1.00 96.19 239 ILE A N 1
ATOM 1912 C CA . ILE A 1 239 ? 12.644 -9.593 4.799 1.00 96.19 239 ILE A CA 1
ATOM 1913 C C . ILE A 1 239 ? 12.477 -10.738 3.781 1.00 96.19 239 ILE A C 1
ATOM 1915 O O . ILE A 1 239 ? 12.047 -10.522 2.649 1.00 96.19 239 ILE A O 1
ATOM 1919 N N . ASN A 1 240 ? 12.805 -11.966 4.192 1.00 95.25 240 ASN A N 1
ATOM 1920 C CA . ASN A 1 240 ? 12.697 -13.179 3.375 1.00 95.25 240 ASN A CA 1
ATOM 1921 C C . ASN A 1 240 ? 11.353 -13.908 3.551 1.00 95.25 240 ASN A C 1
ATOM 1923 O O . ASN A 1 240 ? 11.165 -14.997 3.010 1.00 95.25 240 ASN A O 1
ATOM 1927 N N . HIS A 1 241 ? 10.427 -13.350 4.336 1.00 95.81 241 HIS A N 1
ATOM 1928 C CA . HIS A 1 241 ? 9.075 -13.878 4.449 1.00 95.81 241 HIS A CA 1
ATOM 1929 C C . HIS A 1 241 ? 8.218 -13.327 3.307 1.00 95.81 241 HIS A C 1
ATOM 1931 O O . HIS A 1 241 ? 8.062 -12.117 3.151 1.00 95.81 241 HIS A O 1
ATOM 1937 N N . HIS A 1 242 ? 7.664 -14.222 2.491 1.00 95.31 242 HIS A N 1
ATOM 1938 C CA . HIS A 1 242 ? 6.946 -13.866 1.260 1.00 95.31 242 HIS A CA 1
ATOM 1939 C C . HIS A 1 242 ? 5.477 -14.305 1.287 1.00 95.31 242 HIS A C 1
ATOM 1941 O O . HIS A 1 242 ? 4.906 -14.642 0.251 1.00 95.31 242 HIS A O 1
ATOM 1947 N N . GLY A 1 243 ? 4.873 -14.348 2.476 1.00 97.06 243 GLY A N 1
ATOM 1948 C CA . GLY A 1 243 ? 3.446 -14.613 2.611 1.00 97.06 243 GLY A CA 1
ATOM 1949 C C . GLY A 1 243 ? 2.591 -13.464 2.064 1.00 97.06 243 GLY A C 1
ATOM 1950 O O . GLY A 1 243 ? 2.986 -12.293 2.084 1.00 97.06 243 GLY A O 1
ATOM 1951 N N . GLU A 1 244 ? 1.431 -13.812 1.503 1.00 97.00 244 GLU A N 1
ATOM 1952 C CA . GLU A 1 244 ? 0.584 -12.867 0.770 1.00 97.00 244 GLU A CA 1
ATOM 1953 C C . GLU A 1 244 ? 0.044 -11.741 1.661 1.00 97.00 244 GLU A C 1
ATOM 1955 O O . GLU A 1 244 ? -0.061 -10.605 1.196 1.00 97.00 244 GLU A O 1
ATOM 1960 N N . GLN A 1 245 ? -0.258 -12.022 2.932 1.00 97.56 245 GLN A N 1
ATOM 1961 C CA . GLN A 1 245 ? -0.785 -11.038 3.879 1.00 97.56 245 GLN A CA 1
ATOM 1962 C C . GLN A 1 245 ? 0.299 -10.067 4.330 1.00 97.56 245 GLN A C 1
ATOM 1964 O O . GLN A 1 245 ? 0.054 -8.862 4.382 1.00 97.56 245 GLN A O 1
ATOM 1969 N N . TYR A 1 246 ? 1.512 -10.558 4.595 1.00 98.25 246 TYR A N 1
ATOM 1970 C CA . TYR A 1 246 ? 2.634 -9.693 4.954 1.00 98.25 246 TYR A CA 1
ATOM 1971 C C . TYR A 1 246 ? 3.008 -8.742 3.812 1.00 98.25 246 TYR A C 1
ATOM 1973 O O . TYR A 1 246 ? 3.180 -7.540 4.025 1.00 98.25 246 TYR A O 1
ATOM 1981 N N . ILE A 1 247 ? 3.053 -9.253 2.577 1.00 98.56 247 ILE A N 1
ATOM 1982 C CA . ILE A 1 247 ? 3.290 -8.427 1.387 1.00 98.56 247 ILE A CA 1
ATOM 1983 C C . ILE A 1 247 ? 2.142 -7.434 1.166 1.00 98.56 247 ILE A C 1
ATOM 1985 O O . ILE A 1 247 ? 2.384 -6.269 0.835 1.00 98.56 247 ILE A O 1
ATOM 1989 N N . TYR A 1 248 ? 0.891 -7.873 1.341 1.00 98.50 248 TYR A N 1
ATOM 1990 C CA . TYR A 1 248 ? -0.262 -6.985 1.255 1.00 98.50 248 TYR A CA 1
ATOM 1991 C C . TYR A 1 248 ? -0.137 -5.833 2.254 1.00 98.50 248 TYR A C 1
ATOM 1993 O O . TYR A 1 248 ? -0.265 -4.677 1.847 1.00 98.50 248 TYR A O 1
ATOM 2001 N N . GLU A 1 249 ? 0.201 -6.116 3.512 1.00 98.25 249 GLU A N 1
ATOM 2002 C CA . GLU A 1 249 ? 0.382 -5.074 4.519 1.00 98.25 249 GLU A CA 1
ATOM 2003 C C . GLU A 1 249 ? 1.525 -4.121 4.168 1.00 98.25 249 GLU A C 1
ATOM 2005 O O . GLU A 1 249 ? 1.332 -2.908 4.198 1.00 98.25 249 GLU A O 1
ATOM 2010 N N . ALA A 1 250 ? 2.677 -4.636 3.727 1.00 98.56 250 ALA A N 1
ATOM 2011 C CA . ALA A 1 250 ? 3.777 -3.792 3.263 1.00 98.56 250 ALA A CA 1
ATOM 2012 C C . ALA A 1 250 ? 3.331 -2.839 2.135 1.00 98.56 250 ALA A C 1
ATOM 2014 O O . ALA A 1 250 ? 3.695 -1.659 2.129 1.00 98.56 250 ALA A O 1
ATOM 2015 N N . SER A 1 251 ? 2.483 -3.315 1.213 1.00 98.56 251 SER A N 1
ATOM 2016 C CA . SER A 1 251 ? 1.914 -2.480 0.149 1.00 98.56 251 SER A CA 1
ATOM 2017 C C . SER A 1 251 ? 0.954 -1.411 0.688 1.00 98.56 251 SER A C 1
ATOM 2019 O O . SER A 1 251 ? 0.978 -0.269 0.221 1.00 98.56 251 SER A O 1
ATOM 2021 N N . VAL A 1 252 ? 0.135 -1.751 1.691 1.00 97.62 252 VAL A N 1
ATOM 2022 C CA . VAL A 1 252 ? -0.779 -0.814 2.358 1.00 97.62 252 VAL A CA 1
ATOM 2023 C C . VAL A 1 252 ? 0.022 0.273 3.065 1.00 97.62 252 VAL A C 1
ATOM 2025 O O . VAL A 1 252 ? -0.263 1.454 2.859 1.00 97.62 252 VAL A O 1
ATOM 2028 N N . THR A 1 253 ? 1.065 -0.089 3.812 1.00 97.50 253 THR A N 1
ATOM 2029 C CA . THR A 1 253 ? 1.946 0.868 4.489 1.00 97.50 253 THR A CA 1
ATOM 2030 C C . THR A 1 253 ? 2.621 1.819 3.491 1.00 97.50 253 THR A C 1
ATOM 2032 O O . THR A 1 253 ? 2.611 3.035 3.694 1.00 97.50 253 THR A O 1
ATOM 2035 N N . LEU A 1 254 ? 3.132 1.307 2.363 1.00 97.81 254 LEU A N 1
ATOM 2036 C CA . LEU A 1 254 ? 3.748 2.125 1.304 1.00 97.81 254 LEU A CA 1
ATOM 2037 C C . LEU A 1 254 ? 2.792 3.144 0.666 1.00 97.81 254 LEU A C 1
ATOM 2039 O O . LEU A 1 254 ? 3.227 4.220 0.232 1.00 97.81 254 LEU A O 1
ATOM 2043 N N . PHE A 1 255 ? 1.509 2.795 0.563 1.00 96.06 255 PHE A N 1
ATOM 2044 C CA . PHE A 1 255 ? 0.493 3.633 -0.065 1.00 96.06 255 PHE A CA 1
ATOM 2045 C C . PHE A 1 255 ? -0.167 4.591 0.937 1.00 96.06 255 PHE A C 1
ATOM 2047 O O . PHE A 1 255 ? -0.117 5.814 0.765 1.00 96.06 255 PHE A O 1
ATOM 2054 N N . ILE A 1 256 ? -0.774 4.045 1.989 1.00 91.44 256 ILE A N 1
ATOM 2055 C CA . ILE A 1 256 ? -1.621 4.768 2.943 1.00 91.44 256 ILE A CA 1
ATOM 2056 C C . ILE A 1 256 ? -0.777 5.462 4.011 1.00 91.44 256 ILE A C 1
ATOM 2058 O O . ILE A 1 256 ? -0.931 6.662 4.242 1.00 91.44 256 ILE A O 1
ATOM 2062 N N . GLU A 1 257 ? 0.148 4.733 4.631 1.00 90.25 257 GLU A N 1
ATOM 2063 C CA . GLU A 1 257 ? 0.909 5.191 5.802 1.00 90.25 257 GLU A CA 1
ATOM 2064 C C . GLU A 1 257 ? 2.247 5.847 5.413 1.00 90.25 257 GLU A C 1
ATOM 2066 O O . GLU A 1 257 ? 3.087 6.118 6.262 1.00 90.25 257 GLU A O 1
ATOM 2071 N N . HIS A 1 258 ? 2.431 6.205 4.137 1.00 88.81 258 HIS A N 1
ATOM 2072 C CA . HIS A 1 258 ? 3.688 6.743 3.601 1.00 88.81 258 HIS A CA 1
ATOM 2073 C C . HIS A 1 258 ? 4.247 7.977 4.327 1.00 88.81 258 HIS A C 1
ATOM 2075 O O . HIS A 1 258 ? 5.437 8.258 4.244 1.00 88.81 258 HIS A O 1
ATOM 2081 N N . LYS A 1 259 ? 3.396 8.756 5.007 1.00 90.81 259 LYS A N 1
ATOM 2082 C CA . LYS A 1 259 ? 3.823 9.929 5.792 1.00 90.81 259 LYS A CA 1
ATOM 2083 C C . LYS A 1 259 ? 4.445 9.559 7.140 1.00 90.81 259 LYS A C 1
ATOM 2085 O O . LYS A 1 259 ? 4.997 10.435 7.794 1.00 90.81 259 LYS A O 1
ATOM 2090 N N . GLN A 1 260 ? 4.290 8.309 7.564 1.00 88.88 260 GLN A N 1
ATOM 2091 C CA . GLN A 1 260 ? 4.713 7.788 8.862 1.00 88.88 260 GLN A CA 1
ATOM 2092 C C . GLN A 1 260 ? 6.009 6.974 8.766 1.00 88.88 260 GLN A C 1
ATOM 2094 O O . GLN A 1 260 ? 6.546 6.576 9.791 1.00 88.88 260 GLN A O 1
ATOM 2099 N N . ILE A 1 261 ? 6.518 6.726 7.554 1.00 93.44 261 ILE A N 1
ATOM 2100 C CA . ILE A 1 261 ? 7.713 5.910 7.324 1.00 93.44 261 ILE A CA 1
ATOM 2101 C C . ILE A 1 261 ? 8.866 6.752 6.778 1.00 93.44 261 ILE A C 1
ATOM 2103 O O . ILE A 1 261 ? 8.670 7.694 6.007 1.00 93.44 261 ILE A O 1
ATOM 2107 N N . THR A 1 262 ? 10.090 6.395 7.162 1.00 93.62 262 THR A N 1
ATOM 2108 C CA . THR A 1 262 ? 11.308 7.017 6.633 1.00 93.62 262 THR A CA 1
ATOM 2109 C C . THR A 1 262 ? 11.711 6.379 5.297 1.00 93.62 262 THR A C 1
ATOM 2111 O O . THR A 1 262 ? 11.297 5.254 4.999 1.00 93.62 262 THR A O 1
ATOM 2114 N N . PRO A 1 263 ? 12.569 7.030 4.485 1.00 93.62 263 PRO A N 1
ATOM 2115 C CA . PRO A 1 263 ? 13.079 6.431 3.245 1.00 93.62 263 PRO A CA 1
ATOM 2116 C C . PRO A 1 263 ? 13.779 5.076 3.452 1.00 93.62 263 PRO A C 1
ATOM 2118 O O . PRO A 1 263 ? 13.759 4.217 2.573 1.00 93.62 263 PRO A O 1
ATOM 2121 N N . SER A 1 264 ? 14.375 4.869 4.632 1.00 94.31 264 SER A N 1
ATOM 2122 C CA . SER A 1 264 ? 15.023 3.610 5.022 1.00 94.31 264 SER A CA 1
ATOM 2123 C C . SER A 1 264 ? 14.016 2.461 5.157 1.00 94.31 264 SER A C 1
ATOM 2125 O O . SER A 1 264 ? 14.285 1.344 4.707 1.00 94.31 264 SER A O 1
ATOM 2127 N N . ILE A 1 265 ? 12.848 2.740 5.744 1.00 96.56 265 ILE A N 1
ATOM 2128 C CA . ILE A 1 265 ? 11.733 1.793 5.857 1.00 96.56 265 ILE A CA 1
ATOM 2129 C C . ILE A 1 265 ? 11.077 1.593 4.485 1.00 96.56 265 ILE A C 1
ATOM 2131 O O . ILE A 1 265 ? 10.863 0.455 4.075 1.00 96.56 265 ILE A O 1
ATOM 2135 N N . GLU A 1 266 ? 10.830 2.674 3.735 1.00 97.06 266 GLU A N 1
ATOM 2136 C CA . GLU A 1 266 ? 10.223 2.624 2.395 1.00 97.06 266 GLU A CA 1
ATOM 2137 C C . GLU A 1 266 ? 10.991 1.685 1.451 1.00 97.06 266 GLU A C 1
ATOM 2139 O O . GLU A 1 266 ? 10.385 0.829 0.807 1.00 97.06 266 GLU A O 1
ATOM 2144 N N . SER A 1 267 ? 12.326 1.774 1.425 1.00 96.06 267 SER A N 1
ATOM 2145 C CA . SER A 1 267 ? 13.160 0.891 0.600 1.00 96.06 267 SER A CA 1
ATOM 2146 C C . SER A 1 267 ? 12.991 -0.591 0.954 1.00 96.06 267 SER A C 1
ATOM 2148 O O . SER A 1 267 ? 12.946 -1.427 0.056 1.00 96.06 267 SER A O 1
ATOM 2150 N N . ARG A 1 268 ? 12.878 -0.930 2.242 1.00 97.69 268 ARG A N 1
ATOM 2151 C CA . ARG A 1 268 ? 12.727 -2.324 2.691 1.00 97.69 268 ARG A CA 1
ATOM 2152 C C . ARG A 1 268 ? 11.338 -2.877 2.404 1.00 97.69 268 ARG A C 1
ATOM 2154 O O . ARG A 1 268 ? 11.196 -4.023 1.989 1.00 97.69 268 ARG A O 1
ATOM 2161 N N . LEU A 1 269 ? 10.307 -2.051 2.572 1.00 98.31 269 LEU A N 1
ATOM 2162 C CA . LEU A 1 269 ? 8.943 -2.434 2.210 1.00 98.31 269 LEU A CA 1
ATOM 2163 C C . LEU A 1 269 ? 8.811 -2.654 0.698 1.00 98.31 269 LEU A C 1
ATOM 2165 O O . LEU A 1 269 ? 8.116 -3.577 0.277 1.00 98.31 269 LEU A O 1
ATOM 2169 N N . LEU A 1 270 ? 9.510 -1.862 -0.127 1.00 98.25 270 LEU A N 1
ATOM 2170 C CA . LEU A 1 270 ? 9.616 -2.114 -1.568 1.00 98.25 270 LEU A CA 1
ATOM 2171 C C . LEU A 1 270 ? 10.320 -3.446 -1.858 1.00 98.25 270 LEU A C 1
ATOM 2173 O O . LEU A 1 270 ? 9.879 -4.185 -2.736 1.00 98.25 270 LEU A O 1
ATOM 2177 N N . ASP A 1 271 ? 11.367 -3.795 -1.111 1.00 97.31 271 ASP A N 1
ATOM 2178 C CA . ASP A 1 271 ? 12.022 -5.096 -1.255 1.00 97.31 271 ASP A CA 1
ATOM 2179 C C . ASP A 1 271 ? 11.072 -6.264 -0.948 1.00 97.31 271 ASP A C 1
ATOM 2181 O O . ASP A 1 271 ? 11.029 -7.215 -1.732 1.00 97.31 271 ASP A O 1
ATOM 2185 N N . ILE A 1 272 ? 10.250 -6.162 0.102 1.00 98.19 272 ILE A N 1
ATOM 2186 C CA . ILE A 1 272 ? 9.189 -7.140 0.405 1.00 98.19 272 ILE A CA 1
ATOM 2187 C C . ILE A 1 272 ? 8.163 -7.190 -0.735 1.00 98.19 272 ILE A C 1
ATOM 2189 O O . ILE A 1 272 ? 7.870 -8.255 -1.279 1.00 98.19 272 ILE A O 1
ATOM 2193 N N . CYS A 1 273 ? 7.661 -6.028 -1.162 1.00 98.31 273 CYS A N 1
ATOM 2194 C CA . CYS A 1 273 ? 6.655 -5.921 -2.221 1.00 98.31 273 CYS A CA 1
ATOM 2195 C C . CYS A 1 273 ? 7.142 -6.428 -3.584 1.00 98.31 273 CYS A C 1
ATOM 2197 O O . CYS A 1 273 ? 6.321 -6.736 -4.449 1.00 98.31 273 CYS A O 1
ATOM 2199 N N . SER A 1 274 ? 8.456 -6.553 -3.796 1.00 97.44 274 SER A N 1
ATOM 2200 C CA . SER A 1 274 ? 9.011 -7.095 -5.041 1.00 97.44 274 SER A CA 1
ATOM 2201 C C . SER A 1 274 ? 8.673 -8.577 -5.265 1.00 97.44 274 SER A C 1
ATOM 2203 O O . SER A 1 274 ? 8.856 -9.076 -6.372 1.00 97.44 274 SER A O 1
ATOM 2205 N N . TYR A 1 275 ? 8.147 -9.265 -4.247 1.00 97.56 275 TYR A N 1
ATOM 2206 C CA . TYR A 1 275 ? 7.660 -10.646 -4.316 1.00 97.56 275 TYR A CA 1
ATOM 2207 C C . TYR A 1 275 ? 6.131 -10.750 -4.433 1.00 97.56 275 TYR A C 1
ATOM 2209 O O . TYR A 1 275 ? 5.581 -11.844 -4.340 1.00 97.56 275 TYR A O 1
ATOM 2217 N N . ALA A 1 276 ? 5.421 -9.631 -4.622 1.00 97.50 276 ALA A N 1
ATOM 2218 C CA . ALA A 1 276 ? 3.964 -9.642 -4.693 1.00 97.50 276 ALA A CA 1
ATOM 2219 C C . ALA A 1 276 ? 3.435 -10.528 -5.831 1.00 97.50 276 ALA A C 1
ATOM 2221 O O . ALA A 1 276 ? 3.935 -10.487 -6.957 1.00 97.50 276 ALA A O 1
ATOM 2222 N N . ASN A 1 277 ? 2.372 -11.280 -5.529 1.00 95.69 277 ASN A N 1
ATOM 2223 C CA . ASN A 1 277 ? 1.649 -12.092 -6.499 1.00 95.69 277 ASN A CA 1
ATOM 2224 C C . ASN A 1 277 ? 1.027 -11.185 -7.590 1.00 95.69 277 ASN A C 1
ATOM 2226 O O . ASN A 1 277 ? 0.216 -10.311 -7.266 1.00 95.69 277 ASN A O 1
ATOM 2230 N N . PRO A 1 278 ? 1.338 -11.396 -8.884 1.00 94.75 278 PRO A N 1
ATOM 2231 C CA . PRO A 1 278 ? 0.805 -10.618 -10.001 1.00 94.75 278 PRO A CA 1
ATOM 2232 C C . PRO A 1 278 ? -0.719 -10.589 -10.112 1.00 94.75 278 PRO A C 1
ATOM 2234 O O . PRO A 1 278 ? -1.267 -9.701 -10.761 1.00 94.75 278 PRO A O 1
ATOM 2237 N N . GLN A 1 279 ? -1.401 -11.580 -9.534 1.00 95.12 279 GLN A N 1
ATOM 2238 C CA . GLN A 1 279 ? -2.860 -11.693 -9.563 1.00 95.12 279 GLN A CA 1
ATOM 2239 C C . GLN A 1 279 ? -3.537 -10.884 -8.445 1.00 95.12 279 GLN A C 1
ATOM 2241 O O . GLN A 1 279 ? -4.733 -10.591 -8.537 1.00 95.12 279 GLN A O 1
ATOM 2246 N N . SER A 1 280 ? -2.784 -10.462 -7.425 1.00 95.19 280 SER A N 1
ATO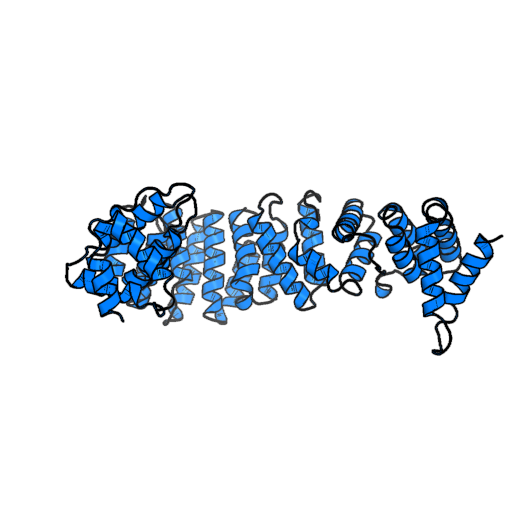M 2247 C CA . SER A 1 280 ? -3.286 -9.681 -6.292 1.00 95.19 280 SER A CA 1
ATOM 2248 C C . SER A 1 280 ? -3.490 -8.220 -6.685 1.00 95.19 280 SER A C 1
ATOM 2250 O O . SER A 1 280 ? -2.699 -7.339 -6.352 1.00 95.19 280 SER A O 1
ATOM 2252 N N . THR A 1 281 ? -4.586 -7.960 -7.402 1.00 95.31 281 THR A N 1
ATOM 2253 C CA . THR A 1 281 ? -4.905 -6.652 -8.004 1.00 95.31 281 THR A CA 1
ATOM 2254 C C . THR A 1 281 ? -4.829 -5.507 -6.991 1.00 95.31 281 THR A C 1
ATOM 2256 O O . THR A 1 281 ? -4.266 -4.460 -7.297 1.00 95.31 281 THR A O 1
ATOM 2259 N N . GLN A 1 282 ? -5.328 -5.705 -5.765 1.00 95.44 282 GLN A N 1
ATOM 2260 C CA . GLN A 1 282 ? -5.272 -4.669 -4.730 1.00 95.44 282 GLN A CA 1
ATOM 2261 C C . GLN A 1 282 ? -3.832 -4.353 -4.296 1.00 95.44 282 GLN A C 1
ATOM 2263 O O . GLN A 1 282 ? -3.470 -3.182 -4.200 1.00 95.44 282 GLN A O 1
ATOM 2268 N N . THR A 1 283 ? -2.996 -5.375 -4.092 1.00 98.06 283 THR A N 1
ATOM 2269 C CA . THR A 1 283 ? -1.570 -5.213 -3.768 1.00 98.06 283 THR A CA 1
ATOM 2270 C C . THR A 1 283 ? -0.843 -4.460 -4.881 1.00 98.06 283 THR A C 1
ATOM 2272 O O . THR A 1 283 ? -0.119 -3.503 -4.613 1.00 98.06 283 THR A O 1
ATOM 2275 N N . ILE A 1 284 ? -1.085 -4.833 -6.142 1.00 98.38 284 ILE A N 1
ATOM 2276 C CA . ILE A 1 284 ? -0.496 -4.153 -7.304 1.00 98.38 284 ILE A CA 1
ATOM 2277 C C . ILE A 1 284 ? -0.955 -2.692 -7.387 1.00 98.38 284 ILE A C 1
ATOM 2279 O O . ILE A 1 284 ? -0.125 -1.819 -7.627 1.00 98.38 284 ILE A O 1
ATOM 2283 N N . ASN A 1 285 ? -2.232 -2.398 -7.126 1.00 98.00 285 ASN A N 1
ATOM 2284 C CA . ASN A 1 285 ? -2.750 -1.026 -7.111 1.00 98.00 285 ASN A CA 1
ATOM 2285 C C . ASN A 1 285 ? -2.113 -0.169 -6.003 1.00 98.00 285 ASN A C 1
ATOM 2287 O O . ASN A 1 285 ? -1.759 0.987 -6.244 1.00 98.00 285 ASN A O 1
ATOM 2291 N N . ASN A 1 286 ? -1.923 -0.725 -4.802 1.00 98.38 286 ASN A N 1
ATOM 2292 C CA . ASN A 1 286 ? -1.224 -0.034 -3.716 1.00 98.38 286 ASN A CA 1
ATOM 2293 C C . ASN A 1 286 ? 0.220 0.305 -4.125 1.00 98.38 286 ASN A C 1
ATOM 2295 O O . ASN A 1 286 ? 0.660 1.450 -3.982 1.00 98.38 286 ASN A O 1
ATOM 2299 N N . ILE A 1 287 ? 0.934 -0.669 -4.703 1.00 98.62 287 ILE A N 1
ATOM 2300 C CA . ILE A 1 287 ? 2.299 -0.490 -5.215 1.00 98.62 287 ILE A CA 1
ATOM 2301 C C . ILE A 1 287 ? 2.327 0.567 -6.329 1.00 98.62 287 ILE A C 1
ATOM 2303 O O . ILE A 1 287 ? 3.157 1.472 -6.287 1.00 98.62 287 ILE A O 1
ATOM 2307 N N . ASP A 1 288 ? 1.411 0.511 -7.299 1.00 98.50 288 ASP A N 1
ATOM 2308 C CA . ASP A 1 288 ? 1.294 1.486 -8.394 1.00 98.50 288 ASP A CA 1
ATOM 2309 C C . ASP A 1 288 ? 1.171 2.927 -7.871 1.00 98.50 288 ASP A C 1
ATOM 2311 O O . ASP A 1 288 ? 1.890 3.840 -8.298 1.00 98.50 288 ASP A O 1
ATOM 2315 N N . HIS A 1 289 ? 0.300 3.140 -6.884 1.00 98.12 289 HIS A N 1
ATOM 2316 C CA . HIS A 1 289 ? 0.147 4.446 -6.256 1.00 98.12 289 HIS A CA 1
ATOM 2317 C C . HIS A 1 289 ? 1.392 4.888 -5.476 1.00 98.12 289 HIS A C 1
ATOM 2319 O O . HIS A 1 289 ? 1.764 6.066 -5.559 1.00 98.12 289 HIS A O 1
ATOM 2325 N N . ALA A 1 290 ? 2.056 3.970 -4.768 1.00 98.19 290 ALA A N 1
ATOM 2326 C CA . ALA A 1 290 ? 3.311 4.255 -4.077 1.00 98.19 290 ALA A CA 1
ATOM 2327 C C . ALA A 1 290 ? 4.419 4.658 -5.066 1.00 98.19 290 ALA A C 1
ATOM 2329 O O . ALA A 1 290 ? 5.041 5.707 -4.897 1.00 98.19 290 ALA A O 1
ATOM 2330 N N . LEU A 1 291 ? 4.603 3.909 -6.157 1.00 98.38 291 LEU A N 1
ATOM 2331 C CA . LEU A 1 291 ? 5.595 4.211 -7.193 1.00 98.38 291 LEU A CA 1
ATOM 2332 C C . LEU A 1 291 ? 5.332 5.553 -7.873 1.00 98.38 291 LEU A C 1
ATOM 2334 O O . LEU A 1 291 ? 6.260 6.337 -8.070 1.00 98.38 291 LEU A O 1
ATOM 2338 N N . ARG A 1 292 ? 4.070 5.877 -8.182 1.00 97.75 292 ARG A N 1
ATOM 2339 C CA . ARG A 1 292 ? 3.721 7.209 -8.693 1.00 97.75 292 ARG A CA 1
ATOM 2340 C C . ARG A 1 292 ? 4.143 8.314 -7.724 1.00 97.75 292 ARG A C 1
ATOM 2342 O O . ARG A 1 292 ? 4.646 9.346 -8.166 1.00 97.75 292 ARG A O 1
ATOM 2349 N N . ARG A 1 293 ? 3.910 8.139 -6.419 1.00 97.06 293 ARG A N 1
ATOM 2350 C CA . ARG A 1 293 ? 4.307 9.125 -5.400 1.00 97.06 293 ARG A CA 1
ATOM 2351 C C . ARG A 1 293 ? 5.826 9.283 -5.354 1.00 97.06 293 ARG A C 1
ATOM 2353 O O . ARG A 1 293 ? 6.295 10.415 -5.378 1.00 97.06 293 ARG A O 1
ATOM 2360 N N . ILE A 1 294 ? 6.567 8.179 -5.306 1.00 96.69 294 ILE A N 1
ATOM 2361 C CA . ILE A 1 294 ? 8.036 8.184 -5.256 1.00 96.69 294 ILE A CA 1
ATOM 2362 C C . ILE A 1 294 ? 8.605 8.858 -6.511 1.00 96.69 294 ILE A C 1
ATOM 2364 O O . ILE A 1 294 ? 9.498 9.698 -6.418 1.00 96.69 294 ILE A O 1
ATOM 2368 N N . LEU A 1 295 ? 8.036 8.573 -7.685 1.00 96.38 295 LEU A N 1
ATOM 2369 C CA . LEU A 1 295 ? 8.450 9.204 -8.935 1.00 96.38 295 LEU A CA 1
ATOM 2370 C C . LEU A 1 295 ? 8.236 10.727 -8.923 1.00 96.38 295 LEU A C 1
ATOM 2372 O O . LEU A 1 295 ? 9.107 11.464 -9.372 1.00 96.38 295 LEU A O 1
ATOM 2376 N N . LYS A 1 296 ? 7.128 11.215 -8.345 1.00 95.81 296 LYS A N 1
ATOM 2377 C CA . LYS A 1 296 ? 6.875 12.659 -8.156 1.00 95.81 296 LYS A CA 1
ATOM 2378 C C . LYS A 1 296 ? 7.859 13.354 -7.211 1.00 95.81 296 LYS A C 1
ATOM 2380 O O . LYS A 1 296 ? 7.877 14.579 -7.166 1.00 95.81 296 LYS A O 1
ATOM 2385 N N . GLN A 1 297 ? 8.628 12.594 -6.438 1.00 94.25 297 GLN A N 1
ATOM 2386 C CA . GLN A 1 297 ? 9.693 13.093 -5.566 1.00 94.25 297 GLN A CA 1
ATOM 2387 C C . GLN A 1 297 ? 11.073 13.003 -6.247 1.00 94.25 297 GLN A C 1
ATOM 2389 O O . GLN A 1 297 ? 12.086 12.960 -5.559 1.00 94.25 297 GLN A O 1
ATOM 2394 N N . ASP A 1 298 ? 11.114 12.924 -7.583 1.00 93.56 298 ASP A N 1
ATOM 2395 C CA . ASP A 1 298 ? 12.327 12.797 -8.405 1.00 93.56 298 ASP A CA 1
ATOM 2396 C C . ASP A 1 298 ? 13.142 11.505 -8.181 1.00 93.56 298 ASP A C 1
ATOM 2398 O O . ASP A 1 298 ? 14.262 11.355 -8.676 1.00 93.56 298 ASP A O 1
ATOM 2402 N N . ASN A 1 299 ? 12.563 10.502 -7.513 1.00 94.81 299 ASN A N 1
ATOM 2403 C CA . ASN A 1 299 ? 13.245 9.256 -7.158 1.00 94.81 299 ASN A CA 1
ATOM 2404 C C . ASN A 1 299 ? 13.040 8.143 -8.204 1.00 94.81 299 ASN A C 1
ATOM 2406 O O . ASN A 1 299 ? 12.622 7.023 -7.891 1.00 94.81 299 ASN A O 1
ATOM 2410 N N . LEU A 1 300 ? 13.371 8.427 -9.470 1.00 95.75 300 LEU A N 1
ATOM 2411 C CA . LEU A 1 300 ? 13.222 7.468 -10.577 1.00 95.75 300 LEU A CA 1
ATOM 2412 C C . LEU A 1 300 ? 13.986 6.157 -10.333 1.00 95.75 300 LEU A C 1
ATOM 2414 O O . LEU A 1 300 ? 13.454 5.083 -10.597 1.00 95.75 300 LEU A O 1
ATOM 2418 N N . GLN A 1 301 ? 15.223 6.221 -9.829 1.00 95.06 301 GLN A N 1
ATOM 2419 C CA . GLN A 1 301 ? 16.061 5.023 -9.666 1.00 95.06 301 GLN A CA 1
ATOM 2420 C C . GLN A 1 301 ? 15.453 4.006 -8.696 1.00 95.06 301 GLN A C 1
ATOM 2422 O O . GLN A 1 301 ? 15.533 2.809 -8.956 1.00 95.06 301 GLN A O 1
ATOM 2427 N N . ILE A 1 302 ? 14.798 4.470 -7.627 1.00 96.19 302 ILE A N 1
ATOM 2428 C CA . ILE A 1 302 ? 14.097 3.596 -6.676 1.00 96.19 302 ILE A CA 1
ATOM 2429 C C . ILE A 1 302 ? 12.968 2.850 -7.396 1.00 96.19 302 ILE A C 1
ATOM 2431 O O . ILE A 1 302 ? 12.888 1.626 -7.315 1.00 96.19 302 ILE A O 1
ATOM 2435 N N . CYS A 1 303 ? 12.154 3.571 -8.174 1.00 97.44 303 CYS A N 1
ATOM 2436 C CA . CYS A 1 303 ? 11.049 2.975 -8.925 1.00 97.44 303 CYS A CA 1
ATOM 2437 C C . CYS A 1 303 ? 11.536 1.948 -9.956 1.00 97.44 303 CYS A C 1
ATOM 2439 O O . CYS A 1 303 ? 10.964 0.867 -10.074 1.00 97.44 303 CYS A O 1
ATOM 2441 N N . VAL A 1 304 ? 12.597 2.276 -10.700 1.00 95.62 304 VAL A N 1
ATOM 2442 C CA . VAL A 1 304 ? 13.155 1.397 -11.737 1.00 95.62 304 VAL A CA 1
ATOM 2443 C C . VAL A 1 304 ? 13.759 0.138 -11.128 1.00 95.62 304 VAL A C 1
ATOM 2445 O O . VAL A 1 304 ? 13.464 -0.954 -11.606 1.00 95.62 304 VAL A O 1
ATOM 2448 N N . ASN A 1 305 ? 14.553 0.274 -10.062 1.00 96.12 305 ASN A N 1
ATOM 2449 C CA . ASN A 1 305 ? 15.143 -0.874 -9.375 1.00 96.12 305 ASN A CA 1
ATOM 2450 C C . ASN A 1 305 ? 14.056 -1.800 -8.812 1.00 96.12 305 ASN A C 1
ATOM 2452 O O . ASN A 1 305 ? 14.153 -3.015 -8.976 1.00 96.12 305 ASN A O 1
ATOM 2456 N N . PHE A 1 306 ? 13.004 -1.234 -8.211 1.00 98.06 306 PHE A N 1
ATOM 2457 C CA . PHE A 1 306 ? 11.860 -2.009 -7.737 1.00 98.06 306 PHE A CA 1
ATOM 2458 C C . PHE A 1 306 ? 11.168 -2.759 -8.881 1.00 98.06 306 PHE A C 1
ATOM 2460 O O . PHE A 1 306 ? 11.006 -3.972 -8.800 1.00 98.06 306 PHE A O 1
ATOM 2467 N N . ILE A 1 307 ? 10.775 -2.058 -9.951 1.00 97.06 307 ILE A N 1
ATOM 2468 C CA . ILE A 1 307 ? 10.016 -2.658 -11.056 1.00 97.06 307 ILE A CA 1
ATOM 2469 C C . ILE A 1 307 ? 10.822 -3.761 -11.749 1.00 97.06 307 ILE A C 1
ATOM 2471 O O . ILE A 1 307 ? 10.276 -4.820 -12.051 1.00 97.06 307 ILE A O 1
ATOM 2475 N N . GLU A 1 308 ? 12.115 -3.536 -11.997 1.00 95.88 308 GLU A N 1
ATOM 2476 C CA . GLU A 1 308 ? 12.983 -4.547 -12.607 1.00 95.88 308 GLU A CA 1
ATOM 2477 C C . GLU A 1 308 ? 13.073 -5.799 -11.724 1.00 95.88 308 GLU A C 1
ATOM 2479 O O . GLU A 1 308 ? 12.868 -6.904 -12.226 1.00 95.88 308 GLU A O 1
ATOM 2484 N N . LYS A 1 309 ? 13.280 -5.628 -10.411 1.00 96.62 309 LYS A N 1
ATOM 2485 C CA . LYS A 1 309 ? 13.314 -6.730 -9.437 1.00 96.62 309 LYS A CA 1
ATOM 2486 C C . LYS A 1 309 ? 11.974 -7.471 -9.361 1.00 96.62 309 LYS A C 1
ATOM 2488 O O . LYS A 1 309 ? 11.943 -8.695 -9.435 1.00 96.62 309 LYS A O 1
ATOM 2493 N N . PHE A 1 310 ? 10.864 -6.737 -9.291 1.00 97.75 310 PHE A N 1
ATOM 2494 C CA . PHE A 1 310 ? 9.513 -7.300 -9.279 1.00 97.75 310 PHE A CA 1
ATOM 2495 C C . PHE A 1 310 ? 9.231 -8.145 -10.527 1.00 97.75 310 PHE A C 1
ATOM 2497 O O . PHE A 1 310 ? 8.692 -9.249 -10.428 1.00 97.75 310 PHE A O 1
ATOM 2504 N N . PHE A 1 311 ? 9.607 -7.654 -11.711 1.00 96.75 311 PHE A N 1
ATOM 2505 C CA . PHE A 1 311 ? 9.423 -8.402 -12.950 1.00 96.75 311 PHE A CA 1
ATOM 2506 C C . PHE A 1 311 ? 10.307 -9.642 -13.027 1.00 96.75 311 PHE A C 1
ATOM 2508 O O . PHE A 1 311 ? 9.848 -10.666 -13.527 1.00 96.75 311 PHE A O 1
ATOM 2515 N N . GLU A 1 312 ? 11.539 -9.574 -12.526 1.00 95.62 312 GLU A N 1
ATOM 2516 C CA . GLU A 1 312 ? 12.433 -10.730 -12.463 1.00 95.62 312 GLU A CA 1
ATOM 2517 C C . GLU A 1 312 ? 11.884 -11.831 -11.554 1.00 95.62 312 GLU A C 1
ATOM 2519 O O . GLU A 1 312 ? 11.831 -12.981 -11.983 1.00 95.62 312 GLU A O 1
ATOM 2524 N N . HIS A 1 313 ? 11.399 -11.495 -10.355 1.00 94.69 313 HIS A N 1
ATOM 2525 C CA . HIS A 1 313 ? 10.794 -12.477 -9.446 1.00 94.69 313 HIS A CA 1
ATOM 2526 C C . HIS A 1 313 ? 9.515 -13.115 -9.995 1.00 94.69 313 HIS A C 1
ATOM 2528 O O . HIS A 1 313 ? 9.188 -14.247 -9.651 1.00 94.69 313 HIS A O 1
ATOM 2534 N N . ASN A 1 314 ? 8.797 -12.398 -10.857 1.00 93.44 314 ASN A N 1
ATOM 2535 C CA . ASN A 1 314 ? 7.524 -12.841 -11.414 1.00 93.44 314 ASN A CA 1
ATOM 2536 C C . ASN A 1 314 ? 7.629 -13.377 -12.847 1.00 93.44 314 ASN A C 1
ATOM 2538 O O . ASN A 1 314 ? 6.613 -13.460 -13.542 1.00 93.44 314 ASN A O 1
ATOM 2542 N N . ASP A 1 315 ? 8.833 -13.723 -13.311 1.00 94.31 315 ASP A N 1
ATOM 2543 C CA . ASP A 1 315 ? 9.106 -14.220 -14.667 1.00 94.31 315 ASP A CA 1
ATOM 2544 C C . ASP A 1 315 ? 8.503 -13.337 -15.778 1.00 94.31 315 ASP A C 1
ATOM 2546 O O . ASP A 1 315 ? 8.085 -13.829 -16.828 1.00 94.31 315 ASP A O 1
ATOM 2550 N N . PHE A 1 316 ? 8.410 -12.025 -15.545 1.00 94.50 316 PHE A N 1
ATOM 2551 C CA . PHE A 1 316 ? 7.805 -11.055 -16.461 1.00 94.50 316 PHE A CA 1
ATOM 2552 C C . PHE A 1 316 ? 6.334 -11.365 -16.834 1.00 94.50 316 PHE A C 1
ATOM 2554 O O . PHE A 1 316 ? 5.865 -10.949 -17.893 1.00 94.50 316 PHE A O 1
ATOM 2561 N N . LYS A 1 317 ? 5.585 -12.077 -15.972 1.00 92.12 317 LYS A N 1
ATOM 2562 C CA . LYS A 1 317 ? 4.179 -12.475 -16.215 1.00 92.12 317 LYS A CA 1
ATOM 2563 C C . LYS A 1 317 ? 3.191 -11.304 -16.213 1.00 92.12 317 LYS A C 1
ATOM 2565 O O . LYS A 1 317 ? 2.158 -11.384 -16.875 1.00 92.12 317 LYS A O 1
ATOM 2570 N N . LEU A 1 318 ? 3.485 -10.233 -15.472 1.00 94.00 318 LEU A N 1
ATOM 2571 C CA . LEU A 1 318 ? 2.645 -9.036 -15.399 1.00 94.00 318 LEU A CA 1
ATOM 2572 C C . LEU A 1 318 ? 3.168 -7.955 -16.343 1.00 94.00 318 LEU A C 1
ATOM 2574 O O . LEU A 1 318 ? 4.330 -7.569 -16.256 1.00 94.00 318 LEU A O 1
ATOM 2578 N N . SER A 1 319 ? 2.302 -7.425 -17.208 1.00 92.50 319 SER A N 1
ATOM 2579 C CA . SER A 1 319 ? 2.649 -6.263 -18.035 1.00 92.50 319 SER A CA 1
ATOM 2580 C C . SER A 1 319 ? 2.820 -5.012 -17.172 1.00 92.50 319 SER A C 1
ATOM 2582 O O . SER A 1 319 ? 2.057 -4.773 -16.235 1.00 92.50 319 SER A O 1
ATOM 2584 N N . VAL A 1 320 ? 3.752 -4.142 -17.568 1.00 95.25 320 VAL A N 1
ATOM 2585 C CA . VAL A 1 320 ? 3.934 -2.805 -16.982 1.00 95.25 320 VAL A CA 1
ATOM 2586 C C . VAL A 1 320 ? 2.655 -1.954 -16.998 1.00 95.25 320 VAL A C 1
ATOM 2588 O O . VAL A 1 320 ? 2.496 -1.076 -16.155 1.00 95.25 320 VAL A O 1
ATOM 2591 N N . LYS A 1 321 ? 1.696 -2.248 -17.890 1.00 93.38 321 LYS A N 1
ATOM 2592 C CA . LYS A 1 321 ? 0.390 -1.565 -17.951 1.00 93.38 321 LYS A CA 1
ATOM 2593 C C . LYS A 1 321 ? -0.451 -1.730 -16.683 1.00 93.38 321 LYS A C 1
ATOM 2595 O O . LYS A 1 321 ? -1.327 -0.902 -16.448 1.00 93.38 321 LYS A O 1
ATOM 2600 N N . ALA A 1 322 ? -0.190 -2.762 -15.877 1.00 94.94 322 ALA A N 1
ATOM 2601 C CA . ALA A 1 322 ? -0.851 -2.940 -14.587 1.00 94.94 322 ALA A CA 1
ATOM 2602 C C . ALA A 1 322 ? -0.547 -1.782 -13.615 1.00 94.94 322 ALA A C 1
ATOM 2604 O O . ALA A 1 322 ? -1.382 -1.444 -12.784 1.00 94.94 322 ALA A O 1
ATOM 2605 N N . PHE A 1 323 ? 0.599 -1.112 -13.775 1.00 96.94 323 PHE A N 1
ATOM 2606 C CA . PHE A 1 323 ? 1.006 0.047 -12.980 1.00 96.94 323 PHE A CA 1
ATOM 2607 C C . PHE A 1 323 ? 0.540 1.355 -13.638 1.00 96.94 323 PHE A C 1
ATOM 2609 O O . PHE A 1 323 ? 1.334 2.206 -14.041 1.00 96.94 323 PHE A O 1
ATOM 2616 N N . SER A 1 324 ? -0.773 1.487 -13.837 1.00 95.31 324 SER A N 1
ATOM 2617 C CA . SER A 1 324 ? -1.365 2.549 -14.661 1.00 95.31 324 SER A CA 1
ATOM 2618 C C . SER A 1 324 ? -1.062 3.974 -14.168 1.00 95.31 324 SER A C 1
ATOM 2620 O O . SER A 1 324 ? -0.839 4.883 -14.976 1.00 95.31 324 SER A O 1
ATOM 2622 N N . SER A 1 325 ? -1.011 4.191 -12.852 1.00 96.62 325 SER A N 1
ATOM 2623 C CA . SER A 1 325 ? -0.718 5.485 -12.236 1.00 96.62 325 SER A CA 1
ATOM 2624 C C . SER A 1 325 ? 0.740 5.881 -12.433 1.00 96.62 325 SER A C 1
ATOM 2626 O O . SER A 1 325 ? 1.009 7.035 -12.776 1.00 96.62 325 SER A O 1
ATOM 2628 N N . PHE A 1 326 ? 1.660 4.939 -12.238 1.00 97.25 326 PHE A N 1
ATOM 2629 C CA . PHE A 1 326 ? 3.087 5.093 -12.487 1.00 97.25 326 PHE A CA 1
ATOM 2630 C C . PHE A 1 326 ? 3.367 5.330 -13.976 1.00 97.25 326 PHE A C 1
ATOM 2632 O O . PHE A 1 326 ? 4.047 6.294 -14.325 1.00 97.25 326 PHE A O 1
ATOM 2639 N N . VAL A 1 327 ? 2.767 4.532 -14.865 1.00 95.88 327 VAL A N 1
ATOM 2640 C CA . VAL A 1 327 ? 2.889 4.691 -16.325 1.00 95.88 327 VAL A CA 1
ATOM 2641 C C . VAL A 1 327 ? 2.410 6.071 -16.770 1.00 95.88 327 VAL A C 1
ATOM 2643 O O . VAL A 1 327 ? 3.100 6.753 -17.527 1.00 95.88 327 VAL A O 1
ATOM 2646 N N . ARG A 1 328 ? 1.261 6.535 -16.267 1.00 94.88 328 ARG A N 1
ATOM 2647 C CA . ARG A 1 328 ? 0.772 7.892 -16.553 1.00 94.88 328 ARG A CA 1
ATOM 2648 C C . ARG A 1 328 ? 1.769 8.964 -16.105 1.00 94.88 328 ARG A C 1
ATOM 2650 O O . ARG A 1 328 ? 1.964 9.948 -16.810 1.00 94.88 328 ARG A O 1
ATOM 2657 N N . GLU A 1 329 ? 2.396 8.785 -14.948 1.00 96.19 329 GLU A N 1
ATOM 2658 C CA . GLU A 1 329 ? 3.367 9.742 -14.417 1.00 96.19 329 GLU A CA 1
ATOM 2659 C C . GLU A 1 329 ? 4.677 9.770 -15.226 1.00 96.19 329 GLU A C 1
ATOM 2661 O O . GLU A 1 329 ? 5.225 10.851 -15.448 1.00 96.19 329 GLU A O 1
ATOM 2666 N N . LEU A 1 330 ? 5.131 8.621 -15.747 1.00 95.62 330 LEU A N 1
ATOM 2667 C CA . LEU A 1 330 ? 6.237 8.554 -16.712 1.00 95.62 330 LEU A CA 1
ATOM 2668 C C . LEU A 1 330 ? 5.922 9.349 -17.985 1.00 95.62 330 LEU A C 1
ATOM 2670 O O . LEU A 1 330 ? 6.763 10.110 -18.457 1.00 95.62 330 LEU A O 1
ATOM 2674 N N . HIS A 1 331 ? 4.710 9.204 -18.527 1.00 93.19 331 HIS A N 1
ATOM 2675 C CA . HIS A 1 331 ? 4.284 9.921 -19.736 1.00 93.19 331 HIS A CA 1
ATOM 2676 C C . HIS A 1 331 ? 4.199 11.434 -19.544 1.00 93.19 331 HIS A C 1
ATOM 2678 O O . HIS A 1 331 ? 4.567 12.185 -20.448 1.00 93.19 331 HIS A O 1
ATOM 2684 N N . ASN A 1 332 ? 3.790 11.893 -18.359 1.00 92.69 332 ASN A N 1
ATOM 2685 C CA . ASN A 1 332 ? 3.825 13.319 -18.015 1.00 92.69 332 ASN A CA 1
ATOM 2686 C C . ASN A 1 332 ? 5.254 13.895 -18.052 1.00 92.69 332 ASN A C 1
ATOM 2688 O O . ASN A 1 332 ? 5.426 15.091 -18.271 1.00 92.69 332 ASN A O 1
ATOM 2692 N N . HIS A 1 333 ? 6.269 13.042 -17.896 1.00 93.75 333 HIS A N 1
ATOM 2693 C CA . HIS A 1 333 ? 7.690 13.389 -17.877 1.00 93.75 333 HIS A CA 1
ATOM 2694 C C . HIS A 1 333 ? 8.453 12.643 -18.978 1.00 93.75 333 HIS A C 1
ATOM 2696 O O . HIS A 1 333 ? 9.521 12.063 -18.758 1.00 93.75 333 HIS A O 1
ATOM 2702 N N . LYS A 1 334 ? 7.881 12.630 -20.188 1.00 92.12 334 LYS A N 1
ATOM 2703 C CA . LYS A 1 334 ? 8.375 11.798 -21.290 1.00 92.12 334 LYS A CA 1
ATOM 2704 C C . LYS A 1 334 ? 9.839 12.057 -21.676 1.00 92.12 334 LYS A C 1
ATOM 2706 O O . LYS A 1 334 ? 10.554 11.118 -22.007 1.00 92.12 334 LYS A O 1
ATOM 2711 N N . ASP A 1 335 ? 10.282 13.314 -21.607 1.00 91.38 335 ASP A N 1
ATOM 2712 C CA . ASP A 1 335 ? 11.618 13.744 -22.045 1.00 91.38 335 ASP A CA 1
ATOM 2713 C C . ASP A 1 335 ? 12.694 13.517 -20.965 1.00 91.38 335 ASP A C 1
ATOM 2715 O O . ASP A 1 335 ? 13.882 13.709 -21.220 1.00 91.38 335 ASP A O 1
ATOM 2719 N N . THR A 1 336 ? 12.289 13.104 -19.759 1.00 94.12 336 THR A N 1
ATOM 2720 C CA . THR A 1 336 ? 13.185 12.760 -18.652 1.00 94.12 336 THR A CA 1
ATOM 2721 C C . THR A 1 336 ? 12.970 11.310 -18.240 1.00 94.12 336 THR A C 1
ATOM 2723 O O . THR A 1 336 ? 13.680 10.428 -18.709 1.00 94.12 336 THR A O 1
ATOM 2726 N N . TYR A 1 337 ? 11.969 11.021 -17.410 1.00 95.56 337 TYR A N 1
ATOM 2727 C CA . TYR A 1 337 ? 11.809 9.710 -16.788 1.00 95.56 33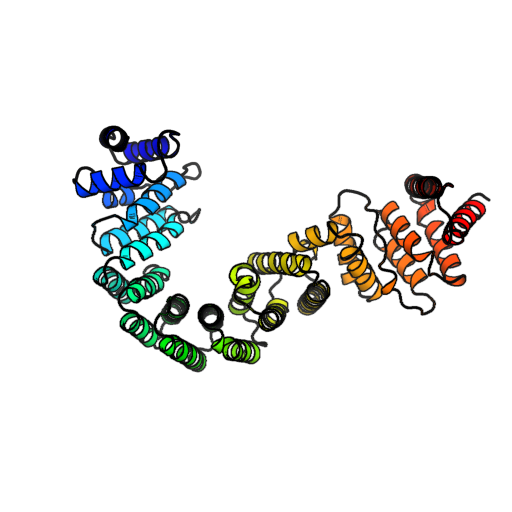7 TYR A CA 1
ATOM 2728 C C . TYR A 1 337 ? 11.531 8.593 -17.795 1.00 95.56 337 TYR A C 1
ATOM 2730 O O . TYR A 1 337 ? 12.167 7.539 -17.728 1.00 95.56 337 TYR A O 1
ATOM 2738 N N . LEU A 1 338 ? 10.613 8.814 -18.743 1.00 95.56 338 LEU A N 1
ATOM 2739 C CA . LEU A 1 338 ? 10.307 7.804 -19.758 1.00 95.56 338 LEU A CA 1
ATOM 2740 C C . LEU A 1 338 ? 11.492 7.597 -20.705 1.00 95.56 338 LEU A C 1
ATOM 2742 O O . LEU A 1 338 ? 11.846 6.453 -20.974 1.00 95.56 338 LEU A O 1
ATOM 2746 N N . ALA A 1 339 ? 12.129 8.677 -21.170 1.00 96.00 339 ALA A N 1
ATOM 2747 C CA . ALA A 1 339 ? 13.331 8.612 -21.999 1.00 96.00 339 ALA A CA 1
ATOM 2748 C C . ALA A 1 339 ? 14.443 7.797 -21.315 1.00 96.00 339 ALA A C 1
ATOM 2750 O O . ALA A 1 339 ? 14.979 6.863 -21.912 1.00 96.00 339 ALA A O 1
ATOM 2751 N N . THR A 1 340 ? 14.737 8.082 -20.041 1.00 96.88 340 THR A N 1
ATOM 2752 C CA . THR A 1 340 ? 15.726 7.344 -19.241 1.00 96.88 340 THR A CA 1
ATOM 2753 C C . THR A 1 340 ? 15.351 5.862 -19.109 1.00 96.88 340 THR A C 1
ATOM 2755 O O . THR A 1 340 ? 16.202 4.993 -19.324 1.00 96.88 340 THR A O 1
ATOM 2758 N N . LEU A 1 341 ? 14.085 5.548 -18.808 1.00 97.19 341 LEU A N 1
ATOM 2759 C CA . LEU A 1 341 ? 13.617 4.168 -18.656 1.00 97.19 341 LEU A CA 1
ATOM 2760 C C . LEU A 1 341 ? 13.709 3.374 -19.966 1.00 97.19 341 LEU A C 1
ATOM 2762 O O . LEU A 1 341 ? 14.275 2.282 -19.993 1.00 97.19 341 LEU A O 1
ATOM 2766 N N . ILE A 1 342 ? 13.205 3.942 -21.064 1.00 96.56 342 ILE A N 1
ATOM 2767 C CA . ILE A 1 342 ? 13.214 3.314 -22.389 1.00 96.56 342 ILE A CA 1
ATOM 2768 C C . ILE A 1 342 ? 14.650 3.087 -22.869 1.00 96.56 342 ILE A C 1
ATOM 2770 O O . ILE A 1 342 ? 14.951 2.001 -23.374 1.00 96.56 342 ILE A O 1
ATOM 2774 N N . THR A 1 343 ? 15.560 4.055 -22.682 1.00 97.25 343 THR A N 1
ATOM 2775 C CA . THR A 1 343 ? 16.980 3.858 -23.013 1.00 97.25 343 THR A CA 1
ATOM 2776 C C . THR A 1 343 ? 17.567 2.696 -22.219 1.00 97.25 343 THR A C 1
ATOM 2778 O O . THR A 1 343 ? 18.146 1.782 -22.812 1.00 97.25 343 THR A O 1
ATOM 2781 N N . ARG A 1 344 ? 17.389 2.691 -20.890 1.00 96.88 344 ARG A N 1
ATOM 2782 C CA . ARG A 1 344 ? 17.921 1.642 -20.007 1.00 96.88 344 ARG A CA 1
ATOM 2783 C C . ARG A 1 344 ? 17.414 0.257 -20.408 1.00 96.88 344 ARG A C 1
ATOM 2785 O O . ARG A 1 344 ? 18.213 -0.655 -20.615 1.00 96.88 344 ARG A O 1
ATOM 2792 N N . TRP A 1 345 ? 16.103 0.100 -20.574 1.00 97.25 345 TRP A N 1
ATOM 2793 C CA . TRP A 1 345 ? 15.482 -1.183 -20.908 1.00 97.25 345 TRP A CA 1
ATOM 2794 C C . TRP A 1 345 ? 15.850 -1.687 -22.303 1.00 97.25 345 TRP A C 1
ATOM 2796 O O . TRP A 1 345 ? 16.100 -2.882 -22.477 1.00 97.25 345 TRP A O 1
ATOM 2806 N N . MET A 1 346 ? 15.976 -0.798 -23.292 1.00 96.06 346 MET A N 1
ATOM 2807 C CA . MET A 1 346 ? 16.438 -1.193 -24.626 1.00 96.06 346 MET A CA 1
ATOM 2808 C C . MET A 1 346 ? 17.902 -1.647 -24.625 1.00 96.06 346 MET A C 1
ATOM 2810 O O . MET A 1 346 ? 18.243 -2.601 -25.332 1.00 96.06 346 MET A O 1
ATOM 2814 N N . LEU A 1 347 ? 18.756 -1.022 -23.806 1.00 95.88 347 LEU A N 1
ATOM 2815 C CA . LEU A 1 347 ? 20.162 -1.407 -23.641 1.00 95.88 347 LEU A CA 1
ATOM 2816 C C . LEU A 1 347 ? 20.352 -2.709 -22.850 1.0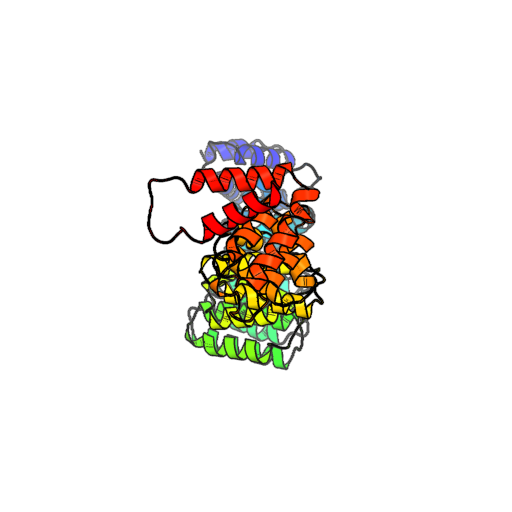0 95.88 347 LEU A C 1
ATOM 2818 O O . LEU A 1 347 ? 21.348 -3.397 -23.067 1.00 95.88 347 LEU A O 1
ATOM 2822 N N . ALA A 1 348 ? 19.400 -3.092 -21.994 1.00 93.75 348 ALA A N 1
ATOM 2823 C CA . ALA A 1 348 ? 19.498 -4.267 -21.122 1.00 93.75 348 ALA A CA 1
ATOM 2824 C C . ALA A 1 348 ? 19.521 -5.622 -21.863 1.00 93.75 348 ALA A C 1
ATOM 2826 O O . ALA A 1 348 ? 19.788 -6.655 -21.253 1.00 93.75 348 ALA A O 1
ATOM 2827 N N . LYS A 1 349 ? 19.240 -5.648 -23.176 1.00 90.56 349 LYS A N 1
ATOM 2828 C CA . LYS A 1 349 ? 19.224 -6.859 -24.030 1.00 90.56 349 LYS A CA 1
ATOM 2829 C C . LYS A 1 349 ? 18.255 -7.967 -23.573 1.00 90.56 349 LYS A C 1
ATOM 2831 O O . LYS A 1 349 ? 18.347 -9.085 -24.072 1.00 90.56 349 LYS A O 1
ATOM 2836 N N . LYS A 1 350 ? 17.280 -7.663 -22.711 1.00 93.25 350 LYS A N 1
ATOM 2837 C CA . LYS A 1 350 ? 16.211 -8.592 -22.304 1.00 93.25 350 LYS A CA 1
ATOM 2838 C C . LYS A 1 350 ? 14.988 -8.424 -23.209 1.00 93.25 350 LYS A C 1
ATOM 2840 O O . LYS A 1 350 ? 14.528 -7.305 -23.424 1.00 93.25 350 LYS A O 1
ATOM 2845 N N . LEU A 1 351 ? 14.459 -9.526 -23.749 1.00 93.38 351 LEU A N 1
ATOM 2846 C CA . LEU A 1 351 ? 13.303 -9.488 -24.659 1.00 93.38 351 LEU A CA 1
ATOM 2847 C C . LEU A 1 351 ? 12.055 -8.927 -23.961 1.00 93.38 351 LEU A C 1
ATOM 2849 O O . LEU A 1 351 ? 11.399 -8.052 -24.516 1.00 93.38 351 LEU A O 1
ATOM 2853 N N . ALA A 1 352 ? 11.788 -9.372 -22.730 1.00 94.62 352 ALA A N 1
ATOM 2854 C CA . ALA A 1 352 ? 10.635 -8.934 -21.946 1.00 94.62 352 ALA A CA 1
ATOM 2855 C C . ALA A 1 352 ? 10.628 -7.417 -21.687 1.00 94.62 352 ALA A C 1
ATOM 2857 O O . ALA A 1 352 ? 9.602 -6.769 -21.854 1.00 94.62 352 ALA A O 1
ATOM 2858 N N . LEU A 1 353 ? 11.788 -6.820 -21.389 1.00 95.25 353 LEU A N 1
ATOM 2859 C CA . LEU A 1 353 ? 11.896 -5.367 -21.216 1.00 95.25 353 LEU A CA 1
ATOM 2860 C C . LEU A 1 353 ? 11.625 -4.602 -22.519 1.00 95.25 353 LEU A C 1
ATOM 2862 O O . LEU A 1 353 ? 11.035 -3.528 -22.490 1.00 95.25 353 LEU A O 1
ATOM 2866 N N . GLY A 1 354 ? 11.986 -5.169 -23.674 1.00 95.12 354 GLY A N 1
ATOM 2867 C CA . GLY A 1 354 ? 11.606 -4.614 -24.974 1.00 95.12 354 GLY A CA 1
ATOM 2868 C C . GLY A 1 354 ? 10.090 -4.628 -25.211 1.00 95.12 354 GLY A C 1
ATOM 2869 O O . GLY A 1 354 ? 9.543 -3.629 -25.678 1.00 95.12 354 GLY A O 1
ATOM 2870 N N . GLN A 1 355 ? 9.408 -5.709 -24.814 1.00 94.56 355 GLN A N 1
ATOM 2871 C CA . GLN A 1 355 ? 7.943 -5.782 -24.839 1.00 94.56 355 GLN A CA 1
ATOM 2872 C C . GLN A 1 355 ? 7.319 -4.749 -23.895 1.00 94.56 355 GLN A C 1
ATOM 2874 O O . GLN A 1 355 ? 6.346 -4.099 -24.261 1.00 94.56 355 GLN A O 1
ATOM 2879 N N . PHE A 1 356 ? 7.890 -4.533 -22.710 1.00 95.75 356 PHE A N 1
ATOM 2880 C CA . PHE A 1 356 ? 7.394 -3.503 -21.795 1.00 95.75 356 PHE A CA 1
ATOM 2881 C C . PHE A 1 356 ? 7.621 -2.088 -22.320 1.00 95.75 356 PHE A C 1
ATOM 2883 O O . PHE A 1 356 ? 6.741 -1.245 -22.178 1.00 95.75 356 PHE A O 1
ATOM 2890 N N . CYS A 1 357 ? 8.731 -1.825 -23.012 1.00 95.38 357 CYS A N 1
ATOM 2891 C CA . CYS A 1 357 ? 8.888 -0.575 -23.750 1.00 95.38 357 CYS A CA 1
ATOM 2892 C C . CYS A 1 357 ? 7.776 -0.395 -24.798 1.00 95.38 357 CYS A C 1
ATOM 2894 O O . CYS A 1 357 ? 7.228 0.698 -24.918 1.00 95.38 357 CYS A O 1
ATOM 2896 N N . PHE A 1 358 ? 7.427 -1.449 -25.547 1.00 93.50 358 PHE A N 1
ATOM 2897 C CA . PHE A 1 358 ? 6.296 -1.422 -26.484 1.00 93.50 358 PHE A CA 1
ATOM 2898 C C . PHE A 1 358 ? 4.977 -1.120 -25.776 1.00 93.50 358 PHE A C 1
ATOM 2900 O O . PHE A 1 358 ? 4.252 -0.218 -26.192 1.00 93.50 358 PHE A O 1
ATOM 2907 N N . ASP A 1 359 ? 4.710 -1.796 -24.664 1.00 93.19 359 ASP A N 1
ATOM 2908 C CA . ASP A 1 359 ? 3.517 -1.590 -23.851 1.00 93.19 359 ASP A CA 1
ATOM 2909 C C . ASP A 1 359 ? 3.393 -0.150 -23.326 1.00 93.19 359 ASP A C 1
ATOM 2911 O O . ASP A 1 359 ? 2.291 0.403 -23.340 1.00 93.19 359 ASP A O 1
ATOM 2915 N N . LEU A 1 360 ? 4.511 0.463 -22.913 1.00 93.06 360 LEU A N 1
ATOM 2916 C CA . LEU A 1 360 ? 4.574 1.862 -22.478 1.00 93.06 360 LEU A CA 1
ATOM 2917 C C . LEU A 1 360 ? 4.248 2.838 -23.610 1.00 93.06 360 LEU A C 1
ATOM 2919 O O . LEU A 1 360 ? 3.606 3.851 -23.368 1.00 93.06 360 LEU A O 1
ATOM 2923 N N . ILE A 1 361 ? 4.687 2.574 -24.841 1.00 89.25 361 ILE A N 1
ATOM 2924 C CA . ILE A 1 361 ? 4.405 3.471 -25.971 1.00 89.25 361 ILE A CA 1
ATOM 2925 C C . ILE A 1 361 ? 2.973 3.271 -26.474 1.00 89.25 361 ILE A C 1
ATOM 2927 O O . ILE A 1 361 ? 2.272 4.247 -26.731 1.00 89.25 361 ILE A O 1
ATOM 2931 N N . GLN A 1 362 ? 2.502 2.023 -26.531 1.00 85.12 362 GLN A N 1
ATOM 2932 C CA . GLN A 1 362 ? 1.148 1.691 -26.973 1.00 85.12 362 GLN A CA 1
ATOM 2933 C C . GLN A 1 362 ? 0.061 2.264 -26.047 1.00 85.12 362 GLN A C 1
ATOM 2935 O O . GLN A 1 362 ? -1.073 2.454 -26.480 1.00 85.12 362 GLN A O 1
ATOM 2940 N N . SER A 1 363 ? 0.374 2.545 -24.776 1.00 73.19 363 SER A N 1
ATOM 2941 C CA . SER A 1 363 ? -0.584 3.177 -23.861 1.00 73.19 363 SER A CA 1
ATOM 2942 C C . SER A 1 363 ? -0.922 4.629 -24.233 1.00 73.19 363 SER A C 1
ATOM 2944 O O . SER A 1 363 ? -1.825 5.210 -23.636 1.00 73.19 363 SER A O 1
ATOM 2946 N N . VAL A 1 364 ? -0.215 5.228 -25.198 1.00 71.50 364 VAL A N 1
ATOM 2947 C CA . VAL A 1 364 ? -0.516 6.551 -25.756 1.00 71.50 364 VAL A CA 1
ATOM 2948 C C . VAL A 1 364 ? -1.324 6.387 -27.042 1.00 71.50 364 VAL A C 1
ATOM 2950 O O . VAL A 1 364 ? -1.016 5.552 -27.890 1.00 71.50 364 VAL A O 1
ATOM 2953 N N . HIS A 1 365 ? -2.362 7.203 -27.224 1.00 64.19 365 HIS A N 1
ATOM 2954 C CA . HIS A 1 365 ? -3.103 7.223 -28.483 1.00 64.19 365 HIS A CA 1
ATOM 2955 C C . HIS A 1 365 ? -2.244 7.815 -29.614 1.00 64.19 365 HIS A C 1
ATOM 2957 O O . HIS A 1 365 ? -2.058 9.028 -29.693 1.00 64.19 365 HIS A O 1
ATOM 2963 N N . GLY A 1 366 ? -1.773 6.954 -30.519 1.00 69.56 366 GLY A N 1
ATOM 2964 C CA . GLY A 1 366 ? -1.032 7.341 -31.723 1.00 69.56 366 GLY A CA 1
ATOM 2965 C C . GLY A 1 366 ? 0.480 7.452 -31.514 1.00 69.56 366 GLY A C 1
ATOM 2966 O O . GLY A 1 366 ? 1.030 6.960 -30.534 1.00 69.56 366 GLY A O 1
ATOM 2967 N N . ASP A 1 367 ? 1.165 8.078 -32.472 1.00 73.69 367 ASP A N 1
ATOM 2968 C CA . ASP A 1 367 ? 2.613 8.270 -32.395 1.00 73.69 367 ASP A CA 1
ATOM 2969 C C . ASP A 1 367 ? 2.979 9.326 -31.344 1.00 73.69 367 ASP A C 1
ATOM 2971 O O . ASP A 1 367 ? 2.485 10.456 -31.372 1.00 73.69 367 ASP A O 1
ATOM 2975 N N . CYS A 1 368 ? 3.919 8.986 -30.463 1.00 82.06 368 CYS A N 1
ATOM 2976 C CA . CYS A 1 368 ? 4.496 9.909 -29.489 1.00 82.06 368 CYS A CA 1
ATOM 2977 C C . CYS A 1 368 ? 5.924 10.298 -29.896 1.00 82.06 368 CYS A C 1
ATOM 2979 O O . CYS A 1 368 ? 6.738 9.435 -30.222 1.00 82.06 368 CYS A O 1
ATOM 2981 N N . SER A 1 369 ? 6.248 11.593 -29.857 1.00 87.00 369 SER A N 1
ATOM 2982 C CA . SER A 1 369 ? 7.635 12.054 -29.987 1.00 87.00 369 SER A CA 1
ATOM 2983 C C . SER A 1 369 ? 8.380 11.764 -28.686 1.00 87.00 369 SER A C 1
ATOM 2985 O O . SER A 1 369 ? 8.067 12.384 -27.664 1.00 87.00 369 SER A O 1
ATOM 2987 N N . LEU A 1 370 ? 9.353 10.858 -28.766 1.00 91.25 370 LEU A N 1
ATOM 2988 C CA . LEU A 1 370 ? 10.197 10.381 -27.670 1.00 91.25 370 LEU A CA 1
ATOM 2989 C C . LEU A 1 370 ? 11.673 10.398 -28.093 1.00 91.25 370 LEU A C 1
ATOM 2991 O O . LEU A 1 370 ? 11.989 10.109 -29.249 1.00 91.25 370 LEU A O 1
ATOM 2995 N N . THR A 1 371 ? 12.568 10.698 -27.160 1.00 94.12 371 THR A N 1
ATOM 2996 C CA . THR A 1 371 ? 14.022 10.676 -27.359 1.00 94.12 371 THR A CA 1
ATOM 2997 C C . THR A 1 371 ? 14.672 9.638 -26.449 1.00 94.12 371 THR A C 1
ATOM 2999 O O . THR A 1 371 ? 14.107 9.248 -25.427 1.00 94.12 371 THR A O 1
ATOM 3002 N N . TYR A 1 372 ? 15.865 9.173 -26.819 1.00 96.44 372 TYR A N 1
ATOM 3003 C CA . TYR A 1 372 ? 16.706 8.435 -25.886 1.00 96.44 372 TYR A CA 1
ATOM 3004 C C . TYR A 1 372 ? 17.417 9.404 -24.941 1.00 96.44 372 TYR A C 1
ATOM 3006 O O . TYR A 1 372 ? 17.921 10.447 -25.360 1.00 96.44 372 TYR A O 1
ATOM 3014 N N . ASP A 1 373 ? 17.530 9.020 -23.672 1.00 96.25 373 ASP A N 1
ATOM 3015 C CA . ASP A 1 373 ? 18.472 9.643 -22.746 1.00 96.25 373 ASP A CA 1
ATOM 3016 C C . ASP A 1 373 ? 19.919 9.340 -23.165 1.00 96.25 373 ASP A C 1
ATOM 3018 O O . ASP A 1 373 ? 20.477 8.277 -22.879 1.00 96.25 373 ASP A O 1
ATOM 3022 N N . ILE A 1 374 ? 20.524 10.299 -23.859 1.00 93.75 374 ILE A N 1
ATOM 3023 C CA . ILE A 1 374 ? 21.872 10.200 -24.422 1.00 93.75 374 ILE A CA 1
ATOM 3024 C C . ILE A 1 374 ? 22.946 10.001 -23.348 1.00 93.75 374 ILE A C 1
ATOM 3026 O O . ILE A 1 374 ? 23.980 9.399 -23.630 1.00 93.75 374 ILE A O 1
ATOM 3030 N N . LYS A 1 375 ? 22.697 10.418 -22.100 1.00 94.25 375 LYS A N 1
ATOM 3031 C CA . LYS A 1 375 ? 23.650 10.220 -20.995 1.00 94.25 375 LYS A CA 1
ATOM 3032 C C . LYS A 1 375 ? 23.833 8.743 -20.644 1.00 94.25 375 LYS A C 1
ATOM 3034 O O . LYS A 1 375 ? 24.864 8.383 -20.085 1.00 94.25 375 LYS A O 1
ATOM 3039 N N . LEU A 1 376 ? 22.846 7.901 -20.961 1.00 94.62 376 LEU A N 1
ATOM 3040 C CA . LEU A 1 376 ? 22.896 6.457 -20.729 1.00 94.62 376 LEU A CA 1
ATOM 3041 C C . LEU A 1 376 ? 23.460 5.666 -21.913 1.00 94.62 376 LEU A C 1
ATOM 3043 O O . LEU A 1 376 ? 23.726 4.473 -21.768 1.00 94.62 376 LEU A O 1
ATOM 3047 N N . VAL A 1 377 ? 23.626 6.290 -23.082 1.00 93.88 377 VAL A N 1
ATOM 3048 C CA . VAL A 1 377 ? 24.151 5.611 -24.270 1.00 93.88 377 VAL A CA 1
ATOM 3049 C C . VAL A 1 377 ? 25.656 5.396 -24.076 1.00 93.88 377 VAL A C 1
ATOM 3051 O O . VAL A 1 377 ? 26.396 6.375 -23.967 1.00 93.88 377 VAL A O 1
ATOM 3054 N N . PRO A 1 378 ? 26.146 4.143 -24.014 1.00 90.12 378 PRO A N 1
ATOM 3055 C CA . PRO A 1 378 ? 27.563 3.909 -23.794 1.00 90.12 378 PRO A CA 1
ATOM 3056 C C . PRO A 1 378 ? 28.382 4.378 -25.002 1.00 90.12 378 PRO A C 1
ATOM 3058 O O . PRO A 1 378 ? 27.931 4.320 -26.143 1.00 90.12 378 PRO A O 1
ATOM 3061 N N . THR A 1 379 ? 29.622 4.797 -24.759 1.00 84.69 379 THR A N 1
ATOM 3062 C CA . THR A 1 379 ? 30.532 5.312 -25.799 1.00 84.69 379 THR A CA 1
ATOM 3063 C C . THR A 1 379 ? 31.153 4.220 -26.674 1.00 84.69 379 THR A C 1
ATOM 3065 O O . THR A 1 379 ? 31.981 4.510 -27.539 1.00 84.69 379 THR A O 1
ATOM 3068 N N . ASN A 1 380 ? 30.802 2.952 -26.449 1.00 84.19 380 ASN A N 1
ATOM 3069 C CA . ASN A 1 380 ? 31.343 1.846 -27.224 1.00 84.19 380 ASN A CA 1
ATOM 3070 C C . ASN A 1 380 ? 30.739 1.802 -28.635 1.00 84.19 380 ASN A C 1
ATOM 3072 O O . ASN A 1 380 ? 29.584 2.153 -28.870 1.00 84.19 380 ASN A O 1
ATOM 3076 N N . VAL A 1 381 ? 31.537 1.311 -29.584 1.00 82.81 381 VAL A N 1
ATOM 3077 C CA . VAL A 1 381 ? 31.117 1.191 -30.982 1.00 82.81 381 VAL A CA 1
ATOM 3078 C C . VAL A 1 381 ? 29.897 0.275 -31.082 1.00 82.81 381 VAL A C 1
ATOM 3080 O O . VAL A 1 381 ? 29.932 -0.879 -30.650 1.00 82.81 381 VAL A O 1
ATOM 3083 N N . GLY A 1 382 ? 28.827 0.785 -31.688 1.00 90.88 382 GLY A N 1
ATOM 3084 C CA . GLY A 1 382 ? 27.640 0.016 -32.047 1.00 90.88 382 GLY A CA 1
ATOM 3085 C C . GLY A 1 382 ? 26.416 0.266 -31.164 1.00 90.88 382 GLY A C 1
ATOM 3086 O O . GLY A 1 382 ? 25.334 -0.186 -31.545 1.00 90.88 382 GLY A O 1
ATOM 3087 N N . ALA A 1 383 ? 26.534 0.984 -30.041 1.00 94.25 383 ALA A N 1
ATOM 3088 C CA . ALA A 1 383 ? 25.409 1.281 -29.152 1.00 94.25 383 ALA A CA 1
ATOM 3089 C C . ALA A 1 383 ? 24.269 2.051 -29.842 1.00 94.25 383 ALA A C 1
ATOM 3091 O O . ALA A 1 383 ? 23.105 1.657 -29.727 1.00 94.25 383 ALA A O 1
ATOM 3092 N N . CYS A 1 384 ? 24.586 3.094 -30.613 1.00 95.44 384 CYS A N 1
ATOM 3093 C CA . CYS A 1 384 ? 23.594 3.884 -31.344 1.00 95.44 384 CYS A CA 1
ATOM 3094 C C . CYS A 1 384 ? 22.933 3.039 -32.434 1.00 95.44 384 CYS A C 1
ATOM 3096 O O . CYS A 1 384 ? 21.708 3.015 -32.559 1.00 95.44 384 CYS A O 1
ATOM 3098 N N . SER A 1 385 ? 23.726 2.269 -33.188 1.00 94.81 385 SER A N 1
ATOM 3099 C CA . SER A 1 385 ? 23.169 1.379 -34.217 1.00 94.81 385 SER A CA 1
ATOM 3100 C C . SER A 1 385 ? 22.265 0.292 -33.616 1.00 94.81 385 SER A C 1
ATOM 3102 O O . SER A 1 385 ? 21.243 -0.068 -34.202 1.00 94.81 385 SER A O 1
ATOM 3104 N N . PHE A 1 386 ? 22.601 -0.212 -32.425 1.00 95.81 386 PHE A N 1
ATOM 3105 C CA . PHE A 1 386 ? 21.806 -1.195 -31.696 1.00 95.81 386 PHE A CA 1
ATOM 3106 C C . PHE A 1 386 ? 20.475 -0.606 -31.221 1.00 95.81 386 PHE A C 1
ATOM 3108 O O . PHE A 1 386 ? 19.428 -1.215 -31.453 1.00 95.81 386 PHE A O 1
ATOM 3115 N N . LEU A 1 387 ? 20.496 0.589 -30.625 1.00 97.00 387 LEU A N 1
ATOM 3116 C CA . LEU A 1 387 ? 19.285 1.301 -30.215 1.00 97.00 387 LEU A CA 1
ATOM 3117 C C . LEU A 1 387 ? 18.382 1.624 -31.410 1.00 97.00 387 LEU A C 1
ATOM 3119 O O . LEU A 1 387 ? 17.189 1.344 -31.352 1.00 97.00 387 LEU A O 1
ATOM 3123 N N . ALA A 1 388 ? 18.936 2.092 -32.532 1.00 96.44 388 ALA A N 1
ATOM 3124 C CA . ALA A 1 388 ? 18.163 2.335 -33.751 1.00 96.44 388 ALA A CA 1
ATOM 3125 C C . ALA A 1 388 ? 17.482 1.059 -34.284 1.00 96.44 388 ALA A C 1
ATOM 3127 O O . ALA A 1 388 ? 16.303 1.084 -34.648 1.00 96.44 388 ALA A O 1
ATOM 3128 N N . LYS A 1 389 ? 18.187 -0.084 -34.272 1.00 96.38 389 LYS A N 1
ATOM 3129 C CA . LYS A 1 389 ? 17.613 -1.395 -34.639 1.00 96.38 389 LYS A CA 1
ATOM 3130 C C . LYS A 1 389 ? 16.487 -1.798 -33.689 1.00 96.38 389 LYS A C 1
ATOM 3132 O O . LYS A 1 389 ? 15.463 -2.301 -34.142 1.00 96.38 389 LYS A O 1
ATOM 3137 N N . LYS A 1 390 ? 16.657 -1.566 -32.383 1.00 96.19 390 LYS A N 1
ATOM 3138 C CA . LYS A 1 390 ? 15.639 -1.853 -31.363 1.00 96.19 390 LYS A CA 1
ATOM 3139 C C . LYS A 1 390 ? 14.406 -0.965 -31.503 1.00 96.19 390 LYS A C 1
ATOM 3141 O O . LYS A 1 390 ? 13.305 -1.506 -31.457 1.00 96.19 390 LYS A O 1
ATOM 3146 N N . ALA A 1 391 ? 14.582 0.340 -31.720 1.00 95.75 391 ALA A N 1
ATOM 3147 C CA . ALA A 1 391 ? 13.485 1.268 -31.977 1.00 95.75 391 ALA A CA 1
ATOM 3148 C C . ALA A 1 391 ? 12.655 0.799 -33.175 1.00 95.75 391 ALA A C 1
ATOM 3150 O O . ALA A 1 391 ? 11.449 0.608 -33.056 1.00 95.75 391 ALA A O 1
ATOM 3151 N N . CYS A 1 392 ? 13.321 0.542 -34.304 1.00 95.31 392 CYS A N 1
ATOM 3152 C CA . CYS A 1 392 ? 12.663 0.081 -35.521 1.00 95.31 392 CYS A CA 1
ATOM 3153 C C . CYS A 1 392 ? 11.969 -1.273 -35.328 1.00 95.31 392 CYS A C 1
ATOM 3155 O O . CYS A 1 392 ? 10.829 -1.424 -35.742 1.00 95.31 392 CYS A O 1
ATOM 3157 N N . GLY A 1 393 ? 12.614 -2.238 -34.666 1.00 94.94 393 GLY A N 1
ATOM 3158 C CA . GLY A 1 393 ? 12.046 -3.571 -34.457 1.00 94.94 393 GLY A CA 1
ATOM 3159 C C . GLY A 1 393 ? 10.816 -3.585 -33.547 1.00 94.94 393 GLY A C 1
ATOM 3160 O O . GLY A 1 393 ? 9.807 -4.186 -33.902 1.00 94.94 393 GLY A O 1
ATOM 3161 N N . TRP A 1 394 ? 10.881 -2.926 -32.387 1.00 95.00 394 TRP A N 1
ATOM 3162 C CA . TRP A 1 394 ? 9.779 -2.937 -31.418 1.00 95.00 394 TRP A CA 1
ATOM 3163 C C . TRP A 1 394 ? 8.651 -1.983 -31.788 1.00 95.00 394 TRP A C 1
ATOM 3165 O O . TRP A 1 394 ? 7.487 -2.315 -31.603 1.00 95.00 394 TRP A O 1
ATOM 3175 N N . PHE A 1 395 ? 8.977 -0.809 -32.326 1.00 93.94 395 PHE A N 1
ATOM 3176 C CA . PHE A 1 395 ? 7.999 0.249 -32.571 1.00 93.94 395 PHE A CA 1
ATOM 3177 C C . PHE A 1 395 ? 7.714 0.447 -34.059 1.00 93.94 395 PHE A C 1
ATOM 3179 O O . PHE A 1 395 ? 7.313 1.531 -34.462 1.00 93.94 395 PHE A O 1
ATOM 3186 N N . PHE A 1 396 ? 7.904 -0.580 -34.893 1.00 93.56 396 PHE A N 1
ATOM 3187 C CA . PHE A 1 396 ? 7.748 -0.475 -36.348 1.00 93.56 396 PHE A CA 1
ATOM 3188 C C . PHE A 1 396 ? 6.397 0.115 -36.783 1.00 93.56 396 PHE A C 1
ATOM 3190 O O . PHE A 1 396 ? 6.331 0.861 -37.753 1.00 93.56 396 PHE A O 1
ATOM 3197 N N . VAL A 1 397 ? 5.326 -0.198 -36.046 1.00 91.88 397 VAL A N 1
ATOM 3198 C CA . VAL A 1 397 ? 3.962 0.311 -36.288 1.00 91.88 397 VAL A CA 1
ATOM 3199 C C . VAL A 1 397 ? 3.751 1.764 -35.832 1.00 91.88 397 VAL A C 1
ATOM 3201 O O . VAL A 1 397 ? 2.691 2.328 -36.084 1.00 91.88 397 VAL A O 1
ATOM 3204 N N . HIS A 1 398 ? 4.762 2.373 -35.206 1.00 92.75 398 HIS A N 1
ATOM 3205 C CA . HIS A 1 398 ? 4.793 3.757 -34.729 1.00 92.75 398 HIS A CA 1
ATOM 3206 C C . HIS A 1 398 ? 5.926 4.554 -35.404 1.00 92.75 398 HIS A C 1
ATOM 3208 O O . HIS A 1 398 ? 6.893 4.967 -34.750 1.00 92.75 398 HIS A O 1
ATOM 3214 N N . PRO A 1 399 ? 5.871 4.759 -36.733 1.00 92.31 399 PRO A N 1
ATOM 3215 C CA . PRO A 1 399 ? 7.003 5.259 -37.507 1.00 92.31 399 PRO A CA 1
ATOM 3216 C C . PRO A 1 399 ? 7.511 6.631 -37.046 1.00 92.31 399 PRO A C 1
ATOM 3218 O O . PRO A 1 399 ? 8.722 6.847 -37.067 1.00 92.31 399 PRO A O 1
ATOM 3221 N N . LYS A 1 400 ? 6.653 7.557 -36.584 1.00 91.75 400 LYS A N 1
ATOM 3222 C CA . LYS A 1 400 ? 7.145 8.862 -36.095 1.00 91.75 400 LYS A CA 1
ATOM 3223 C C . LYS A 1 400 ? 7.878 8.736 -34.757 1.00 91.75 400 LYS A C 1
ATOM 3225 O O . LYS A 1 400 ? 8.862 9.440 -34.556 1.00 91.75 400 LYS A O 1
ATOM 3230 N N . THR A 1 401 ? 7.458 7.819 -33.884 1.00 93.25 401 THR A N 1
ATOM 3231 C CA . THR A 1 401 ? 8.175 7.506 -32.637 1.00 93.25 401 THR A CA 1
ATOM 3232 C C . THR A 1 401 ? 9.535 6.879 -32.922 1.00 93.25 401 THR A C 1
ATOM 3234 O O . THR A 1 401 ? 10.533 7.248 -32.306 1.00 93.25 401 THR A O 1
ATOM 3237 N N . VAL A 1 402 ? 9.613 5.968 -33.900 1.00 94.94 402 VAL A N 1
ATOM 3238 C CA . VAL A 1 402 ? 10.904 5.411 -34.335 1.00 94.94 402 VAL A CA 1
ATOM 3239 C C . VAL A 1 402 ? 11.819 6.517 -34.851 1.00 94.94 402 VAL A C 1
ATOM 3241 O O . VAL A 1 402 ? 12.987 6.572 -34.468 1.00 94.94 402 VAL A O 1
ATOM 3244 N N . MET A 1 403 ? 11.297 7.412 -35.693 1.00 93.06 403 MET A N 1
ATOM 3245 C CA . MET A 1 403 ? 12.083 8.513 -36.244 1.00 93.06 403 MET A CA 1
ATOM 3246 C C . MET A 1 403 ? 12.582 9.474 -35.162 1.00 93.06 403 MET A C 1
ATOM 3248 O O . MET A 1 403 ? 13.746 9.861 -35.224 1.00 93.06 403 MET A O 1
ATOM 3252 N N . SER A 1 404 ? 11.769 9.810 -34.154 1.00 93.25 404 SER A N 1
ATOM 3253 C CA . SER A 1 404 ? 12.207 10.687 -33.057 1.00 93.25 404 SER A CA 1
ATOM 3254 C C . SER A 1 404 ? 13.285 10.050 -32.178 1.00 93.25 404 SER A C 1
ATOM 3256 O O . SER A 1 404 ? 14.256 10.707 -31.801 1.00 93.25 404 SER A O 1
ATOM 3258 N N . LEU A 1 405 ? 13.173 8.745 -31.913 1.00 95.25 405 LEU A N 1
ATOM 3259 C CA . LEU A 1 405 ? 14.200 7.993 -31.194 1.00 95.25 405 LEU A CA 1
ATOM 3260 C C . LEU A 1 405 ? 15.507 7.936 -31.994 1.00 95.25 405 LEU A C 1
ATOM 3262 O O . LEU A 1 405 ? 16.574 8.222 -31.451 1.00 95.25 405 LEU A O 1
ATOM 3266 N N . ILE A 1 406 ? 15.435 7.623 -33.291 1.00 94.50 406 ILE A N 1
ATOM 3267 C CA . ILE A 1 406 ? 16.610 7.590 -34.174 1.00 94.50 406 ILE A CA 1
ATOM 3268 C C . ILE A 1 406 ? 17.270 8.968 -34.275 1.00 94.50 406 ILE A C 1
ATOM 3270 O O . ILE A 1 406 ? 18.494 9.056 -34.201 1.00 94.50 406 ILE A O 1
ATOM 3274 N N . GLU A 1 407 ? 16.483 10.035 -34.415 1.00 92.12 407 GLU A N 1
ATOM 3275 C CA . GLU A 1 407 ? 16.994 11.404 -34.484 1.00 92.12 407 GLU A CA 1
ATOM 3276 C C . GLU A 1 407 ? 17.857 11.739 -33.267 1.00 92.12 407 GLU A C 1
ATOM 3278 O O . GLU A 1 407 ? 18.951 12.282 -33.427 1.00 92.12 407 GLU A O 1
ATOM 3283 N N . SER A 1 408 ? 17.411 11.355 -32.064 1.00 93.25 408 SER A N 1
ATOM 3284 C CA . SER A 1 408 ? 18.152 11.646 -30.833 1.00 93.25 408 SER A CA 1
ATOM 3285 C C . SER A 1 408 ? 19.568 11.052 -30.812 1.00 93.25 408 SER A C 1
ATOM 3287 O O . SER A 1 408 ? 20.450 11.613 -30.170 1.00 93.25 408 SER A O 1
ATOM 3289 N N . LEU A 1 409 ? 19.824 9.976 -31.567 1.00 93.75 409 LEU A N 1
ATOM 3290 C CA . LEU A 1 409 ? 21.128 9.307 -31.638 1.00 93.75 409 LEU A CA 1
ATOM 3291 C C . LEU A 1 409 ? 22.108 9.966 -32.621 1.00 93.75 409 LEU A C 1
ATOM 3293 O O . LEU A 1 409 ? 23.309 9.712 -32.545 1.00 93.75 409 LEU A O 1
ATOM 3297 N N . ILE A 1 410 ? 21.629 10.799 -33.552 1.00 89.62 410 ILE A N 1
ATOM 3298 C CA . ILE A 1 410 ? 22.444 11.329 -34.662 1.00 89.62 410 ILE A CA 1
ATOM 3299 C C . ILE A 1 410 ? 23.633 12.152 -34.157 1.00 89.62 410 ILE A C 1
ATOM 3301 O O . ILE A 1 410 ? 24.710 12.092 -34.744 1.00 89.62 410 ILE A O 1
ATOM 3305 N N . SER A 1 411 ? 23.451 12.917 -33.080 1.00 85.69 411 SER A N 1
ATOM 3306 C CA . SER A 1 411 ? 24.493 13.797 -32.536 1.00 85.69 411 SER A CA 1
ATOM 3307 C C . SER A 1 411 ? 25.631 13.053 -31.832 1.00 85.69 411 SER A C 1
ATOM 3309 O O . SER A 1 411 ? 26.678 13.654 -31.603 1.00 85.69 411 SER A O 1
ATOM 3311 N N . VAL A 1 412 ? 25.440 11.776 -31.485 1.00 90.19 412 VAL A N 1
ATOM 3312 C CA . VAL A 1 412 ? 26.410 10.978 -30.715 1.00 90.19 412 VAL A CA 1
ATOM 3313 C C . VAL A 1 412 ? 26.902 9.722 -31.432 1.00 90.19 412 VAL A C 1
ATOM 3315 O O . VAL A 1 412 ? 27.879 9.117 -30.998 1.00 90.19 412 VAL A O 1
ATOM 3318 N N . ALA A 1 413 ? 26.267 9.334 -32.537 1.00 89.88 413 ALA A N 1
ATOM 3319 C CA . ALA A 1 413 ? 26.701 8.209 -33.353 1.00 89.88 413 ALA A CA 1
ATOM 3320 C C . ALA A 1 413 ? 28.001 8.529 -34.117 1.00 89.88 413 ALA A C 1
ATOM 3322 O O . ALA A 1 413 ? 28.152 9.604 -34.698 1.00 89.88 413 ALA A O 1
ATOM 3323 N N . ASN A 1 414 ? 28.928 7.566 -34.177 1.00 90.25 414 ASN A N 1
ATOM 3324 C CA . ASN A 1 414 ? 30.091 7.669 -35.067 1.00 90.25 414 ASN A CA 1
ATOM 3325 C C . ASN A 1 414 ? 29.707 7.406 -36.537 1.00 90.25 414 ASN A C 1
ATOM 3327 O O . ASN A 1 414 ? 28.609 6.940 -36.836 1.00 90.25 414 ASN A O 1
ATOM 3331 N N . GLU A 1 415 ? 30.629 7.653 -37.471 1.00 88.06 415 GLU A N 1
ATOM 3332 C CA . GLU A 1 415 ? 30.372 7.524 -38.915 1.00 88.06 415 GLU A CA 1
ATOM 3333 C C . GLU A 1 415 ? 29.877 6.131 -39.341 1.00 88.06 415 GLU A C 1
ATOM 3335 O O . GLU A 1 415 ? 28.998 6.022 -40.197 1.00 88.06 415 GLU A O 1
ATOM 3340 N N . THR A 1 416 ? 30.396 5.065 -38.721 1.00 90.50 416 THR A N 1
ATOM 3341 C CA . THR A 1 416 ? 29.990 3.686 -39.044 1.00 90.50 416 THR A CA 1
ATOM 3342 C C . THR A 1 416 ? 28.561 3.419 -38.575 1.00 90.50 416 THR A C 1
ATOM 3344 O O . THR A 1 416 ? 27.755 2.829 -39.293 1.00 90.50 416 THR A O 1
ATOM 3347 N N . GLU A 1 417 ? 28.218 3.881 -37.374 1.00 92.31 417 GLU A N 1
ATOM 3348 C CA . GLU A 1 417 ? 26.867 3.759 -36.833 1.00 92.31 417 GLU A CA 1
ATOM 3349 C C . GLU A 1 417 ? 25.865 4.634 -37.576 1.00 92.31 417 GLU A C 1
ATOM 3351 O O . GLU A 1 417 ? 24.739 4.195 -37.802 1.00 92.31 417 GLU A O 1
ATOM 3356 N N . LEU A 1 418 ? 26.272 5.832 -38.004 1.00 90.94 418 LEU A N 1
ATOM 3357 C CA . LEU A 1 418 ? 25.458 6.693 -38.852 1.00 90.94 418 LEU A CA 1
ATOM 3358 C C . LEU A 1 418 ? 25.102 5.981 -40.158 1.00 90.94 418 LEU A C 1
ATOM 3360 O O . LEU A 1 418 ? 23.927 5.951 -40.504 1.00 90.94 418 LEU A O 1
ATOM 3364 N N . ALA A 1 419 ? 26.056 5.339 -40.838 1.00 89.56 419 ALA A N 1
ATOM 3365 C CA . ALA A 1 419 ? 25.770 4.568 -42.052 1.00 89.56 419 ALA A CA 1
ATOM 3366 C C . ALA A 1 419 ? 24.745 3.436 -41.811 1.00 89.56 419 ALA A C 1
ATOM 3368 O O . ALA A 1 419 ? 23.833 3.224 -42.614 1.00 89.56 419 ALA A O 1
ATOM 3369 N N . GLU A 1 420 ? 24.832 2.740 -40.674 1.00 92.50 420 GLU A N 1
ATOM 3370 C CA . GLU A 1 420 ? 23.847 1.720 -40.291 1.00 92.50 420 GLU A CA 1
ATOM 3371 C C . GLU A 1 420 ? 22.467 2.318 -39.980 1.00 92.50 420 GLU A C 1
ATOM 3373 O O . GLU A 1 420 ? 21.447 1.773 -40.405 1.00 92.50 420 GLU A O 1
ATOM 3378 N N . ILE A 1 421 ? 22.420 3.448 -39.273 1.00 93.00 421 ILE A N 1
ATOM 3379 C CA . ILE A 1 421 ? 21.183 4.188 -38.995 1.00 93.00 421 ILE A CA 1
ATOM 3380 C C . ILE A 1 421 ? 20.522 4.628 -40.305 1.00 93.00 421 ILE A C 1
ATOM 3382 O O . ILE A 1 421 ? 19.316 4.446 -40.474 1.00 93.00 421 ILE A O 1
ATOM 3386 N N . GLN A 1 422 ? 21.304 5.136 -41.261 1.00 90.06 422 GLN A N 1
ATOM 3387 C CA . GLN A 1 422 ? 20.810 5.523 -42.584 1.00 90.06 422 GLN A CA 1
ATOM 3388 C C . GLN A 1 422 ? 20.135 4.357 -43.303 1.00 90.06 422 GLN A C 1
ATOM 3390 O O . GLN A 1 422 ? 19.042 4.513 -43.853 1.00 90.06 422 GLN A O 1
ATOM 3395 N N . ARG A 1 423 ? 20.752 3.173 -43.243 1.00 91.31 423 ARG A N 1
ATOM 3396 C CA . ARG A 1 423 ? 20.196 1.957 -43.834 1.00 91.31 423 ARG A CA 1
ATOM 3397 C C . ARG A 1 423 ? 18.840 1.596 -43.227 1.00 91.31 423 ARG A C 1
ATOM 3399 O O . ARG A 1 423 ? 17.935 1.285 -43.989 1.00 91.31 423 ARG A O 1
ATOM 3406 N N . ILE A 1 424 ? 18.686 1.698 -41.903 1.00 91.31 424 ILE A N 1
ATOM 3407 C CA . ILE A 1 424 ? 17.429 1.410 -41.180 1.00 91.31 424 ILE A CA 1
ATOM 3408 C C . ILE A 1 424 ? 16.328 2.416 -41.538 1.00 91.31 424 ILE A C 1
ATOM 3410 O O . ILE A 1 424 ? 15.178 2.028 -41.758 1.00 91.31 424 ILE A O 1
ATOM 3414 N N . VAL A 1 425 ? 16.677 3.706 -41.601 1.00 90.50 425 VAL A N 1
ATOM 3415 C CA . VAL A 1 425 ? 15.742 4.777 -41.978 1.00 90.50 425 VAL A CA 1
ATOM 3416 C C . VAL A 1 425 ? 15.237 4.580 -43.403 1.00 90.50 425 VAL A C 1
ATOM 3418 O O . VAL A 1 425 ? 14.045 4.731 -43.653 1.00 90.50 425 VAL A O 1
ATOM 3421 N N . PHE A 1 426 ? 16.106 4.191 -44.334 1.00 88.44 426 PHE A N 1
ATOM 3422 C CA . PHE A 1 426 ? 15.680 3.867 -45.691 1.00 88.44 426 PHE A CA 1
ATOM 3423 C C . PHE A 1 426 ? 14.837 2.587 -45.742 1.00 88.44 426 PHE A C 1
ATOM 3425 O O . PHE A 1 426 ? 13.708 2.593 -46.232 1.00 88.44 426 PHE A O 1
ATOM 3432 N N . ASN A 1 427 ? 15.374 1.492 -45.204 1.00 87.06 427 ASN A N 1
ATOM 3433 C CA . ASN A 1 427 ? 14.758 0.174 -45.200 1.00 87.06 427 ASN A CA 1
ATOM 3434 C C . ASN A 1 427 ? 14.890 -0.460 -43.798 1.00 87.06 427 ASN A C 1
ATOM 3436 O O . ASN A 1 427 ? 16.008 -0.776 -43.383 1.00 87.06 427 ASN A O 1
ATOM 3440 N N . PRO A 1 428 ? 13.780 -0.682 -43.066 1.00 91.44 428 PRO A N 1
ATOM 3441 C CA . PRO A 1 428 ? 12.410 -0.771 -43.586 1.00 91.44 428 PRO A CA 1
ATOM 3442 C C . PRO A 1 428 ? 11.551 0.500 -43.500 1.00 91.44 428 PRO A C 1
ATOM 3444 O O . PRO A 1 428 ? 10.456 0.498 -44.064 1.00 91.44 428 PRO A O 1
ATOM 3447 N N . LEU A 1 429 ? 11.982 1.569 -42.819 1.00 90.19 429 LEU A N 1
ATOM 3448 C CA . LEU A 1 429 ? 11.062 2.648 -42.417 1.00 90.19 429 LEU A CA 1
ATOM 3449 C C . LEU A 1 429 ? 10.501 3.463 -43.589 1.00 90.19 429 LEU A C 1
ATOM 3451 O O . LEU A 1 429 ? 9.283 3.514 -43.749 1.00 90.19 429 LEU A O 1
ATOM 3455 N N . LEU A 1 430 ? 11.350 4.080 -44.416 1.00 89.12 430 LEU A N 1
ATOM 3456 C CA . LEU A 1 430 ? 10.891 4.925 -45.525 1.00 89.12 430 LEU A CA 1
ATOM 3457 C C . LEU A 1 430 ? 10.133 4.119 -46.586 1.00 89.12 430 LEU A C 1
ATOM 3459 O O . LEU A 1 430 ? 9.146 4.609 -47.126 1.00 89.12 430 LEU A O 1
ATOM 3463 N N . ILE A 1 431 ? 10.563 2.884 -46.861 1.00 90.81 431 ILE A N 1
ATOM 3464 C CA . ILE A 1 431 ? 9.874 1.991 -47.808 1.00 90.81 431 ILE A CA 1
ATOM 3465 C C . ILE A 1 431 ? 8.464 1.644 -47.316 1.00 90.81 431 ILE A C 1
ATOM 3467 O O . ILE A 1 431 ? 7.524 1.637 -48.109 1.00 90.81 431 ILE A O 1
ATOM 3471 N N . SER A 1 432 ? 8.305 1.366 -46.021 1.00 93.38 432 SER A N 1
ATOM 3472 C CA . SER A 1 432 ? 7.033 0.874 -45.473 1.00 93.38 432 SER A CA 1
ATOM 3473 C C . SER A 1 432 ? 6.078 1.999 -45.070 1.00 93.38 432 SER A C 1
ATOM 3475 O O . SER A 1 432 ? 4.866 1.846 -45.186 1.00 93.38 432 SER A O 1
ATOM 3477 N N . TYR A 1 433 ? 6.610 3.145 -44.631 1.00 92.31 433 TYR A N 1
ATOM 3478 C CA . TYR A 1 433 ? 5.836 4.297 -44.156 1.00 92.31 433 TYR A CA 1
ATOM 3479 C C . TYR A 1 433 ? 6.305 5.618 -44.794 1.00 92.31 433 TYR A C 1
ATOM 3481 O O . TYR A 1 433 ? 6.658 6.563 -44.077 1.00 92.31 433 TYR A O 1
ATOM 3489 N N . PRO A 1 434 ? 6.290 5.735 -46.136 1.00 88.50 434 PRO A N 1
ATOM 3490 C CA . PRO A 1 434 ? 6.864 6.883 -46.836 1.00 88.50 434 PRO A CA 1
ATOM 3491 C C . PRO A 1 434 ? 6.222 8.215 -46.434 1.00 88.50 434 PRO A C 1
ATOM 3493 O O . PRO A 1 434 ? 6.931 9.207 -46.287 1.00 88.50 434 PRO A O 1
ATOM 3496 N N . GLY A 1 435 ? 4.903 8.239 -46.205 1.00 88.69 435 GLY A N 1
ATOM 3497 C CA . GLY A 1 435 ? 4.180 9.435 -45.758 1.00 88.69 435 GLY A CA 1
ATOM 3498 C C . GLY A 1 435 ? 4.632 9.905 -44.375 1.00 88.69 435 GLY A C 1
ATOM 3499 O O . GLY A 1 435 ? 5.172 10.998 -44.243 1.00 88.69 435 GLY A O 1
ATOM 3500 N N . SER A 1 436 ? 4.500 9.048 -43.356 1.00 88.81 436 SER A N 1
ATOM 3501 C CA . SER A 1 436 ? 4.841 9.391 -41.968 1.00 88.81 436 SER A CA 1
ATOM 3502 C C . SER A 1 436 ? 6.302 9.810 -41.791 1.00 88.81 436 SER A C 1
ATOM 3504 O O . SER A 1 436 ? 6.578 10.763 -41.062 1.00 88.81 436 SER A O 1
ATOM 3506 N N . VAL A 1 437 ? 7.234 9.116 -42.457 1.00 86.62 437 VAL A N 1
ATOM 3507 C CA . VAL A 1 437 ? 8.669 9.431 -42.388 1.00 86.62 437 VAL A CA 1
ATOM 3508 C C . VAL A 1 437 ? 8.969 10.750 -43.101 1.00 86.62 437 VAL A C 1
ATOM 3510 O O . VAL A 1 437 ? 9.668 11.595 -42.542 1.00 86.62 437 VAL A O 1
ATOM 3513 N N . LYS A 1 438 ? 8.413 10.970 -44.302 1.00 84.06 438 LYS A N 1
ATOM 3514 C CA . LYS A 1 438 ? 8.581 12.232 -45.036 1.00 84.06 438 LYS A CA 1
ATOM 3515 C C . LYS A 1 438 ? 8.041 13.416 -44.237 1.00 84.06 438 LYS A C 1
ATOM 3517 O O . LYS A 1 438 ? 8.757 14.401 -44.074 1.00 84.06 438 LYS A O 1
ATOM 3522 N N . ASP A 1 439 ? 6.828 13.297 -43.699 1.00 86.69 439 ASP A N 1
ATOM 3523 C CA . ASP A 1 439 ? 6.197 14.342 -42.890 1.00 86.69 439 ASP A CA 1
ATOM 3524 C C . ASP A 1 439 ? 7.056 14.700 -41.671 1.00 86.69 439 ASP A C 1
ATOM 3526 O O . ASP A 1 439 ? 7.251 15.877 -41.363 1.00 86.69 439 ASP A O 1
ATOM 3530 N N . TYR A 1 440 ? 7.612 13.693 -40.987 1.00 86.94 440 TYR A N 1
ATOM 3531 C CA . TYR A 1 440 ? 8.514 13.909 -39.855 1.00 86.94 440 TYR A CA 1
ATOM 3532 C C . TYR A 1 440 ? 9.764 14.702 -40.269 1.00 86.94 440 TYR A C 1
ATOM 3534 O O . TYR A 1 440 ? 10.076 15.732 -39.670 1.00 86.94 440 TYR A O 1
ATOM 3542 N N . LEU A 1 441 ? 10.444 14.266 -41.335 1.00 82.75 441 LEU A N 1
ATOM 3543 C CA . LEU A 1 441 ? 11.672 14.897 -41.828 1.00 82.75 441 LEU A CA 1
ATOM 3544 C C . LEU A 1 441 ? 11.440 16.336 -42.315 1.00 82.75 441 LEU A C 1
ATOM 3546 O O . LEU A 1 441 ? 12.256 17.216 -42.037 1.00 82.75 441 LEU A O 1
ATOM 3550 N N . SER A 1 442 ? 10.323 16.604 -42.995 1.00 81.31 442 SER A N 1
ATOM 3551 C CA . SER A 1 442 ? 9.957 17.961 -43.419 1.00 81.31 442 SER A CA 1
ATOM 3552 C C . SER A 1 442 ? 9.719 18.893 -42.226 1.00 81.31 442 SER A C 1
ATOM 3554 O O . SER A 1 442 ? 10.173 20.038 -42.240 1.00 81.31 442 SER A O 1
ATOM 3556 N N . ASN A 1 443 ? 9.087 18.404 -41.155 1.00 81.25 443 ASN A N 1
ATOM 3557 C CA . ASN A 1 443 ? 8.864 19.192 -39.941 1.00 81.25 443 ASN A CA 1
ATOM 3558 C C . ASN A 1 443 ? 10.162 19.522 -39.188 1.00 81.25 443 ASN A C 1
ATOM 3560 O O . ASN A 1 443 ? 10.265 20.595 -38.590 1.00 81.25 443 ASN A O 1
ATOM 3564 N N . LEU A 1 444 ? 11.171 18.645 -39.240 1.00 73.50 444 LEU A N 1
ATOM 3565 C CA . LEU A 1 444 ? 12.496 18.940 -38.684 1.00 73.50 444 LEU A CA 1
ATOM 3566 C C . LEU A 1 444 ? 13.203 20.075 -39.426 1.00 73.50 444 LEU A C 1
ATOM 3568 O O . LEU A 1 444 ? 13.778 20.956 -38.789 1.00 73.50 444 LEU A O 1
ATOM 3572 N N . GLN A 1 445 ? 13.117 20.100 -40.760 1.00 61.97 445 GLN A N 1
ATOM 3573 C CA . GLN A 1 445 ? 13.721 21.167 -41.564 1.00 61.97 445 GLN A CA 1
ATOM 3574 C C . GLN A 1 445 ? 13.160 22.545 -41.192 1.00 61.97 445 GLN A C 1
ATOM 3576 O O . GLN A 1 445 ? 13.926 23.496 -41.028 1.00 61.97 445 GLN A O 1
ATOM 3581 N N . ILE A 1 446 ? 11.845 22.635 -40.974 1.00 59.38 446 ILE A N 1
ATOM 3582 C CA . ILE A 1 446 ? 11.161 23.880 -40.594 1.00 59.38 446 ILE A CA 1
ATOM 3583 C C . ILE A 1 446 ? 11.636 24.386 -39.223 1.00 59.38 446 ILE A C 1
ATOM 3585 O O . ILE A 1 446 ? 11.871 25.582 -39.064 1.00 59.38 446 ILE A O 1
ATOM 3589 N N . LYS A 1 447 ? 11.853 23.491 -38.249 1.00 58.53 447 LYS A N 1
ATOM 3590 C CA . LYS A 1 447 ? 12.380 23.857 -36.919 1.00 58.53 447 LYS A CA 1
ATOM 3591 C C . LYS A 1 447 ? 13.836 24.351 -36.942 1.00 58.53 447 LYS A C 1
ATOM 3593 O O . LYS A 1 447 ? 14.282 24.943 -35.967 1.00 58.53 447 LYS A O 1
ATOM 3598 N N . SER A 1 448 ? 14.570 24.119 -38.033 1.00 51.66 448 SER A N 1
ATOM 3599 C CA . SER A 1 448 ? 16.016 24.377 -38.147 1.00 51.66 448 SER A CA 1
ATOM 3600 C C . SER A 1 448 ? 16.415 25.619 -38.979 1.00 51.66 448 SER A C 1
ATOM 3602 O O . SER A 1 448 ? 17.585 25.769 -39.322 1.00 51.66 448 SER A O 1
ATOM 3604 N N . SER A 1 449 ? 15.483 26.529 -39.300 1.00 34.00 449 SER A N 1
ATOM 3605 C CA . SER A 1 449 ? 15.710 27.752 -40.114 1.00 34.00 449 SER A CA 1
ATOM 3606 C C . SER A 1 449 ? 15.681 29.058 -39.270 1.00 34.00 449 SER A C 1
ATOM 3608 O O . SER A 1 449 ? 15.053 29.075 -38.216 1.00 34.00 449 SER A O 1
ATOM 3610 N N . PRO A 1 450 ? 16.277 30.200 -39.684 1.00 40.97 450 PRO A N 1
ATOM 3611 C CA . PRO A 1 450 ? 17.691 30.560 -39.578 1.00 40.97 450 PRO A CA 1
ATOM 3612 C C . PRO A 1 450 ? 17.959 31.736 -38.600 1.00 40.97 450 PRO A C 1
ATOM 3614 O O . PRO A 1 450 ? 18.799 32.586 -38.884 1.00 40.97 450 PRO A O 1
ATOM 3617 N N . TYR A 1 451 ? 17.270 31.821 -37.454 1.00 40.62 451 TYR A N 1
ATOM 3618 C CA . TYR A 1 451 ? 17.529 32.879 -36.449 1.00 40.62 451 TYR A CA 1
ATOM 3619 C C . TYR A 1 451 ? 18.218 32.410 -35.154 1.00 40.62 451 TYR A C 1
ATOM 3621 O O . TYR A 1 451 ? 18.353 33.190 -34.215 1.00 40.62 451 TYR A O 1
ATOM 3629 N N . SER A 1 452 ? 18.731 31.180 -35.097 1.00 33.75 452 SER A N 1
ATOM 3630 C CA . SER A 1 452 ? 19.495 30.684 -33.945 1.00 33.75 452 SER A CA 1
ATOM 3631 C C . SER A 1 452 ? 20.735 29.888 -34.375 1.00 33.75 452 SER A C 1
ATOM 3633 O O . SER A 1 452 ? 20.663 28.775 -34.888 1.00 33.75 452 SER A O 1
ATOM 3635 N N . LEU A 1 453 ? 21.907 30.483 -34.153 1.00 31.33 453 LEU A N 1
ATOM 3636 C CA . LEU A 1 453 ? 23.245 29.891 -34.280 1.00 31.33 453 LEU A CA 1
ATOM 3637 C C . LEU A 1 453 ? 24.065 30.383 -33.071 1.00 31.33 453 LEU A C 1
ATOM 3639 O O . LEU A 1 453 ? 23.899 31.558 -32.734 1.00 31.33 453 LEU A O 1
ATOM 3643 N N . PRO A 1 454 ? 24.952 29.576 -32.438 1.00 42.94 454 PRO A N 1
ATOM 3644 C CA . PRO A 1 454 ? 25.713 28.465 -33.031 1.00 42.94 454 PRO A CA 1
ATOM 3645 C C . PRO A 1 454 ? 25.759 27.132 -32.230 1.00 42.94 454 PRO A C 1
ATOM 3647 O O . PRO A 1 454 ? 25.353 27.079 -31.077 1.00 42.94 454 PRO A O 1
ATOM 3650 N N . LEU A 1 455 ? 26.313 26.087 -32.886 1.00 34.31 455 LEU A N 1
ATOM 3651 C CA . LEU A 1 455 ? 26.635 24.679 -32.497 1.00 34.31 455 LEU A CA 1
ATOM 3652 C C . LEU A 1 455 ? 25.758 23.528 -33.043 1.00 34.31 455 LEU A C 1
ATOM 3654 O O . LEU A 1 455 ? 26.211 22.389 -33.035 1.00 34.31 455 LEU A O 1
ATOM 3658 N N . PHE A 1 456 ? 24.600 23.785 -33.658 1.00 36.50 456 PHE A N 1
ATOM 3659 C CA . PHE A 1 456 ? 23.720 22.723 -34.202 1.00 36.50 456 PHE A CA 1
ATOM 3660 C C . PHE A 1 456 ? 23.970 22.307 -35.674 1.00 36.50 456 PHE A C 1
ATOM 3662 O O . PHE A 1 456 ? 23.215 21.514 -36.236 1.00 36.50 456 PHE A O 1
ATOM 3669 N N . TYR A 1 457 ? 25.024 22.809 -36.326 1.00 37.59 457 TYR A N 1
ATOM 3670 C CA . TYR A 1 457 ? 25.204 22.683 -37.786 1.00 37.59 457 TYR A CA 1
ATOM 3671 C C . TYR A 1 457 ? 25.719 21.324 -38.305 1.00 37.59 457 TYR A C 1
ATOM 3673 O O . TYR A 1 457 ? 25.820 21.147 -39.518 1.00 37.59 457 TYR A O 1
ATOM 3681 N N . GLN A 1 458 ? 26.028 20.348 -37.443 1.00 43.53 458 GLN A N 1
ATOM 3682 C CA . GLN A 1 458 ? 26.444 19.003 -37.886 1.00 43.53 458 GLN A CA 1
ATOM 3683 C C . GLN A 1 458 ? 25.271 18.014 -38.007 1.00 43.53 458 GLN A C 1
ATOM 3685 O O . GLN A 1 458 ? 25.219 17.254 -38.973 1.00 43.53 458 GLN A O 1
ATOM 3690 N N . SER A 1 459 ? 24.279 18.071 -37.114 1.00 39.88 459 SER A N 1
ATOM 3691 C CA . SER A 1 459 ? 23.123 17.158 -37.125 1.00 39.88 459 SER A CA 1
ATOM 3692 C C . SER A 1 459 ? 22.180 17.420 -38.308 1.00 39.88 459 SER A C 1
ATOM 3694 O O . SER A 1 459 ? 21.703 16.488 -38.957 1.00 39.88 459 SER A O 1
ATOM 3696 N N . SER A 1 460 ? 21.972 18.693 -38.659 1.00 40.62 460 SER A N 1
ATOM 3697 C CA . SER A 1 460 ? 21.187 19.104 -39.830 1.00 40.62 460 SER A CA 1
ATOM 3698 C C . SER A 1 460 ? 21.875 18.738 -41.150 1.00 40.62 460 SER A C 1
ATOM 3700 O O . SER A 1 460 ? 21.198 18.340 -42.095 1.00 40.62 460 SER A O 1
ATOM 3702 N N . LEU A 1 461 ? 23.213 18.752 -41.214 1.00 44.44 461 LEU A N 1
ATOM 3703 C CA . LEU A 1 461 ? 23.956 18.284 -42.389 1.00 44.44 461 LEU A CA 1
ATOM 3704 C C . LEU A 1 461 ? 23.849 16.764 -42.589 1.00 44.44 461 LEU A C 1
ATOM 3706 O O . LEU A 1 461 ? 23.874 16.313 -43.730 1.00 44.44 461 LEU A O 1
ATOM 3710 N N . ILE A 1 462 ? 23.710 15.974 -41.518 1.00 49.97 462 ILE A N 1
ATOM 3711 C CA . ILE A 1 462 ? 23.528 14.514 -41.593 1.00 49.97 462 ILE A CA 1
ATOM 3712 C C . ILE A 1 462 ? 22.121 14.161 -42.080 1.00 49.97 462 ILE A C 1
ATOM 3714 O O . ILE A 1 462 ? 21.993 13.300 -42.945 1.00 49.97 462 ILE A O 1
ATOM 3718 N N . ILE A 1 463 ? 21.082 14.859 -41.607 1.00 50.00 463 ILE A N 1
ATOM 3719 C CA . ILE A 1 463 ? 19.695 14.677 -42.077 1.00 50.00 463 ILE A CA 1
ATOM 3720 C C . ILE A 1 463 ? 19.532 15.177 -43.520 1.00 50.00 463 ILE A C 1
ATOM 3722 O O . ILE A 1 463 ? 18.887 14.526 -44.337 1.00 50.00 463 ILE A O 1
ATOM 3726 N N . VAL A 1 464 ? 20.175 16.291 -43.881 1.00 47.88 464 VAL A N 1
ATOM 3727 C CA . VAL A 1 464 ? 20.217 16.780 -45.268 1.00 47.88 464 VAL A CA 1
ATOM 3728 C C . VAL A 1 464 ? 21.056 15.854 -46.162 1.00 47.88 464 VAL A C 1
ATOM 3730 O O . VAL A 1 464 ? 20.676 15.636 -47.307 1.00 47.88 464 VAL A O 1
ATOM 3733 N N . ARG A 1 465 ? 22.141 15.236 -45.669 1.00 49.44 465 ARG A N 1
ATOM 3734 C CA . ARG A 1 465 ? 22.887 14.187 -46.400 1.00 49.44 465 ARG A CA 1
ATOM 3735 C C . ARG A 1 465 ? 22.074 12.902 -46.564 1.00 49.44 465 ARG A C 1
ATOM 3737 O O . ARG A 1 465 ? 22.082 12.349 -47.657 1.00 49.44 465 ARG A O 1
ATOM 3744 N N . LEU A 1 466 ? 21.336 12.487 -45.533 1.00 50.88 466 LEU A N 1
ATOM 3745 C CA . LEU A 1 466 ? 20.324 11.425 -45.583 1.00 50.88 466 LEU A CA 1
ATOM 3746 C C . LEU A 1 466 ? 19.309 11.712 -46.694 1.00 50.88 466 LEU A C 1
ATOM 3748 O O . LEU A 1 466 ? 19.127 10.905 -47.592 1.00 50.88 466 LEU A O 1
ATOM 3752 N N . LEU A 1 467 ? 18.715 12.903 -46.703 1.00 49.94 467 LEU A N 1
ATOM 3753 C CA . LEU A 1 467 ? 17.734 13.303 -47.713 1.00 49.94 467 LEU A CA 1
ATOM 3754 C C . LEU A 1 467 ? 18.334 13.448 -49.123 1.00 49.94 467 LEU A C 1
ATOM 3756 O O . LEU A 1 467 ? 17.689 13.073 -50.097 1.00 49.94 467 LEU A O 1
ATOM 3760 N N . MET A 1 468 ? 19.566 13.948 -49.261 1.00 44.53 468 MET A N 1
ATOM 3761 C CA . MET A 1 468 ? 20.238 14.077 -50.563 1.00 44.53 468 MET A CA 1
ATOM 3762 C C . MET A 1 468 ? 20.726 12.739 -51.139 1.00 44.53 468 MET A C 1
ATOM 3764 O O . MET A 1 468 ? 20.877 12.637 -52.355 1.00 44.53 468 MET A O 1
ATOM 3768 N N . GLN A 1 469 ? 20.980 11.724 -50.306 1.00 44.91 469 GLN A N 1
ATOM 3769 C CA . GLN A 1 469 ? 21.362 10.379 -50.759 1.00 44.91 469 GLN A CA 1
ATOM 3770 C C . GLN A 1 469 ? 20.160 9.469 -51.031 1.00 44.91 469 GLN A C 1
ATOM 3772 O O . GLN A 1 469 ? 20.279 8.578 -51.860 1.00 44.91 469 GLN A O 1
ATOM 3777 N N . LEU A 1 470 ? 19.013 9.701 -50.387 1.00 43.28 470 LEU A N 1
ATOM 3778 C CA . LEU A 1 470 ? 17.786 8.922 -50.613 1.00 43.28 470 LEU A CA 1
ATOM 3779 C C . LEU A 1 470 ? 16.932 9.420 -51.798 1.00 43.28 470 LEU A C 1
ATOM 3781 O O . LEU A 1 470 ? 16.015 8.723 -52.221 1.00 43.28 470 LEU A O 1
ATOM 3785 N N . CYS A 1 471 ? 17.228 10.612 -52.330 1.00 35.19 471 CYS A N 1
ATOM 3786 C CA . CYS A 1 471 ? 16.572 11.213 -53.502 1.00 35.19 471 CYS A CA 1
ATOM 3787 C C . CYS A 1 471 ? 17.374 11.068 -54.817 1.00 35.19 471 CYS A C 1
ATOM 3789 O O . CYS A 1 471 ? 17.031 11.715 -55.809 1.00 35.19 471 CYS A O 1
ATOM 3791 N N . LYS A 1 472 ? 18.445 10.266 -54.832 1.00 33.50 472 LYS A N 1
ATOM 3792 C CA . LYS A 1 472 ? 19.132 9.788 -56.043 1.00 33.50 472 LYS A CA 1
ATOM 3793 C C . LYS A 1 472 ? 18.859 8.305 -56.205 1.00 33.50 472 LYS A C 1
ATOM 3795 O O . LYS A 1 472 ? 18.763 7.877 -57.375 1.00 33.50 472 LYS A O 1
#

Secondary structure (DSSP, 8-state):
-HHHHHHHHTT--SHHHHHHHHHHHHH-TT--TTHHHHHHHHHHHTTS--HHHHHTTPPPPPTT---HHHHHHHHHHGGG----HHHHHHHHHHHHHHTTTT-GGGGGHHHHHHHHTT-HHHHHHHHHHHHH-TTS-THHHHHHHHHHHTT-HHHHHHHHHHHTT-SSHHHHHHHHHHHHHS--SSHHHHHHHHHHHHHHHHH---HHHHHHHHHHHHHHHTT-GGGHHHHHHHHHHHTT---HHHHHHHHHHHHTSTTSS-HHHHHHHHHHHTT--TT-HHHHHHHHHHHHHHHTTT-HHHHHHHHHHHHHHTTT-S-GGG-HHHHHHHHHTIIIIIHHHHHHHHHT--HHHHHHHHHHHHTSSS-------GGGS-SSTTHHHHHHHHHHHHSTT-HHHHHHHHHHHTTT--HHHHHHHHHHIIIIIIHH-HHHHHHHHHHHHHHT-SS--SS-TTHHHHHHHHHHHHT-

Organism: NCBI:txid2485123

Foldseek 3Di:
DLVVLLVQLLPQPALVSNQVSLVVLLPPPPDDPLSNLVSVQVCCVVVSDVPLVSLLPPAQDDPPDDCLSVLVSVLSNLLSHPDQLVSVLVSLQSVCVSCVVPSNSVSSLVSSLNNLLPDLVNLVVQCVVCVVVVVRDLLSNLSSLQSNCSVPVVVSLVVLLVQLPDPDVSSVLSSLLSLLNHLDPDLVSLVVSLVSLVVSCVVDVDPSSLLSSLSSLLSSCLNDVVSLVVSLVSLVVCLPPQDQSNLQSLLCCLQPVVVSHDPSSNLSSLSNVLSHDLVPLSSLQSVLNSLLVCVVVVNLVSSLVSVVSSCVNVVVPHAPVSSVSNLVSCVVVQAPNVLAQLQVLLVVPDPSSLVNNLVSQVVDDAADQHEHPPVSQDLDACSLLSQLVSLCVSCVVRLLNSVNHNLNCLVRHDPVSLVSSLVVCLPPRCVPPVPSSVVNLVVVVVVCDDDDDDDPPPSVVSSVVSVVVSVD

InterPro domains:
  IPR011989 Armadillo-like helical [G3DSA:1.25.10.10] (123-323)
  IPR016024 Armadillo-type fold [SSF48371] (157-312)

Radius of gyration: 31.31 Å; chains: 1; bounding box: 78×53×88 Å